Protein AF-0000000077634390 (afdb_homodimer)

Structure (mmCIF, N/CA/C/O backbone):
data_AF-0000000077634390-model_v1
#
loop_
_entity.id
_entity.type
_entity.pdbx_description
1 polymer BACURD
#
loop_
_atom_site.group_PDB
_atom_site.id
_atom_site.type_symbol
_atom_site.label_atom_id
_atom_site.label_alt_id
_atom_site.label_comp_id
_atom_site.label_asym_id
_atom_site.label_entity_id
_atom_site.label_seq_id
_atom_site.pdbx_PDB_ins_code
_atom_site.Cartn_x
_atom_site.Cartn_y
_atom_site.Cartn_z
_atom_site.occupancy
_atom_site.B_iso_or_equiv
_atom_site.auth_seq_id
_atom_site.auth_comp_id
_atom_site.auth_asym_id
_atom_site.auth_atom_id
_atom_site.pdbx_PDB_model_num
ATOM 1 N N . MET A 1 1 ? -48.031 38.938 35.75 1 26.98 1 MET A N 1
ATOM 2 C CA . MET A 1 1 ? -47.062 38 35.188 1 26.98 1 MET A CA 1
ATOM 3 C C . MET A 1 1 ? -46.062 38.688 34.281 1 26.98 1 MET A C 1
ATOM 5 O O . MET A 1 1 ? -46.375 39 33.125 1 26.98 1 MET A O 1
ATOM 9 N N . SER A 1 2 ? -45.312 39.781 34.656 1 30.36 2 SER A N 1
ATOM 10 C CA . SER A 1 2 ? -44.438 40.719 33.938 1 30.36 2 SER A CA 1
ATOM 11 C C . SER A 1 2 ? -43.312 40.031 33.219 1 30.36 2 SER A C 1
ATOM 13 O O . SER A 1 2 ? -42.531 39.312 33.844 1 30.36 2 SER A O 1
ATOM 15 N N . GLY A 1 3 ? -43.5 39.5 31.984 1 32.41 3 GLY A N 1
ATOM 16 C CA . GLY A 1 3 ? -42.656 38.688 31.141 1 32.41 3 GLY A CA 1
ATOM 17 C C . GLY A 1 3 ? -41.25 39.219 31.016 1 32.41 3 GLY A C 1
ATOM 18 O O . GLY A 1 3 ? -41.062 40.375 30.625 1 32.41 3 GLY A O 1
ATOM 19 N N . GLU A 1 4 ? -40.312 39.094 31.922 1 35.31 4 GLU A N 1
ATOM 20 C CA . GLU A 1 4 ? -38.906 39.531 31.953 1 35.31 4 GLU A CA 1
ATOM 21 C C . GLU A 1 4 ? -38.281 39.438 30.578 1 35.31 4 GLU A C 1
ATOM 23 O O . GLU A 1 4 ? -38.219 38.344 30 1 35.31 4 GLU A O 1
ATOM 28 N N . GLN A 1 5 ? -38.562 40.312 29.703 1 34.44 5 GLN A N 1
ATOM 29 C CA . GLN A 1 5 ? -38 40.531 28.375 1 34.44 5 GLN A CA 1
ATOM 30 C C . GLN A 1 5 ? -36.469 40.312 28.375 1 34.44 5 GLN A C 1
ATOM 32 O O . GLN A 1 5 ? -35.75 41.031 29.078 1 34.44 5 GLN A O 1
ATOM 37 N N . LYS A 1 6 ? -36.094 39.125 28.391 1 41.41 6 LYS A N 1
ATOM 38 C CA . LYS A 1 6 ? -34.688 38.875 28.234 1 41.41 6 LYS A CA 1
ATOM 39 C C . LYS A 1 6 ? -34.031 39.875 27.281 1 41.41 6 LYS A C 1
ATOM 41 O O . LYS A 1 6 ? -34.438 39.969 26.109 1 41.41 6 LYS A O 1
ATOM 46 N N . VAL A 1 7 ? -33.75 41.062 27.641 1 36.72 7 VAL A N 1
ATOM 47 C CA . VAL A 1 7 ? -32.969 42.031 26.891 1 36.72 7 VAL A CA 1
ATOM 48 C C . VAL A 1 7 ? -31.828 41.312 26.141 1 36.72 7 VAL A C 1
ATOM 50 O O . VAL A 1 7 ? -31.094 40.531 26.719 1 36.72 7 VAL A O 1
ATOM 53 N N . ASN A 1 8 ? -32.031 40.906 24.875 1 38 8 ASN A N 1
ATOM 54 C CA . ASN A 1 8 ? -31.062 40.406 23.906 1 38 8 ASN A CA 1
ATOM 55 C C . ASN A 1 8 ? -29.719 41.125 24.031 1 38 8 ASN A C 1
ATOM 57 O O . ASN A 1 8 ? -29.594 42.281 23.641 1 38 8 ASN A O 1
ATOM 61 N N . THR A 1 9 ? -29.078 41.25 25.141 1 40.56 9 THR A N 1
ATOM 62 C CA . THR A 1 9 ? -27.781 41.906 25.297 1 40.56 9 THR A CA 1
ATOM 63 C C . THR A 1 9 ? -26.922 41.688 24.062 1 40.56 9 THR A C 1
ATOM 65 O O . THR A 1 9 ? -26.797 40.594 23.547 1 40.56 9 THR A O 1
ATOM 68 N N . PRO A 1 10 ? -26.891 42.75 23.203 1 44.91 10 PRO A N 1
ATOM 69 C CA . PRO A 1 10 ? -26.141 42.719 21.953 1 44.91 10 PRO A CA 1
ATOM 70 C C . PRO A 1 10 ? -24.859 41.906 22.047 1 44.91 10 PRO A C 1
ATOM 72 O O . PRO A 1 10 ? -24.141 41.969 23.062 1 44.91 10 PRO A O 1
ATOM 75 N N . SER A 1 11 ? -24.812 40.75 21.516 1 56.19 11 SER A N 1
ATOM 76 C CA . SER A 1 11 ? -23.656 39.875 21.469 1 56.19 11 SER A CA 1
ATOM 77 C C . SER A 1 11 ? -22.375 40.656 21.188 1 56.19 11 SER A C 1
ATOM 79 O O . SER A 1 11 ? -22.312 41.406 20.219 1 56.19 11 SER A O 1
ATOM 81 N N . LYS A 1 12 ? -21.531 41 22.219 1 76.75 12 LYS A N 1
ATOM 82 C CA . LYS A 1 12 ? -20.25 41.688 22.109 1 76.75 12 LYS A CA 1
ATOM 83 C C . LYS A 1 12 ? -19.359 41.031 21.078 1 76.75 12 LYS A C 1
ATOM 85 O O . LYS A 1 12 ? -19.203 39.781 21.078 1 76.75 12 LYS A O 1
ATOM 90 N N . TYR A 1 13 ? -19.172 41.812 19.969 1 79.81 13 TYR A N 1
ATOM 91 C CA . TYR A 1 13 ? -18.266 41.344 18.922 1 79.81 13 TYR A CA 1
ATOM 92 C C . TYR A 1 13 ? -16.828 41.25 19.453 1 79.81 13 TYR A C 1
ATOM 94 O O . TYR A 1 13 ? -16.438 42.062 20.297 1 79.81 13 TYR A O 1
ATOM 102 N N . VAL A 1 14 ? -16.188 40.188 19.094 1 85.75 14 VAL A N 1
ATOM 103 C CA . VAL A 1 14 ? -14.789 40 19.453 1 85.75 14 VAL A CA 1
ATOM 104 C C . VAL A 1 14 ? -13.938 39.875 18.188 1 85.75 14 VAL A C 1
ATOM 106 O O . VAL A 1 14 ? -14.359 39.281 17.203 1 85.75 14 VAL A O 1
ATOM 109 N N . LYS A 1 15 ? -12.867 40.562 18.25 1 88.12 15 LYS A N 1
ATOM 110 C CA . LYS A 1 15 ? -11.875 40.469 17.188 1 88.12 15 LYS A CA 1
ATOM 111 C C . LYS A 1 15 ? -10.781 39.469 17.547 1 88.12 15 LYS A C 1
ATOM 113 O O . LYS A 1 15 ? -10.172 39.562 18.609 1 88.12 15 LYS A O 1
ATOM 118 N N . LEU A 1 16 ? -10.609 38.5 16.641 1 90.38 16 LEU A N 1
ATOM 119 C CA . LEU A 1 16 ? -9.602 37.469 16.891 1 90.38 16 LEU A CA 1
ATOM 120 C C . LEU A 1 16 ? -8.523 37.5 15.812 1 90.38 16 LEU A C 1
ATOM 122 O O . LEU A 1 16 ? -8.82 37.719 14.633 1 90.38 16 LEU A O 1
ATOM 126 N N . ASN A 1 17 ? -7.316 37.438 16.219 1 88.31 17 ASN A N 1
ATOM 127 C CA . ASN A 1 17 ? -6.18 37.188 15.344 1 88.31 17 ASN A CA 1
ATOM 128 C C . ASN A 1 17 ? -5.578 35.812 15.586 1 88.31 17 ASN A C 1
ATOM 130 O O . ASN A 1 17 ? -4.852 35.625 16.562 1 88.31 17 ASN A O 1
ATOM 134 N N . VAL A 1 18 ? -5.898 34.844 14.727 1 90.56 18 VAL A N 1
ATOM 135 C CA . VAL A 1 18 ? -5.414 33.5 14.883 1 90.56 18 VAL A CA 1
ATOM 136 C C . VAL A 1 18 ? -4.281 33.219 13.891 1 90.56 18 VAL A C 1
ATOM 138 O O . VAL A 1 18 ? -4.527 32.938 12.719 1 90.56 18 VAL A O 1
ATOM 141 N N . GLY A 1 19 ? -3.066 33.281 14.398 1 85.25 19 GLY A N 1
ATOM 142 C CA . GLY A 1 19 ? -1.913 33.062 13.547 1 85.25 19 GLY A CA 1
ATOM 143 C C . GLY A 1 19 ? -1.838 34 12.359 1 85.25 19 GLY A C 1
ATOM 144 O O . GLY A 1 19 ? -1.375 33.625 11.281 1 85.25 19 GLY A O 1
ATOM 145 N N . GLY A 1 20 ? -2.434 35.062 12.438 1 82.25 20 GLY A N 1
ATOM 146 C CA . GLY A 1 20 ? -2.396 36.062 11.367 1 82.25 20 GLY A CA 1
ATOM 147 C C . GLY A 1 20 ? -3.713 36.188 10.617 1 82.25 20 GLY A C 1
ATOM 148 O O . GLY A 1 20 ? -3.902 37.094 9.836 1 82.25 20 GLY A O 1
ATOM 149 N N . SER A 1 21 ? -4.582 35.219 10.812 1 86.31 21 SER A N 1
ATOM 150 C CA . SER A 1 21 ? -5.914 35.281 10.211 1 86.31 21 SER A CA 1
ATOM 151 C C . SER A 1 21 ? -6.883 36.062 11.094 1 86.31 21 SER A C 1
ATOM 153 O O . SER A 1 21 ? -7.051 35.75 12.273 1 86.31 21 SER A O 1
ATOM 155 N N . LEU A 1 22 ? -7.422 37.062 10.477 1 85.44 22 LEU A N 1
ATOM 156 C CA . LEU A 1 22 ? -8.312 37.938 11.242 1 85.44 22 LEU A CA 1
ATOM 157 C C . LEU A 1 22 ? -9.758 37.469 11.133 1 85.44 22 LEU A C 1
ATOM 159 O O . LEU A 1 22 ? -10.211 37.094 10.047 1 85.44 22 LEU A O 1
ATOM 163 N N . HIS A 1 23 ? -10.367 37.375 12.273 1 87.81 23 HIS A N 1
ATOM 164 C CA . HIS A 1 23 ? -11.758 36.938 12.336 1 87.81 23 HIS A CA 1
ATOM 165 C C . HIS A 1 23 ? -12.586 37.844 13.234 1 87.81 23 HIS A C 1
ATOM 167 O O . HIS A 1 23 ? -12.062 38.469 14.172 1 87.81 23 HIS A O 1
ATOM 173 N N . TYR A 1 24 ? -13.797 38.031 12.797 1 83.38 24 TYR A N 1
ATOM 174 C CA . TYR A 1 24 ? -14.805 38.719 13.578 1 83.38 24 TYR A CA 1
ATOM 175 C C . TYR A 1 24 ? -15.961 37.812 13.938 1 83.38 24 TYR A C 1
ATOM 177 O O . TYR A 1 24 ? -16.5 37.125 13.078 1 83.38 24 TYR A O 1
ATOM 185 N N . THR A 1 25 ? -16.25 37.688 15.258 1 88 25 THR A N 1
ATOM 186 C CA . THR A 1 25 ? -17.359 36.844 15.719 1 88 25 THR A CA 1
ATOM 187 C C . THR A 1 25 ? -17.969 37.406 17 1 88 25 THR A C 1
ATOM 189 O O . THR A 1 25 ? -17.672 38.531 17.406 1 88 25 THR A O 1
ATOM 192 N N . THR A 1 26 ? -18.891 36.75 17.609 1 84.56 26 THR A N 1
ATOM 193 C CA . THR A 1 26 ? -19.547 37.188 18.844 1 84.56 26 THR A CA 1
ATOM 194 C C . THR A 1 26 ? -19.156 36.312 20.031 1 84.56 26 THR A C 1
ATOM 196 O O . THR A 1 26 ? -18.75 35.156 19.844 1 84.56 26 THR A O 1
ATOM 199 N N . ILE A 1 27 ? -19.172 36.938 21.156 1 85.88 27 ILE A N 1
ATOM 200 C CA . ILE A 1 27 ? -18.906 36.188 22.391 1 85.88 27 ILE A CA 1
ATOM 201 C C . ILE A 1 27 ? -19.891 35.031 22.5 1 85.88 27 ILE A C 1
ATOM 203 O O . ILE A 1 27 ? -19.516 33.938 22.969 1 85.88 27 ILE A O 1
ATOM 207 N N . ASP A 1 28 ? -21.109 35.188 22.016 1 84 28 ASP A N 1
ATOM 208 C CA . ASP A 1 28 ? -22.125 34.125 22.047 1 84 28 ASP A CA 1
ATOM 209 C C . ASP A 1 28 ? -21.656 32.906 21.281 1 84 28 ASP A C 1
ATOM 211 O O . ASP A 1 28 ? -21.828 31.766 21.734 1 84 28 ASP A O 1
ATOM 215 N N . THR A 1 29 ? -21.094 33.188 20.094 1 89.31 29 THR A N 1
ATOM 216 C CA . THR A 1 29 ? -20.594 32.094 19.266 1 89.31 29 THR A CA 1
ATOM 217 C C . THR A 1 29 ? -19.484 31.328 19.984 1 89.31 29 THR A C 1
ATOM 219 O O . THR A 1 29 ? -19.484 30.094 19.984 1 89.31 29 THR A O 1
ATOM 222 N N . LEU A 1 30 ? -18.594 32 20.672 1 92.81 30 LEU A N 1
ATOM 223 C CA . LEU A 1 30 ? -17.406 31.422 21.281 1 92.81 30 LEU A CA 1
ATOM 224 C C . LEU A 1 30 ? -17.766 30.703 22.578 1 92.81 30 LEU A C 1
ATOM 226 O O . LEU A 1 30 ? -17 29.875 23.062 1 92.81 30 LEU A O 1
ATOM 230 N N . THR A 1 31 ? -18.969 31.062 23.172 1 91.44 31 THR A N 1
ATOM 231 C CA . THR A 1 31 ? -19.312 30.5 24.469 1 91.44 31 THR A CA 1
ATOM 232 C C . THR A 1 31 ? -20.469 29.516 24.328 1 91.44 31 THR A C 1
ATOM 234 O O . THR A 1 31 ? -20.953 28.984 25.328 1 91.44 31 THR A O 1
ATOM 237 N N . LYS A 1 32 ? -20.875 29.344 23.141 1 88.88 32 LYS A N 1
ATOM 238 C CA . LYS A 1 32 ? -22.016 28.453 22.875 1 88.88 32 LYS A CA 1
ATOM 239 C C . LYS A 1 32 ? -21.703 27.016 23.297 1 88.88 32 LYS A C 1
ATOM 241 O O . LYS A 1 32 ? -22.578 26.297 23.766 1 88.88 32 LYS A O 1
ATOM 246 N N . HIS A 1 33 ? -20.516 26.531 23.078 1 91.5 33 HIS A N 1
ATOM 247 C CA . HIS A 1 33 ? -20.062 25.188 23.422 1 91.5 33 HIS A CA 1
ATOM 248 C C . HIS A 1 33 ? -18.984 25.219 24.5 1 91.5 33 HIS A C 1
ATOM 250 O O . HIS A 1 33 ? -18.375 26.25 24.734 1 91.5 33 HIS A O 1
ATOM 256 N N . ASP A 1 34 ? -18.906 24.156 25.219 1 93.62 34 ASP A N 1
ATOM 257 C CA . ASP A 1 34 ? -17.875 24.047 26.234 1 93.62 34 ASP A CA 1
ATOM 258 C C . ASP A 1 34 ? -16.516 23.75 25.625 1 93.62 34 ASP A C 1
ATOM 260 O O . ASP A 1 34 ? -16.125 22.578 25.484 1 93.62 34 ASP A O 1
ATOM 264 N N . THR A 1 35 ? -15.789 24.781 25.234 1 95.75 35 THR A N 1
ATOM 265 C CA . THR A 1 35 ? -14.5 24.656 24.562 1 95.75 35 THR A CA 1
ATOM 266 C C . THR A 1 35 ? -13.453 25.531 25.25 1 95.75 35 THR A C 1
ATOM 268 O O . THR A 1 35 ? -13.758 26.219 26.219 1 95.75 35 THR A O 1
ATOM 271 N N . LYS A 1 36 ? -12.289 25.438 24.859 1 94.81 36 LYS A N 1
ATOM 272 C CA . LYS A 1 36 ? -11.219 26.312 25.328 1 94.81 36 LYS A CA 1
ATOM 273 C C . LYS A 1 36 ? -11.539 27.781 25 1 94.81 36 LYS A C 1
ATOM 275 O O . LYS A 1 36 ? -11.195 28.672 25.781 1 94.81 36 LYS A O 1
ATOM 280 N N . LEU A 1 37 ? -12.195 28.016 23.891 1 93.81 37 LEU A N 1
ATOM 281 C CA . LEU A 1 37 ? -12.562 29.359 23.5 1 93.81 37 LEU A CA 1
ATOM 282 C C . LEU A 1 37 ? -13.57 29.969 24.469 1 93.81 37 LEU A C 1
ATOM 284 O O . LEU A 1 37 ? -13.5 31.156 24.781 1 93.81 37 LEU A O 1
ATOM 288 N N . LYS A 1 38 ? -14.469 29.125 24.922 1 93.31 38 LYS A N 1
ATOM 289 C CA . LYS A 1 38 ? -15.375 29.594 25.953 1 93.31 38 LYS A CA 1
ATOM 290 C C . LYS A 1 38 ? -14.609 30.047 27.203 1 93.31 38 LYS A C 1
ATOM 292 O O . LYS A 1 38 ? -14.875 31.109 27.766 1 93.31 38 LYS A O 1
ATOM 297 N N . ALA A 1 39 ? -13.664 29.219 27.594 1 92.31 39 ALA A N 1
ATOM 298 C CA . ALA A 1 39 ? -12.859 29.547 28.766 1 92.31 39 ALA A CA 1
ATOM 299 C C . ALA A 1 39 ? -12.086 30.844 28.562 1 92.31 39 ALA A C 1
ATOM 301 O O . ALA A 1 39 ? -11.93 31.641 29.5 1 92.31 39 ALA A O 1
ATOM 302 N N . MET A 1 40 ? -11.664 31.156 27.406 1 90.31 40 MET A N 1
ATOM 303 C CA . MET A 1 40 ? -10.859 32.344 27.094 1 90.31 40 MET A CA 1
ATOM 304 C C . MET A 1 40 ? -11.703 33.594 27.141 1 90.31 40 MET A C 1
ATOM 306 O O . MET A 1 40 ? -11.211 34.656 27.516 1 90.31 40 MET A O 1
ATOM 310 N N . PHE A 1 41 ? -12.945 33.406 26.875 1 88.38 41 PHE A N 1
ATOM 311 C CA . PHE A 1 41 ? -13.727 34.625 26.688 1 88.38 41 PHE A CA 1
ATOM 312 C C . PHE A 1 41 ? -14.82 34.75 27.75 1 88.38 41 PHE A C 1
ATOM 314 O O . PHE A 1 41 ? -15.703 35.594 27.656 1 88.38 41 PHE A O 1
ATOM 321 N N . THR A 1 42 ? -14.844 33.844 28.656 1 85.56 42 THR A N 1
ATOM 322 C CA . THR A 1 42 ? -15.719 33.969 29.812 1 85.56 42 THR A CA 1
ATOM 323 C C . THR A 1 42 ? -14.922 34.344 31.062 1 85.56 42 THR A C 1
ATOM 325 O O . THR A 1 42 ? -15.469 34.438 32.156 1 85.56 42 THR A O 1
ATOM 328 N N . GLY A 1 43 ? -13.617 34.688 30.953 1 79.5 43 GLY A N 1
ATOM 329 C CA . GLY A 1 43 ? -12.836 35.25 32.062 1 79.5 43 GLY A CA 1
ATOM 330 C C . GLY A 1 43 ? -12.047 34.188 32.812 1 79.5 43 GLY A C 1
ATOM 331 O O . GLY A 1 43 ? -11.344 34.5 33.75 1 79.5 43 GLY A O 1
ATOM 332 N N . LYS A 1 44 ? -12.156 32.938 32.469 1 79.25 44 LYS A N 1
ATOM 333 C CA . LYS A 1 44 ? -11.406 31.875 33.125 1 79.25 44 LYS A CA 1
ATOM 334 C C . LYS A 1 44 ? -9.93 31.922 32.781 1 79.25 44 LYS A C 1
ATOM 336 O O . LYS A 1 44 ? -9.078 31.453 33.531 1 79.25 44 LYS A O 1
ATOM 341 N N . MET A 1 45 ? -9.781 32.531 31.562 1 77.5 45 MET A N 1
ATOM 342 C CA . MET A 1 45 ? -8.406 32.688 31.094 1 77.5 45 MET A CA 1
ATOM 343 C C . MET A 1 45 ? -8.07 34.156 30.891 1 77.5 45 MET A C 1
ATOM 345 O O . MET A 1 45 ? -8.961 34.969 30.625 1 77.5 45 MET A O 1
ATOM 349 N N . ASP A 1 46 ? -6.855 34.562 31.188 1 76 46 ASP A N 1
ATOM 350 C CA . ASP A 1 46 ? -6.395 35.938 30.969 1 76 46 ASP A CA 1
ATOM 351 C C . ASP A 1 46 ? -6.125 36.188 29.5 1 76 46 ASP A C 1
ATOM 353 O O . ASP A 1 46 ? -5.102 35.781 28.953 1 76 46 ASP A O 1
ATOM 357 N N . VAL A 1 47 ? -7.164 36.656 28.859 1 77.31 47 VAL A N 1
ATOM 358 C CA . VAL A 1 47 ? -7.008 37 27.438 1 77.31 47 VAL A CA 1
ATOM 359 C C . VAL A 1 47 ? -6.949 38.531 27.297 1 77.31 47 VAL A C 1
ATOM 361 O O . VAL A 1 47 ? -7.848 39.219 27.75 1 77.31 47 VAL A O 1
ATOM 364 N N . VAL A 1 48 ? -5.812 39.062 26.891 1 76.62 48 VAL A N 1
ATOM 365 C CA . VAL A 1 48 ? -5.652 40.5 26.75 1 76.62 48 VAL A CA 1
ATOM 366 C C . VAL A 1 48 ? -5.547 40.875 25.266 1 76.62 48 VAL A C 1
ATOM 368 O O . VAL A 1 48 ? -4.68 40.375 24.547 1 76.62 48 VAL A O 1
ATOM 371 N N . PRO A 1 49 ? -6.586 41.656 24.797 1 80.62 49 PRO A N 1
ATOM 372 C CA . PRO A 1 49 ? -6.496 42.125 23.406 1 80.62 49 PRO A CA 1
ATOM 373 C C . PRO A 1 49 ? -5.266 42.969 23.141 1 80.62 49 PRO A C 1
ATOM 375 O O . PRO A 1 49 ? -4.734 43.594 24.062 1 80.62 49 PRO A O 1
ATOM 378 N N . ASP A 1 50 ? -4.809 42.938 21.984 1 78.94 50 ASP A N 1
ATOM 379 C CA . ASP A 1 50 ? -3.688 43.812 21.609 1 78.94 50 ASP A CA 1
ATOM 380 C C . ASP A 1 50 ? -4.133 45.25 21.422 1 78.94 50 ASP A C 1
ATOM 382 O O . ASP A 1 50 ? -5.266 45.594 21.766 1 78.94 50 ASP A O 1
ATOM 386 N N . SER A 1 51 ? -3.211 46.062 21.031 1 80.75 51 SER A N 1
ATOM 387 C CA . SER A 1 51 ? -3.453 47.5 20.906 1 80.75 51 SER A CA 1
ATOM 388 C C . SER A 1 51 ? -4.551 47.812 19.891 1 80.75 51 SER A C 1
ATOM 390 O O . SER A 1 51 ? -5.234 48.812 20 1 80.75 51 SER A O 1
ATOM 392 N N . GLU A 1 52 ? -4.738 46.906 18.953 1 79.31 52 GLU A N 1
ATOM 393 C CA . GLU A 1 52 ? -5.75 47.094 17.922 1 79.31 52 GLU A CA 1
ATOM 394 C C . GLU A 1 52 ? -7.062 46.406 18.281 1 79.31 52 GLU A C 1
ATOM 396 O O . GLU A 1 52 ? -8.023 46.469 17.516 1 79.31 52 GLU A O 1
ATOM 401 N N . GLY A 1 53 ? -7.129 45.781 19.5 1 82.25 53 GLY A N 1
ATOM 402 C CA . GLY A 1 53 ? -8.359 45.188 19.984 1 82.25 53 GLY A CA 1
ATOM 403 C C . GLY A 1 53 ? -8.5 43.719 19.609 1 82.25 53 GLY A C 1
ATOM 404 O O . GLY A 1 53 ? -9.562 43.125 19.797 1 82.25 53 GLY A O 1
ATOM 405 N N . PHE A 1 54 ? -7.434 43.188 19.047 1 87.12 54 PHE A N 1
ATOM 406 C CA . PHE A 1 54 ? -7.484 41.781 18.656 1 87.12 54 PHE A CA 1
ATOM 407 C C . PHE A 1 54 ? -6.992 40.875 19.781 1 87.12 54 PHE A C 1
ATOM 409 O O . PHE A 1 54 ? -5.984 41.188 20.422 1 87.12 54 PHE A O 1
ATOM 416 N N . THR A 1 55 ? -7.766 39.875 20.141 1 87.38 55 THR A N 1
ATOM 417 C CA . THR A 1 55 ? -7.25 38.781 20.969 1 87.38 55 THR A CA 1
ATOM 418 C C . THR A 1 55 ? -6.41 37.812 20.125 1 87.38 55 THR A C 1
ATOM 420 O O . THR A 1 55 ? -6.895 37.25 19.141 1 87.38 55 THR A O 1
ATOM 423 N N . VAL A 1 56 ? -5.219 37.656 20.516 1 86.88 56 VAL A N 1
ATOM 424 C CA . VAL A 1 56 ? -4.285 36.875 19.719 1 86.88 56 VAL A CA 1
ATOM 425 C C . VAL A 1 56 ? -4.27 35.438 20.219 1 86.88 56 VAL A C 1
ATOM 427 O O . VAL A 1 56 ? -4.16 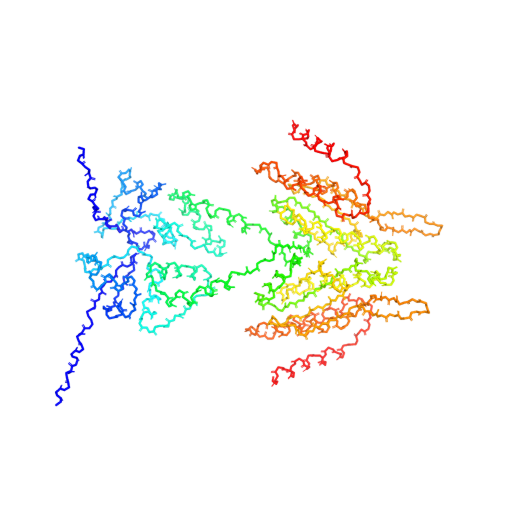35.188 21.422 1 86.88 56 VAL A O 1
ATOM 430 N N . ILE A 1 57 ? -4.52 34.531 19.344 1 88.12 57 ILE A N 1
ATOM 431 C CA . ILE A 1 57 ? -4.406 33.125 19.641 1 88.12 57 ILE A CA 1
ATOM 432 C C . ILE A 1 57 ? -3.248 32.5 18.828 1 88.12 57 ILE A C 1
ATOM 434 O O . ILE A 1 57 ? -3.209 32.625 17.609 1 88.12 57 ILE A O 1
ATOM 438 N N . GLU A 1 58 ? -2.322 31.906 19.516 1 86.25 58 GLU A N 1
ATOM 439 C CA . GLU A 1 58 ? -1.123 31.344 18.891 1 86.25 58 GLU A CA 1
ATOM 440 C C . GLU A 1 58 ? -1.398 29.969 18.297 1 86.25 58 GLU A C 1
ATOM 442 O O . GLU A 1 58 ? -0.972 28.953 18.844 1 86.25 58 GLU A O 1
ATOM 447 N N . ARG A 1 59 ? -2.162 29.969 17.234 1 88.81 59 ARG A N 1
ATOM 448 C CA . ARG A 1 59 ? -2.514 28.75 16.484 1 88.81 59 ARG A CA 1
ATOM 449 C C . ARG A 1 59 ? -2.645 29.047 15 1 88.81 59 ARG A C 1
ATOM 451 O O . ARG A 1 59 ? -2.598 30.203 14.586 1 88.81 59 ARG A O 1
ATOM 458 N N . SER A 1 60 ? -2.723 27.953 14.25 1 89.38 60 SER A N 1
ATOM 459 C CA . SER A 1 60 ? -2.945 28.141 12.82 1 89.38 60 SER A CA 1
ATOM 460 C C . SER A 1 60 ? -4.355 28.656 12.547 1 89.38 60 SER A C 1
ATOM 462 O O . SER A 1 60 ? -5.328 28.125 13.094 1 89.38 60 SER A O 1
ATOM 464 N N . GLY A 1 61 ? -4.449 29.688 11.742 1 90.88 61 GLY A N 1
ATOM 465 C CA . GLY A 1 61 ? -5.742 30.234 11.359 1 90.88 61 GLY A CA 1
ATOM 466 C C . GLY A 1 61 ? -6.324 29.562 10.125 1 90.88 61 GLY A C 1
ATOM 467 O O . GLY A 1 61 ? -7.441 29.875 9.711 1 90.88 61 GLY A O 1
ATOM 468 N N . LYS A 1 62 ? -5.59 28.594 9.523 1 89.94 62 LYS A N 1
ATOM 469 C CA . LYS A 1 62 ? -5.938 28.016 8.234 1 89.94 62 LYS A CA 1
ATOM 470 C C . LYS A 1 62 ? -7.352 27.438 8.25 1 89.94 62 LYS A C 1
ATOM 472 O O . LYS A 1 62 ? -8.102 27.609 7.289 1 89.94 62 LYS A O 1
ATOM 477 N N . HIS A 1 63 ? -7.695 26.781 9.367 1 92.31 63 HIS A N 1
ATOM 478 C CA . HIS A 1 63 ? -8.984 26.094 9.43 1 92.31 63 HIS A CA 1
ATOM 479 C C . HIS A 1 63 ? -9.898 26.75 10.461 1 92.31 63 HIS A C 1
ATOM 481 O O . HIS A 1 63 ? -10.906 26.156 10.859 1 92.31 63 HIS A O 1
ATOM 487 N N . PHE A 1 64 ? -9.547 27.906 10.859 1 93.62 64 PHE A N 1
ATOM 488 C CA . PHE A 1 64 ? -10.312 28.5 11.945 1 93.62 64 PHE A CA 1
ATOM 489 C C . PHE A 1 64 ? -11.695 28.906 11.469 1 93.62 64 PHE A C 1
ATOM 491 O O . PHE A 1 64 ? -12.664 28.875 12.234 1 93.62 64 PHE A O 1
ATOM 498 N N . ASP A 1 65 ? -11.758 29.297 10.18 1 89.94 65 ASP A N 1
ATOM 499 C CA . ASP A 1 65 ? -13.078 29.609 9.633 1 89.94 65 ASP A CA 1
ATOM 500 C C . ASP A 1 65 ? -14.008 28.406 9.758 1 89.94 65 ASP A C 1
ATOM 502 O O . ASP A 1 65 ? -15.188 28.547 10.094 1 89.94 65 ASP A O 1
ATOM 506 N N . THR A 1 66 ? -13.492 27.266 9.414 1 92.38 66 THR A N 1
ATOM 507 C CA . THR A 1 66 ? -14.266 26.031 9.539 1 92.38 66 THR A CA 1
ATOM 508 C C . THR A 1 66 ? -14.688 25.797 10.992 1 92.38 66 THR A C 1
ATOM 510 O O . THR A 1 66 ? -15.828 25.422 11.258 1 92.38 66 THR A O 1
ATOM 513 N N . ILE A 1 67 ? -13.789 26.078 11.953 1 94.56 67 ILE A N 1
ATOM 514 C CA . ILE A 1 67 ? -14.055 25.922 13.383 1 94.56 67 ILE A CA 1
ATOM 515 C C . ILE A 1 67 ? -15.172 26.875 13.805 1 94.56 67 ILE A C 1
ATOM 517 O O . ILE A 1 67 ? -16.125 26.469 14.477 1 94.56 67 ILE A O 1
ATOM 521 N N . LEU A 1 68 ? -15.008 28.094 13.359 1 91.56 68 LEU A N 1
ATOM 522 C CA . LEU A 1 68 ? -16.016 29.094 13.711 1 91.56 68 LEU A CA 1
ATOM 523 C C . LEU A 1 68 ? -17.375 28.719 13.164 1 91.56 68 LEU A C 1
ATOM 525 O O . LEU A 1 68 ? -18.391 28.844 13.859 1 91.56 68 LEU A O 1
ATOM 529 N N . ASN A 1 69 ? -17.391 28.312 11.922 1 88 69 ASN A N 1
ATOM 530 C CA . ASN A 1 69 ? -18.656 27.906 11.328 1 88 69 ASN A CA 1
ATOM 531 C C . ASN A 1 69 ? -19.297 26.75 12.102 1 88 69 ASN A C 1
ATOM 533 O O . ASN A 1 69 ? -20.516 26.734 12.297 1 88 69 ASN A O 1
ATOM 537 N N . PHE A 1 70 ? -18.547 25.812 12.508 1 93.06 70 PHE A N 1
ATOM 538 C CA . PHE A 1 70 ? -19.047 24.703 13.305 1 93.06 70 PHE A CA 1
ATOM 539 C C . PHE A 1 70 ? -19.641 25.203 14.617 1 93.06 70 PHE A C 1
ATOM 541 O O . PHE A 1 70 ? -20.703 24.734 15.047 1 93.06 70 PHE A O 1
ATOM 548 N N . LEU A 1 71 ? -18.969 26.141 15.25 1 92.88 71 LEU A N 1
ATOM 549 C CA . LEU A 1 71 ? -19.453 26.672 16.516 1 92.88 71 LEU A CA 1
ATOM 550 C C . LEU A 1 71 ? -20.75 27.453 16.312 1 92.88 71 LEU A C 1
ATOM 552 O O . LEU A 1 71 ? -21.594 27.516 17.219 1 92.88 71 LEU A O 1
ATOM 556 N N . ARG A 1 72 ? -20.953 27.984 15.141 1 86.38 72 ARG A N 1
ATOM 557 C CA . ARG A 1 72 ? -22.141 28.781 14.844 1 86.38 72 ARG A CA 1
ATOM 558 C C . ARG A 1 72 ? -23.375 27.875 14.711 1 86.38 72 ARG A C 1
ATOM 560 O O . ARG A 1 72 ? -24.406 28.141 15.32 1 86.38 72 ARG A O 1
ATOM 567 N N . ASP A 1 73 ? -23.203 26.844 13.938 1 83.69 73 ASP A N 1
ATOM 568 C CA . ASP A 1 73 ? -24.438 26.125 13.633 1 83.69 73 ASP A CA 1
ATOM 569 C C . ASP A 1 73 ? -24.234 24.625 13.742 1 83.69 73 ASP A C 1
ATOM 571 O O . ASP A 1 73 ? -25.156 23.844 13.477 1 83.69 73 ASP A O 1
ATOM 575 N N . GLY A 1 74 ? -23.062 24.125 14 1 86.62 74 GLY A N 1
ATOM 576 C CA . GLY A 1 74 ? -22.828 22.719 14.25 1 86.62 74 GLY A CA 1
ATOM 577 C C . GLY A 1 74 ? -22.516 21.938 12.984 1 86.62 74 GLY A C 1
ATOM 578 O O . GLY A 1 74 ? -22.25 20.734 13.039 1 86.62 74 GLY A O 1
ATOM 579 N N . SER A 1 75 ? -22.5 22.656 11.875 1 83 75 SER A N 1
ATOM 580 C CA . SER A 1 75 ? -22.266 21.969 10.609 1 83 75 SER A CA 1
ATOM 581 C C . SER A 1 75 ? -20.797 22.062 10.195 1 83 75 SER A C 1
ATOM 583 O O . SER A 1 75 ? -20.109 23.031 10.531 1 83 75 SER A O 1
ATOM 585 N N . VAL A 1 76 ? -20.281 20.984 9.547 1 89 76 VAL A N 1
ATOM 586 C CA . VAL A 1 76 ? -18.906 21.016 9.078 1 89 76 VAL A CA 1
ATOM 587 C C . VAL A 1 76 ? -18.797 20.25 7.762 1 89 76 VAL A C 1
ATOM 589 O O . VAL A 1 76 ? -19.359 19.172 7.613 1 89 76 VAL A O 1
ATOM 592 N N . ALA A 1 77 ? -18.219 20.953 6.746 1 83.94 77 ALA A N 1
ATOM 593 C CA . ALA A 1 77 ? -17.844 20.297 5.492 1 83.94 77 ALA A CA 1
ATOM 594 C C . ALA A 1 77 ? -16.406 19.797 5.531 1 83.94 77 ALA A C 1
ATOM 596 O O . ALA A 1 77 ? -15.469 20.594 5.559 1 83.94 77 ALA A O 1
ATOM 597 N N . LEU A 1 78 ? -16.266 18.531 5.594 1 86.81 78 LEU A N 1
ATOM 598 C CA . LEU A 1 78 ? -14.93 17.969 5.75 1 86.81 78 LEU A CA 1
ATOM 599 C C . LEU A 1 78 ? -14.234 17.828 4.398 1 86.81 78 LEU A C 1
ATOM 601 O O . LEU A 1 78 ? -14.875 17.484 3.402 1 86.81 78 LEU A O 1
ATOM 605 N N . SER A 1 79 ? -12.969 18.203 4.395 1 84.19 79 SER A N 1
ATOM 606 C CA . SER A 1 79 ? -12.117 18.031 3.225 1 84.19 79 SER A CA 1
ATOM 607 C C . SER A 1 79 ? -11.914 16.562 2.889 1 84.19 79 SER A C 1
ATOM 609 O O . SER A 1 79 ? -11.992 15.695 3.77 1 84.19 79 SER A O 1
ATOM 611 N N . GLU A 1 80 ? -11.648 16.25 1.613 1 78.19 80 GLU A N 1
ATOM 612 C CA . GLU A 1 80 ? -11.312 14.891 1.188 1 78.19 80 GLU A CA 1
ATOM 613 C C . GLU A 1 80 ? -9.836 14.586 1.438 1 78.19 80 GLU A C 1
ATOM 615 O O . GLU A 1 80 ? -9.43 13.422 1.442 1 78.19 80 GLU A O 1
ATOM 620 N N . SER A 1 81 ? -9.094 15.672 1.62 1 81 81 SER A N 1
ATOM 621 C CA . SER A 1 81 ? -7.664 15.523 1.849 1 81 81 SER A CA 1
ATOM 622 C C . SER A 1 81 ? -7.375 15.062 3.273 1 81 81 SER A C 1
ATOM 624 O O . SER A 1 81 ? -7.762 15.734 4.238 1 81 81 SER A O 1
ATOM 626 N N . LYS A 1 82 ? -6.758 13.898 3.402 1 84.19 82 LYS A N 1
ATOM 627 C CA . LYS A 1 82 ? -6.371 13.398 4.719 1 84.19 82 LYS A CA 1
ATOM 628 C C . LYS A 1 82 ? -5.527 14.422 5.469 1 84.19 82 LYS A C 1
ATOM 630 O O . LYS A 1 82 ? -5.684 14.594 6.68 1 84.19 82 LYS A O 1
ATOM 635 N N . ALA A 1 83 ? -4.648 15.141 4.773 1 85.5 83 ALA A N 1
ATOM 636 C CA . ALA A 1 83 ? -3.783 16.141 5.383 1 85.5 83 ALA A CA 1
ATOM 637 C C . ALA A 1 83 ? -4.602 17.281 5.984 1 85.5 83 ALA A C 1
ATOM 639 O O . ALA A 1 83 ? -4.379 17.672 7.133 1 85.5 83 ALA A O 1
ATOM 640 N N . GLU A 1 84 ? -5.539 17.703 5.16 1 86.94 84 GLU A N 1
ATOM 641 C CA . GLU A 1 84 ? -6.379 18.797 5.629 1 86.94 84 GLU A CA 1
ATOM 642 C C . GLU A 1 84 ? -7.234 18.375 6.816 1 86.94 84 GLU A C 1
ATOM 644 O O . GLU A 1 84 ? -7.426 19.141 7.762 1 86.94 84 GLU A O 1
ATOM 649 N N . LEU A 1 85 ? -7.68 17.172 6.684 1 90.38 85 LEU A N 1
ATOM 650 C CA . LEU A 1 85 ? -8.477 16.641 7.781 1 90.38 85 LEU A CA 1
ATOM 651 C C . LEU A 1 85 ? -7.648 16.531 9.055 1 90.38 85 LEU A C 1
ATOM 653 O O . LEU A 1 85 ? -8.133 16.828 10.148 1 90.38 85 LEU A O 1
ATOM 657 N N . SER A 1 86 ? -6.484 16.094 8.875 1 91.44 86 SER A N 1
ATOM 658 C CA . SER A 1 86 ? -5.586 15.969 10.023 1 91.44 86 SER A CA 1
ATOM 659 C C . SER A 1 86 ? -5.305 17.328 10.656 1 91.44 86 SER A C 1
ATOM 661 O O . SER A 1 86 ? -5.246 17.438 11.883 1 91.44 86 SER A O 1
ATOM 663 N N . GLU A 1 87 ? -5.102 18.359 9.883 1 91.56 87 GLU A N 1
ATOM 664 C CA . GLU A 1 87 ? -4.895 19.703 10.391 1 91.56 87 GLU A CA 1
ATOM 665 C C . GLU A 1 87 ? -6.102 20.188 11.188 1 91.56 87 GLU A C 1
ATOM 667 O O . GLU A 1 87 ? -5.949 20.766 12.266 1 91.56 87 GLU A O 1
ATOM 672 N N . LEU A 1 88 ? -7.281 19.953 10.594 1 93.62 88 LEU A N 1
ATOM 673 C CA . LEU A 1 88 ? -8.508 20.344 11.273 1 93.62 88 LEU A CA 1
ATOM 674 C C . LEU A 1 88 ? -8.664 19.594 12.594 1 93.62 88 LEU A C 1
ATOM 676 O O . LEU A 1 88 ? -9.078 20.172 13.594 1 93.62 88 LEU A O 1
ATOM 680 N N . TYR A 1 89 ? -8.281 18.328 12.617 1 95 89 TYR A N 1
ATOM 681 C CA . TYR A 1 89 ? -8.352 17.5 13.812 1 95 89 TYR A CA 1
ATOM 682 C C . TYR A 1 89 ? -7.453 18.062 14.914 1 95 89 TYR A C 1
ATOM 684 O O . TYR A 1 89 ? -7.859 18.125 16.078 1 95 89 TYR A O 1
ATOM 692 N N . ALA A 1 90 ? -6.23 18.438 14.516 1 94 90 ALA A N 1
ATOM 693 C CA . ALA A 1 90 ? -5.289 19.016 15.477 1 94 90 ALA A CA 1
ATOM 694 C C . ALA A 1 90 ? -5.859 20.281 16.109 1 94 90 ALA A C 1
ATOM 696 O O . ALA A 1 90 ? -5.738 20.484 17.328 1 94 90 ALA A O 1
ATOM 697 N N . GLU A 1 91 ? -6.504 21.141 15.328 1 94.75 91 GLU A N 1
ATOM 698 C CA . GLU A 1 91 ? -7.105 22.359 15.852 1 94.75 91 GLU A CA 1
ATOM 699 C C . GLU A 1 91 ? -8.297 22.047 16.75 1 94.75 91 GLU A C 1
ATOM 701 O O . GLU A 1 91 ? -8.461 22.672 17.812 1 94.75 91 GLU A O 1
ATOM 706 N N . ALA A 1 92 ? -9.117 21.125 16.297 1 95.75 92 ALA A N 1
ATOM 707 C CA . ALA A 1 92 ? -10.266 20.734 17.109 1 95.75 92 ALA A CA 1
ATOM 708 C C . ALA A 1 92 ? -9.82 20.234 18.484 1 95.75 92 ALA A C 1
ATOM 710 O O . ALA A 1 92 ? -10.445 20.531 19.5 1 95.75 92 ALA A O 1
ATOM 711 N N . ARG A 1 93 ? -8.789 19.469 18.469 1 95.5 93 ARG A N 1
ATOM 712 C CA . ARG A 1 93 ? -8.25 18.953 19.734 1 95.5 93 ARG A CA 1
ATOM 713 C C . ARG A 1 93 ? -7.699 20.078 20.594 1 95.5 93 ARG A C 1
ATOM 715 O O . ARG A 1 93 ? -7.922 20.109 21.812 1 95.5 93 ARG A O 1
ATOM 722 N N . TYR A 1 94 ? -7.004 20.953 20 1 94.06 94 TYR A N 1
ATOM 723 C CA . TYR A 1 94 ? -6.453 22.078 20.75 1 94.06 94 TYR A CA 1
ATOM 724 C C . TYR A 1 94 ? -7.562 22.875 21.422 1 94.06 94 TYR A C 1
ATOM 726 O O . TYR A 1 94 ? -7.457 23.219 22.609 1 94.06 94 TYR A O 1
ATOM 734 N N . TYR A 1 95 ? -8.594 23.188 20.703 1 95.69 95 TYR A N 1
ATOM 735 C CA . TYR A 1 95 ? -9.672 24.031 21.219 1 95.69 95 TYR A CA 1
ATOM 736 C C . TYR A 1 95 ? -10.656 23.203 22.047 1 95.69 95 TYR A C 1
ATOM 738 O O . TYR A 1 95 ? -11.664 23.734 22.516 1 95.69 95 TYR A O 1
ATOM 746 N N . LEU A 1 96 ? -10.445 21.906 22.109 1 96.94 96 LEU A N 1
ATOM 747 C CA . LEU A 1 96 ? -11.242 20.984 22.906 1 96.94 96 LEU A CA 1
ATOM 748 C C . LEU A 1 96 ? -12.695 20.969 22.438 1 96.94 96 LEU A C 1
ATOM 750 O O . LEU A 1 96 ? -13.609 21.047 23.266 1 96.94 96 LEU A O 1
ATOM 754 N N . ILE A 1 97 ? -12.859 20.906 21.172 1 96.25 97 ILE A N 1
ATOM 755 C CA . ILE A 1 97 ? -14.203 20.828 20.609 1 96.25 97 ILE A CA 1
ATOM 756 C C . ILE A 1 97 ? -14.594 19.375 20.406 1 96.25 97 ILE A C 1
ATOM 758 O O . ILE A 1 97 ? -14.477 18.844 19.297 1 96.25 97 ILE A O 1
ATOM 762 N N . GLN A 1 98 ? -15.203 18.812 21.328 1 96.69 98 GLN A N 1
ATOM 763 C CA . GLN A 1 98 ? -15.414 17.375 21.406 1 96.69 98 GLN A CA 1
ATOM 764 C C . GLN A 1 98 ? -16.344 16.906 20.281 1 96.69 98 GLN A C 1
ATOM 766 O O . GLN A 1 98 ? -16.094 15.867 19.656 1 96.69 98 GLN A O 1
ATOM 771 N N . ASP A 1 99 ? -17.344 17.672 20.031 1 95 99 ASP A N 1
ATOM 772 C CA . ASP A 1 99 ? -18.281 17.266 19 1 95 99 ASP A CA 1
ATOM 773 C C . ASP A 1 99 ? -17.625 17.203 17.625 1 95 99 ASP A C 1
ATOM 775 O O . ASP A 1 99 ? -17.922 16.328 16.812 1 95 99 ASP A O 1
ATOM 779 N N . LEU A 1 100 ? -16.797 18.156 17.375 1 94.88 100 LEU A N 1
ATOM 780 C CA . LEU A 1 100 ? -16.078 18.188 16.109 1 94.88 100 LEU A CA 1
ATOM 781 C C . LEU A 1 100 ? -15.07 17.047 16.016 1 94.88 100 LEU A C 1
ATOM 783 O O . LEU A 1 100 ? -14.93 16.406 14.977 1 94.88 100 LEU A O 1
ATOM 787 N N . ILE A 1 101 ? -14.43 16.75 17.094 1 96 101 ILE A N 1
ATOM 788 C CA . ILE A 1 101 ? -13.492 15.641 17.172 1 96 101 ILE A CA 1
ATOM 789 C C . ILE A 1 101 ? -14.203 14.328 16.844 1 96 101 ILE A C 1
ATOM 791 O O . ILE A 1 101 ? -13.703 13.523 16.062 1 96 101 ILE A O 1
ATOM 795 N N . ASN A 1 102 ? -15.367 14.227 17.375 1 94.62 102 ASN A N 1
ATOM 796 C CA . ASN A 1 102 ? -16.141 13.008 17.188 1 94.62 102 ASN A CA 1
ATOM 797 C C . ASN A 1 102 ? -16.547 12.82 15.727 1 94.62 102 ASN A C 1
ATOM 799 O O . ASN A 1 102 ? -16.719 11.688 15.266 1 94.62 102 ASN A O 1
ATOM 803 N N . ILE A 1 103 ? -16.656 13.875 15.047 1 92.12 103 ILE A N 1
ATOM 804 C CA . ILE A 1 103 ? -17.047 13.828 13.641 1 92.12 103 ILE A CA 1
ATOM 805 C C . ILE A 1 103 ? -15.836 13.508 12.781 1 92.12 103 ILE A C 1
ATOM 807 O O . ILE A 1 103 ? -15.914 12.695 11.859 1 92.12 103 ILE A O 1
ATOM 811 N N . ILE A 1 104 ? -14.664 14.102 13.062 1 93.19 104 ILE A N 1
ATOM 812 C CA . ILE A 1 104 ? -13.484 14.031 12.203 1 93.19 104 ILE A CA 1
ATOM 813 C C . ILE A 1 104 ? -12.773 12.695 12.414 1 93.19 104 ILE A C 1
ATOM 815 O O . ILE A 1 104 ? -12.305 12.086 11.453 1 93.19 104 ILE A O 1
ATOM 819 N N . GLU A 1 105 ? -12.672 12.234 13.617 1 90.06 105 GLU A N 1
ATOM 820 C CA . GLU A 1 105 ? -11.828 11.117 14 1 90.06 105 GLU A CA 1
ATOM 821 C C . GLU A 1 105 ? -12.203 9.852 13.234 1 90.06 105 GLU A C 1
ATOM 823 O O . GLU A 1 105 ? -11.336 9.195 12.641 1 90.06 105 GLU A O 1
ATOM 828 N N . PRO A 1 106 ? -13.484 9.523 13.18 1 85.25 106 PRO A N 1
ATOM 829 C CA . PRO A 1 106 ? -13.828 8.328 12.406 1 85.25 106 PRO A CA 1
ATOM 830 C C . PRO A 1 106 ? -13.508 8.469 10.922 1 85.25 106 PRO A C 1
ATOM 832 O O . PRO A 1 106 ? -13.148 7.488 10.266 1 85.25 106 PRO A O 1
ATOM 835 N N . VAL A 1 107 ? -13.688 9.633 10.383 1 83.44 107 VAL A N 1
ATOM 836 C CA . VAL A 1 107 ? -13.422 9.883 8.969 1 83.44 107 VAL A CA 1
ATOM 837 C C . VAL A 1 107 ? -11.922 9.727 8.695 1 83.44 107 VAL A C 1
ATOM 839 O O . VAL A 1 107 ? -11.531 9.148 7.68 1 83.44 107 VAL A O 1
ATOM 842 N N . LEU A 1 108 ? -11.125 10.266 9.578 1 85.56 108 LEU A N 1
ATOM 843 C CA . LEU A 1 108 ? -9.672 10.164 9.453 1 85.56 108 LEU A CA 1
ATOM 844 C C . LEU A 1 108 ? -9.227 8.711 9.531 1 85.56 108 LEU A C 1
ATOM 846 O O . LEU A 1 108 ? -8.344 8.281 8.781 1 85.56 108 LEU A O 1
ATOM 850 N N . LYS A 1 109 ? -9.812 7.984 10.414 1 77.06 109 LYS A N 1
ATOM 851 C CA . LYS A 1 109 ? -9.484 6.574 10.586 1 77.06 109 LYS A CA 1
ATOM 852 C C . LYS A 1 109 ? -9.836 5.77 9.336 1 77.06 109 LYS A C 1
ATOM 854 O O . LYS A 1 109 ? -9.086 4.879 8.938 1 77.06 109 LYS A O 1
ATOM 859 N N . LYS A 1 110 ? -10.977 6.188 8.82 1 72.88 110 LYS A N 1
ATOM 860 C CA . LYS A 1 110 ? -11.422 5.496 7.617 1 72.88 110 LYS A CA 1
ATOM 861 C C . LYS A 1 110 ? -10.477 5.758 6.453 1 72.88 110 LYS A C 1
ATOM 863 O O . LYS A 1 110 ? -10.305 4.902 5.578 1 72.88 110 LYS A O 1
ATOM 868 N N . LYS A 1 111 ? -9.977 6.992 6.473 1 71.44 111 LYS A N 1
ATOM 869 C CA . LYS A 1 111 ? -9.07 7.336 5.383 1 71.44 111 LYS A CA 1
ATOM 870 C C . LYS A 1 111 ? -7.723 6.637 5.555 1 71.44 111 LYS A C 1
ATOM 872 O O . LYS A 1 111 ? -6.934 6.559 4.609 1 71.44 111 LYS A O 1
ATOM 877 N N . GLU A 1 112 ? -7.492 6.277 6.723 1 69.06 112 GLU A N 1
ATOM 878 C CA . GLU A 1 112 ? -6.285 5.484 6.918 1 69.06 112 GLU A CA 1
ATOM 879 C C . GLU A 1 112 ? -6.418 4.105 6.281 1 69.06 112 GLU A C 1
ATOM 881 O O . GLU A 1 112 ? -7.238 3.291 6.715 1 69.06 112 GLU A O 1
ATOM 886 N N . GLU A 1 113 ? -6.312 4.082 4.922 1 64.81 113 GLU A N 1
ATOM 887 C CA . GLU A 1 113 ? -6.453 2.857 4.141 1 64.81 113 GLU A CA 1
ATOM 888 C C . GLU A 1 113 ? -5.57 1.744 4.695 1 64.81 113 GLU A C 1
ATOM 890 O O . GLU A 1 113 ? -4.41 1.978 5.043 1 64.81 113 GLU A O 1
ATOM 895 N N . VAL A 1 114 ? -6.32 0.7 4.961 1 78.88 114 VAL A N 1
ATOM 896 C CA . VAL A 1 114 ? -5.602 -0.502 5.371 1 78.88 114 VAL A CA 1
ATOM 897 C C . VAL A 1 114 ? -4.758 -1.02 4.203 1 78.88 114 VAL A C 1
ATOM 899 O O . VAL A 1 114 ? -5.262 -1.171 3.088 1 78.88 114 VAL A O 1
ATOM 902 N N . GLN A 1 115 ? -3.504 -0.932 4.398 1 85.12 115 GLN A N 1
ATOM 903 C CA . GLN A 1 115 ? -2.605 -1.479 3.387 1 85.12 115 GLN A CA 1
ATOM 90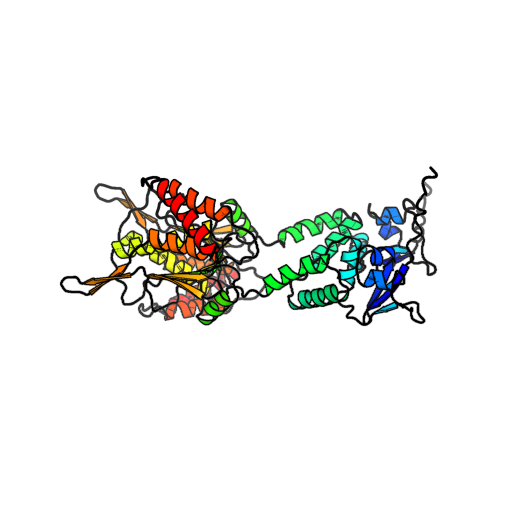4 C C . GLN A 1 115 ? -2.305 -2.949 3.656 1 85.12 115 GLN A C 1
ATOM 906 O O . GLN A 1 115 ? -2.146 -3.355 4.809 1 85.12 115 GLN A O 1
ATOM 911 N N . PRO A 1 116 ? -2.371 -3.689 2.58 1 92.62 116 PRO A N 1
ATOM 912 C CA . PRO A 1 116 ? -1.991 -5.09 2.781 1 92.62 116 PRO A CA 1
ATOM 913 C C . PRO A 1 116 ? -0.568 -5.246 3.312 1 92.62 116 PRO A C 1
ATOM 915 O O . PRO A 1 116 ? 0.319 -4.469 2.949 1 92.62 116 PRO A O 1
ATOM 918 N N . LYS A 1 117 ? -0.366 -6.227 4.137 1 92.06 117 LYS A N 1
ATOM 919 C CA . LYS A 1 117 ? 0.925 -6.473 4.773 1 92.06 117 LYS A CA 1
ATOM 920 C C . LYS A 1 117 ? 1.901 -7.125 3.801 1 92.06 117 LYS A C 1
ATOM 922 O O . LYS A 1 117 ? 3.109 -6.895 3.877 1 92.06 117 LYS A O 1
ATOM 927 N N . CYS A 1 118 ? 1.438 -7.977 2.938 1 94.94 118 CYS A N 1
ATOM 928 C CA . CYS A 1 118 ? 2.244 -8.68 1.945 1 94.94 118 CYS A CA 1
ATOM 929 C C . CYS A 1 118 ? 1.674 -8.484 0.544 1 94.94 118 CYS A C 1
ATOM 931 O O . CYS A 1 118 ? 0.509 -8.805 0.296 1 94.94 118 CYS A O 1
ATOM 933 N N . VAL A 1 119 ? 2.527 -7.93 -0.281 1 96.5 119 VAL A N 1
ATOM 934 C CA . VAL A 1 119 ? 2.072 -7.656 -1.642 1 96.5 119 VAL A CA 1
ATOM 935 C C . VAL A 1 119 ? 3.074 -8.227 -2.645 1 96.5 119 VAL A C 1
ATOM 937 O O . VAL A 1 119 ? 4.285 -8.164 -2.422 1 96.5 119 VAL A O 1
ATOM 940 N N . VAL A 1 120 ? 2.541 -8.828 -3.695 1 97.5 120 VAL A N 1
ATOM 941 C CA . VAL A 1 120 ? 3.365 -9.391 -4.762 1 97.5 120 VAL A CA 1
ATOM 942 C C . VAL A 1 120 ? 3.111 -8.641 -6.062 1 97.5 120 VAL A C 1
ATOM 944 O O . VAL A 1 120 ? 2.031 -8.75 -6.652 1 97.5 120 VAL A O 1
ATOM 947 N N . PRO A 1 121 ? 4.094 -7.914 -6.523 1 97.56 121 PRO A N 1
ATOM 948 C CA . PRO A 1 121 ? 3.947 -7.289 -7.84 1 97.56 121 PRO A CA 1
ATOM 949 C C . PRO A 1 121 ? 3.908 -8.305 -8.977 1 97.56 121 PRO A C 1
ATOM 951 O O . PRO A 1 121 ? 4.68 -9.273 -8.977 1 97.56 121 PRO A O 1
ATOM 954 N N . LEU A 1 122 ? 2.967 -8.172 -9.867 1 97.56 122 LEU A N 1
ATOM 955 C CA . LEU A 1 122 ? 2.92 -8.883 -11.141 1 97.56 122 LEU A CA 1
ATOM 956 C C . LEU A 1 122 ? 3.451 -8.008 -12.273 1 97.56 122 LEU A C 1
ATOM 958 O O . LEU A 1 122 ? 2.887 -6.949 -12.562 1 97.56 122 LEU A O 1
ATOM 962 N N . LEU A 1 123 ? 4.5 -8.422 -12.844 1 97 123 LEU A N 1
ATOM 963 C CA . LEU A 1 123 ? 5.148 -7.609 -13.859 1 97 123 LEU A CA 1
ATOM 964 C C . LEU A 1 123 ? 4.223 -7.395 -15.055 1 97 123 LEU A C 1
ATOM 966 O O . LEU A 1 123 ? 3.58 -8.336 -15.523 1 97 123 LEU A O 1
ATOM 970 N N . THR A 1 124 ? 4.203 -6.176 -15.547 1 95.06 124 THR A N 1
ATOM 971 C CA . THR A 1 124 ? 3.342 -5.844 -16.672 1 95.06 124 THR A CA 1
ATOM 972 C C . THR A 1 124 ? 4.168 -5.59 -17.938 1 95.06 124 THR A C 1
ATOM 974 O O . THR A 1 124 ? 3.633 -5.57 -19.047 1 95.06 124 THR A O 1
ATOM 977 N N . SER A 1 125 ? 5.422 -5.277 -17.703 1 93.69 125 SER A N 1
ATOM 978 C CA . SER A 1 125 ? 6.316 -5.031 -18.844 1 93.69 125 SER A CA 1
ATOM 979 C C . SER A 1 125 ? 7.777 -5.211 -18.438 1 93.69 125 SER A C 1
ATOM 981 O O . SER A 1 125 ? 8.094 -5.266 -17.25 1 93.69 125 SER A O 1
ATOM 983 N N . HIS A 1 126 ? 8.617 -5.336 -19.5 1 93 126 HIS A N 1
ATOM 984 C CA . HIS A 1 126 ? 10.047 -5.414 -19.266 1 93 126 HIS A CA 1
ATOM 985 C C . HIS A 1 126 ? 10.586 -4.094 -18.719 1 93 126 HIS A C 1
ATOM 987 O O . HIS A 1 126 ? 11.492 -4.086 -17.875 1 93 126 HIS A O 1
ATOM 993 N N . LYS A 1 127 ? 10.094 -3.059 -19.188 1 93.69 127 LYS A N 1
ATOM 994 C CA . LYS A 1 127 ? 10.484 -1.737 -18.719 1 93.69 127 LYS A CA 1
ATOM 995 C C . LYS A 1 127 ? 10.195 -1.586 -17.219 1 93.69 127 LYS A C 1
ATOM 997 O O . LYS A 1 127 ? 11.031 -1.064 -16.469 1 93.69 127 LYS A O 1
ATOM 1002 N N . GLU A 1 128 ? 9.062 -2.027 -16.828 1 95.06 128 GLU A N 1
ATOM 1003 C CA . GLU A 1 128 ? 8.711 -1.967 -15.414 1 95.06 128 GLU A CA 1
ATOM 1004 C C . GLU A 1 128 ? 9.695 -2.771 -14.562 1 95.06 128 GLU A C 1
ATOM 1006 O O . GLU A 1 128 ? 10.062 -2.352 -13.469 1 95.06 128 GLU A O 1
ATOM 1011 N N . GLU A 1 129 ? 10.039 -3.908 -15.078 1 95.25 129 GLU A N 1
ATOM 1012 C CA . GLU A 1 129 ? 11.016 -4.742 -14.375 1 95.25 129 GLU A CA 1
ATOM 1013 C C . GLU A 1 129 ? 12.289 -3.965 -14.078 1 95.25 129 GLU A C 1
ATOM 1015 O O . GLU A 1 129 ? 12.773 -3.961 -12.945 1 95.25 129 GLU A O 1
ATOM 1020 N N . GLN A 1 130 ? 12.781 -3.336 -15.078 1 93.75 130 GLN A N 1
ATOM 1021 C CA . GLN A 1 130 ? 14.016 -2.568 -14.945 1 93.75 130 GLN A CA 1
ATOM 1022 C C . GLN A 1 130 ? 13.844 -1.438 -13.93 1 93.75 130 GLN A C 1
ATOM 1024 O O . GLN A 1 130 ? 14.734 -1.2 -13.109 1 93.75 130 GLN A O 1
ATOM 1029 N N . MET A 1 131 ? 12.734 -0.816 -14.023 1 93.69 131 MET A N 1
ATOM 1030 C CA . MET A 1 131 ? 12.477 0.306 -13.125 1 93.69 131 MET A CA 1
ATOM 1031 C C . MET A 1 131 ? 12.367 -0.166 -11.68 1 93.69 131 MET A C 1
ATOM 1033 O O . MET A 1 131 ? 12.914 0.468 -10.773 1 93.69 131 MET A O 1
ATOM 1037 N N . LEU A 1 132 ? 11.719 -1.241 -11.445 1 94.19 132 LEU A N 1
ATOM 1038 C CA . LEU A 1 132 ? 11.547 -1.783 -10.102 1 94.19 132 LEU A CA 1
ATOM 1039 C C . LEU A 1 132 ? 12.891 -2.232 -9.523 1 94.19 132 LEU A C 1
ATOM 1041 O O . LEU A 1 132 ? 13.188 -1.969 -8.359 1 94.19 132 LEU A O 1
ATOM 1045 N N . LEU A 1 133 ? 13.633 -2.881 -10.344 1 93.62 133 LEU A N 1
ATOM 1046 C CA . LEU A 1 133 ? 14.945 -3.355 -9.914 1 93.62 133 LEU A CA 1
ATOM 1047 C C . LEU A 1 133 ? 15.852 -2.186 -9.547 1 93.62 133 LEU A C 1
ATOM 1049 O O . LEU A 1 133 ? 16.562 -2.234 -8.539 1 93.62 133 LEU A O 1
ATOM 1053 N N . ALA A 1 134 ? 15.781 -1.168 -10.336 1 88.94 134 ALA A N 1
ATOM 1054 C CA . ALA A 1 134 ? 16.656 -0.016 -10.148 1 88.94 134 ALA A CA 1
ATOM 1055 C C . ALA A 1 134 ? 16.25 0.796 -8.922 1 88.94 134 ALA A C 1
ATOM 1057 O O . ALA A 1 134 ? 17.109 1.359 -8.234 1 88.94 134 ALA A O 1
ATOM 1058 N N . SER A 1 135 ? 14.977 0.801 -8.75 1 85.62 135 SER A N 1
ATOM 1059 C CA . SER A 1 135 ? 14.469 1.697 -7.719 1 85.62 135 SER A CA 1
ATOM 1060 C C . SER A 1 135 ? 14.391 0.998 -6.363 1 85.62 135 SER A C 1
ATOM 1062 O O . SER A 1 135 ? 14.258 1.652 -5.328 1 85.62 135 SER A O 1
ATOM 1064 N N . SER A 1 136 ? 14.5 -0.299 -6.32 1 87.19 136 SER A N 1
ATOM 1065 C CA . SER A 1 136 ? 14.281 -1.034 -5.078 1 87.19 136 SER A CA 1
ATOM 1066 C C . SER A 1 136 ? 15.484 -0.912 -4.148 1 87.19 136 SER A C 1
ATOM 1068 O O . SER A 1 136 ? 16.625 -1.055 -4.582 1 87.19 136 SER A O 1
ATOM 1070 N N . ARG A 1 137 ? 15.18 -0.653 -2.896 1 82.56 137 ARG A N 1
ATOM 1071 C CA . ARG A 1 137 ? 16.219 -0.64 -1.875 1 82.56 137 ARG A CA 1
ATOM 1072 C C . ARG A 1 137 ? 16.406 -2.025 -1.268 1 82.56 137 ARG A C 1
ATOM 1074 O O . ARG A 1 137 ? 17.438 -2.297 -0.633 1 82.56 137 ARG A O 1
ATOM 1081 N N . LYS A 1 138 ? 15.484 -2.9 -1.44 1 89 138 LYS A N 1
ATOM 1082 C CA . LYS A 1 138 ? 15.531 -4.281 -0.97 1 89 138 LYS A CA 1
ATOM 1083 C C . LYS A 1 138 ? 16.094 -5.207 -2.043 1 89 138 LYS A C 1
ATOM 1085 O O . LYS A 1 138 ? 15.961 -4.938 -3.238 1 89 138 LYS A O 1
ATOM 1090 N N . PRO A 1 139 ? 16.781 -6.289 -1.561 1 94.81 139 PRO A N 1
ATOM 1091 C CA . PRO A 1 139 ? 17.047 -7.324 -2.561 1 94.81 139 PRO A CA 1
ATOM 1092 C C . PRO A 1 139 ? 15.766 -7.844 -3.221 1 94.81 139 PRO A C 1
ATOM 1094 O O . PRO A 1 139 ? 14.688 -7.754 -2.639 1 94.81 139 PRO A O 1
ATOM 1097 N N . VAL A 1 140 ? 15.953 -8.352 -4.426 1 96.94 140 VAL A N 1
ATOM 1098 C CA . VAL A 1 140 ? 14.773 -8.711 -5.211 1 96.94 140 VAL A CA 1
ATOM 1099 C C . VAL A 1 140 ? 14.859 -10.18 -5.625 1 96.94 140 VAL A C 1
ATOM 1101 O O . VAL A 1 140 ? 15.93 -10.664 -6.004 1 96.94 140 VAL A O 1
ATOM 1104 N N . ILE A 1 141 ? 13.797 -10.891 -5.453 1 98.25 141 ILE A N 1
ATOM 1105 C CA . ILE A 1 141 ? 13.625 -12.211 -6.043 1 98.25 141 ILE A CA 1
ATOM 1106 C C . ILE A 1 141 ? 12.516 -12.172 -7.094 1 98.25 141 ILE A C 1
ATOM 1108 O O . ILE A 1 141 ? 11.414 -11.688 -6.824 1 98.25 141 ILE A O 1
ATOM 1112 N N . LYS A 1 142 ? 12.797 -12.586 -8.266 1 98.38 142 LYS A N 1
ATOM 1113 C CA . LYS A 1 142 ? 11.812 -12.656 -9.344 1 98.38 142 LYS A CA 1
ATOM 1114 C C . LYS A 1 142 ? 11.57 -14.102 -9.766 1 98.38 142 LYS A C 1
ATOM 1116 O O . LYS A 1 142 ? 12.516 -14.859 -9.992 1 98.38 142 LYS A O 1
ATOM 1121 N N . LEU A 1 143 ? 10.359 -14.516 -9.828 1 98.44 143 LEU A N 1
ATOM 1122 C CA . LEU A 1 143 ? 9.984 -15.812 -10.375 1 98.44 143 LEU A CA 1
ATOM 1123 C C . LEU A 1 143 ? 9.312 -15.656 -11.734 1 98.44 143 LEU A C 1
ATOM 1125 O O . LEU A 1 143 ? 8.297 -14.969 -11.852 1 98.44 143 LEU A O 1
ATOM 1129 N N . THR A 1 144 ? 9.938 -16.219 -12.711 1 97.56 144 THR A N 1
ATOM 1130 C CA . THR A 1 144 ? 9.328 -16.297 -14.031 1 97.56 144 THR A CA 1
ATOM 1131 C C . THR A 1 144 ? 8.617 -17.641 -14.227 1 97.56 144 THR A C 1
ATOM 1133 O O . THR A 1 144 ? 9.211 -18.688 -14.023 1 97.56 144 THR A O 1
ATOM 1136 N N . CYS A 1 145 ? 7.359 -17.609 -14.57 1 95 145 CYS A N 1
ATOM 1137 C CA . CYS A 1 145 ? 6.555 -18.812 -14.766 1 95 145 CYS A CA 1
ATOM 1138 C C . CYS A 1 145 ? 5.73 -18.703 -16.047 1 95 145 CYS A C 1
ATOM 1140 O O . CYS A 1 145 ? 4.965 -17.766 -16.219 1 95 145 CYS A O 1
ATOM 1142 N N . ASN A 1 146 ? 5.871 -19.672 -16.906 1 93.31 146 ASN A N 1
ATOM 1143 C CA . ASN A 1 146 ? 5.121 -19.703 -18.156 1 93.31 146 ASN A CA 1
ATOM 1144 C C . ASN A 1 146 ? 4.867 -21.141 -18.609 1 93.31 146 ASN A C 1
ATOM 1146 O O . ASN A 1 146 ? 5.684 -21.719 -19.328 1 93.31 146 ASN A O 1
ATOM 1150 N N . ARG A 1 147 ? 3.766 -21.625 -18.344 1 91 147 ARG A N 1
ATOM 1151 C CA . ARG A 1 147 ? 3.402 -23 -18.719 1 91 147 ARG A CA 1
ATOM 1152 C C . ARG A 1 147 ? 3.004 -23.062 -20.188 1 91 147 ARG A C 1
ATOM 1154 O O . ARG A 1 147 ? 2.906 -24.156 -20.75 1 91 147 ARG A O 1
ATOM 1161 N N . HIS A 1 148 ? 2.752 -22 -20.781 1 89.94 148 HIS A N 1
ATOM 1162 C CA . HIS A 1 148 ? 2.297 -21.969 -22.172 1 89.94 148 HIS A CA 1
ATOM 1163 C C . HIS A 1 148 ? 3.477 -21.953 -23.141 1 89.94 148 HIS A C 1
ATOM 1165 O O . HIS A 1 148 ? 3.287 -21.859 -24.359 1 89.94 148 HIS A O 1
ATOM 1171 N N . ASN A 1 149 ? 4.652 -21.969 -22.562 1 89.19 149 ASN A N 1
ATOM 1172 C CA . ASN A 1 149 ? 5.84 -22.156 -23.375 1 89.19 149 ASN A CA 1
ATOM 1173 C C . ASN A 1 149 ? 5.758 -23.438 -24.203 1 89.19 149 ASN A C 1
ATOM 1175 O O . ASN A 1 149 ? 5.391 -24.5 -23.672 1 89.19 149 ASN A O 1
ATOM 1179 N N . ASN A 1 150 ? 6.102 -23.359 -25.484 1 87.19 150 ASN A N 1
ATOM 1180 C CA . ASN A 1 150 ? 5.973 -24.5 -26.391 1 87.19 150 ASN A CA 1
ATOM 1181 C C . ASN A 1 150 ? 6.816 -25.688 -25.938 1 87.19 150 ASN A C 1
ATOM 1183 O O . ASN A 1 150 ? 6.535 -26.828 -26.297 1 87.19 150 ASN A O 1
ATOM 1187 N N . LYS A 1 151 ? 7.773 -25.422 -25.188 1 85.25 151 LYS A N 1
ATOM 1188 C CA . LYS A 1 151 ? 8.688 -26.469 -24.734 1 85.25 151 LYS A CA 1
ATOM 1189 C C . LYS A 1 151 ? 8.148 -27.156 -23.484 1 85.25 151 LYS A C 1
ATOM 1191 O O . LYS A 1 151 ? 8.703 -28.172 -23.031 1 85.25 151 LYS A O 1
ATOM 1196 N N . TYR A 1 152 ? 7.062 -26.75 -22.906 1 88.75 152 TYR A N 1
ATOM 1197 C CA . TYR A 1 152 ? 6.512 -27.312 -21.688 1 88.75 152 TYR A CA 1
ATOM 1198 C C . TYR A 1 152 ? 5.926 -28.703 -21.922 1 88.75 152 TYR A C 1
ATOM 1200 O O . TYR A 1 152 ? 5.121 -28.891 -22.844 1 88.75 152 TYR A O 1
ATOM 1208 N N . SER A 1 153 ? 6.355 -29.656 -21.172 1 85.62 153 SER A N 1
ATOM 1209 C CA . SER A 1 153 ? 5.781 -30.984 -21.234 1 85.62 153 SER A CA 1
ATOM 1210 C C . SER A 1 153 ? 4.715 -31.188 -20.156 1 85.62 153 SER A C 1
ATOM 1212 O O . SER A 1 153 ? 5.02 -31.172 -18.969 1 85.62 153 SER A O 1
ATOM 1214 N N . TYR A 1 154 ? 3.557 -31.469 -20.625 1 86.38 154 TYR A N 1
ATOM 1215 C CA . TYR A 1 154 ? 2.422 -31.609 -19.719 1 86.38 154 TYR A CA 1
ATOM 1216 C C . TYR A 1 154 ? 2.402 -33 -19.094 1 86.38 154 TYR A C 1
ATOM 1218 O O . TYR A 1 154 ? 1.775 -33.938 -19.625 1 86.38 154 TYR A O 1
ATOM 1226 N N . THR A 1 155 ? 3.162 -33.188 -18.062 1 86.19 155 THR A N 1
ATOM 1227 C CA . THR A 1 155 ? 3.201 -34.438 -17.297 1 86.19 155 THR A CA 1
ATOM 1228 C C . THR A 1 155 ? 2.807 -34.188 -15.852 1 86.19 155 THR A C 1
ATOM 1230 O O . THR A 1 155 ? 2.826 -33.031 -15.383 1 86.19 155 THR A O 1
ATOM 1233 N N . ASN A 1 156 ? 2.434 -35.219 -15.141 1 87.75 156 ASN A N 1
ATOM 1234 C CA . ASN A 1 156 ? 2.104 -35.094 -13.719 1 87.75 156 ASN A CA 1
ATOM 1235 C C . ASN A 1 156 ? 3.277 -34.562 -12.914 1 87.75 156 ASN A C 1
ATOM 1237 O O . ASN A 1 156 ? 3.09 -33.75 -12.008 1 87.75 156 ASN A O 1
ATOM 1241 N N . TYR A 1 157 ? 4.363 -35.062 -13.289 1 90 157 TYR A N 1
ATOM 1242 C CA . TYR A 1 157 ? 5.566 -34.656 -12.578 1 90 157 TYR A CA 1
ATOM 1243 C C . TYR A 1 157 ? 5.844 -33.156 -12.812 1 90 157 TYR A C 1
ATOM 1245 O O . TYR A 1 157 ? 6.148 -32.438 -11.867 1 90 157 TYR A O 1
ATOM 1253 N N . SER A 1 158 ? 5.688 -32.719 -14.055 1 91.75 158 SER A N 1
ATOM 1254 C CA . SER A 1 158 ? 5.957 -31.312 -14.398 1 91.75 158 SER A CA 1
ATOM 1255 C C . SER A 1 158 ? 4.953 -30.375 -13.742 1 91.75 158 SER A C 1
ATOM 1257 O O . SER A 1 158 ? 5.336 -29.344 -13.195 1 91.75 158 SER A O 1
ATOM 1259 N N . ASP A 1 159 ? 3.742 -30.766 -13.719 1 94 159 ASP A N 1
ATOM 1260 C CA . ASP A 1 159 ? 2.705 -29.938 -13.117 1 94 159 ASP A CA 1
ATOM 1261 C C . ASP A 1 159 ? 2.887 -29.844 -11.602 1 94 159 ASP A C 1
ATOM 1263 O O . ASP A 1 159 ? 2.742 -28.766 -11.016 1 94 159 ASP A O 1
ATOM 1267 N N . ASP A 1 160 ? 3.166 -30.953 -11.047 1 94.62 160 ASP A N 1
ATOM 1268 C CA . ASP A 1 160 ? 3.379 -30.984 -9.602 1 94.62 160 ASP A CA 1
ATOM 1269 C C . ASP A 1 160 ? 4.547 -30.094 -9.195 1 94.62 160 ASP A C 1
ATOM 1271 O O . ASP A 1 160 ? 4.43 -29.297 -8.266 1 94.62 160 ASP A O 1
ATOM 1275 N N . ASN A 1 161 ? 5.652 -30.219 -9.883 1 95.69 161 ASN A N 1
ATOM 1276 C CA . ASN A 1 161 ? 6.832 -29.422 -9.562 1 95.69 161 ASN A CA 1
ATOM 1277 C C . ASN A 1 161 ? 6.605 -27.938 -9.852 1 95.69 161 ASN A C 1
ATOM 1279 O O . ASN A 1 161 ? 7.125 -27.078 -9.141 1 95.69 161 ASN A O 1
ATOM 1283 N N . PHE A 1 162 ? 5.871 -27.688 -10.93 1 96.75 162 PHE A N 1
ATOM 1284 C CA . PHE A 1 162 ? 5.5 -26.312 -11.234 1 96.75 162 PHE A CA 1
ATOM 1285 C C . PHE A 1 162 ? 4.727 -25.688 -10.078 1 96.75 162 PHE A C 1
ATOM 1287 O O . PHE A 1 162 ? 5.031 -24.578 -9.648 1 96.75 162 PHE A O 1
ATOM 1294 N N . LEU A 1 163 ? 3.785 -26.406 -9.57 1 97.19 163 LEU A N 1
ATOM 1295 C CA . LEU A 1 163 ? 2.967 -25.953 -8.453 1 97.19 163 LEU A CA 1
ATOM 1296 C C . LEU A 1 163 ? 3.814 -25.766 -7.195 1 97.19 163 LEU A C 1
ATOM 1298 O O . LEU A 1 163 ? 3.631 -24.797 -6.457 1 97.19 163 LEU A O 1
ATOM 1302 N N . LYS A 1 164 ? 4.699 -26.656 -6.965 1 96.75 164 LYS A N 1
ATOM 1303 C CA . LYS A 1 164 ? 5.586 -26.562 -5.809 1 96.75 164 LYS A CA 1
ATOM 1304 C C . LYS A 1 164 ? 6.426 -25.281 -5.871 1 96.75 164 LYS A C 1
ATOM 1306 O O . LYS A 1 164 ? 6.66 -24.641 -4.852 1 96.75 164 LYS A O 1
ATOM 1311 N N . ASN A 1 165 ? 6.906 -24.953 -7.055 1 97.69 165 ASN A N 1
ATOM 1312 C CA . ASN A 1 165 ? 7.652 -23.703 -7.223 1 97.69 165 ASN A CA 1
ATOM 1313 C C . ASN A 1 165 ? 6.797 -22.484 -6.887 1 97.69 165 ASN A C 1
ATOM 1315 O O . ASN A 1 165 ? 7.254 -21.578 -6.195 1 97.69 165 ASN A O 1
ATOM 1319 N N . LEU A 1 166 ? 5.57 -22.484 -7.363 1 97.69 166 LEU A N 1
ATOM 1320 C CA . LEU A 1 166 ? 4.648 -21.391 -7.078 1 97.69 166 LEU A CA 1
ATOM 1321 C C . LEU A 1 166 ? 4.359 -21.297 -5.586 1 97.69 166 LEU A C 1
ATOM 1323 O O . LEU A 1 166 ? 4.305 -20.203 -5.027 1 97.69 166 LEU A O 1
ATOM 1327 N N . GLU A 1 167 ? 4.168 -22.391 -5 1 96.94 167 GLU A N 1
ATOM 1328 C CA . GLU A 1 167 ? 3.879 -22.438 -3.57 1 96.94 167 GLU A CA 1
ATOM 1329 C C . GLU A 1 167 ? 5.062 -21.922 -2.754 1 96.94 167 GLU A C 1
ATOM 1331 O O . GLU A 1 167 ? 4.879 -21.234 -1.749 1 96.94 167 GLU A O 1
ATOM 1336 N N . LEU A 1 168 ? 6.207 -22.359 -3.123 1 97.19 168 LEU A N 1
ATOM 1337 C CA . LEU A 1 168 ? 7.398 -21.859 -2.443 1 97.19 168 LEU A CA 1
ATOM 1338 C C . LEU A 1 168 ? 7.504 -20.344 -2.566 1 97.19 168 LEU A C 1
ATOM 1340 O O . LEU A 1 168 ? 7.871 -19.656 -1.605 1 97.19 168 LEU A O 1
ATOM 1344 N N . PHE A 1 169 ? 7.207 -19.844 -3.736 1 98.19 169 PHE A N 1
ATOM 1345 C CA . PHE A 1 169 ? 7.23 -18.406 -3.959 1 98.19 169 PHE A CA 1
ATOM 1346 C C . PHE A 1 169 ? 6.301 -17.688 -2.982 1 98.19 169 PHE A C 1
ATOM 1348 O O . PHE A 1 169 ? 6.68 -16.688 -2.381 1 98.19 169 PHE A O 1
ATOM 1355 N N . ASP A 1 170 ? 5.129 -18.203 -2.869 1 97.62 170 ASP A N 1
ATOM 1356 C CA . ASP A 1 170 ? 4.168 -17.625 -1.93 1 97.62 170 ASP A CA 1
ATOM 1357 C C . ASP A 1 170 ? 4.695 -17.703 -0.498 1 97.62 170 ASP A C 1
ATOM 1359 O O . ASP A 1 170 ? 4.566 -16.734 0.261 1 97.62 170 ASP A O 1
ATOM 1363 N N . LYS A 1 171 ? 5.223 -18.812 -0.154 1 96.12 171 LYS A N 1
ATOM 1364 C CA . LYS A 1 171 ? 5.762 -19 1.19 1 96.12 171 LYS A CA 1
ATOM 1365 C C . LYS A 1 171 ? 6.867 -18 1.487 1 96.12 171 LYS A C 1
ATOM 1367 O O . LYS A 1 171 ? 6.887 -17.391 2.559 1 96.12 171 LYS A O 1
ATOM 1372 N N . LEU A 1 172 ? 7.762 -17.844 0.555 1 96.81 172 LEU A N 1
ATOM 1373 C CA . LEU A 1 172 ? 8.859 -16.891 0.731 1 96.81 172 LEU A CA 1
ATOM 1374 C C . LEU A 1 172 ? 8.336 -15.469 0.818 1 96.81 172 LEU A C 1
ATOM 1376 O O . LEU A 1 172 ? 8.875 -14.648 1.574 1 96.81 172 LEU A O 1
ATOM 1380 N N . SER A 1 173 ? 7.328 -15.156 0.043 1 97.38 173 SER A N 1
ATOM 1381 C CA . SER A 1 173 ? 6.715 -13.836 0.093 1 97.38 173 SER A CA 1
ATOM 1382 C C . SER A 1 173 ? 6.152 -13.539 1.479 1 97.38 173 SER A C 1
ATOM 1384 O O . SER A 1 173 ? 6.34 -12.438 2.01 1 97.38 173 SER A O 1
ATOM 1386 N N . LEU A 1 174 ? 5.508 -14.469 2.031 1 96 174 LEU A N 1
ATOM 1387 C CA . LEU A 1 174 ? 4.906 -14.297 3.35 1 96 174 LEU A CA 1
ATOM 1388 C C . LEU A 1 174 ? 5.98 -14.195 4.426 1 96 174 LEU A C 1
ATOM 1390 O O . LEU A 1 174 ? 5.836 -13.43 5.383 1 96 174 LEU A O 1
ATOM 1394 N N . GLN A 1 175 ? 7 -14.914 4.23 1 94.19 175 GLN A N 1
ATOM 1395 C CA . GLN A 1 175 ? 8.039 -14.992 5.254 1 94.19 175 GLN A CA 1
ATOM 1396 C C . GLN A 1 175 ? 8.977 -13.789 5.172 1 94.19 175 GLN A C 1
ATOM 1398 O O . GLN A 1 175 ? 9.398 -13.25 6.203 1 94.19 175 GLN A O 1
ATOM 1403 N N . PHE A 1 176 ? 9.273 -13.367 3.959 1 93.62 176 PHE A N 1
ATOM 1404 C CA . PHE A 1 176 ? 10.352 -12.391 3.807 1 93.62 176 PHE A CA 1
ATOM 1405 C C . PHE A 1 176 ? 9.852 -11.133 3.111 1 93.62 176 PHE A C 1
ATOM 1407 O O . PHE A 1 176 ? 10.648 -10.312 2.648 1 93.62 176 PHE A O 1
ATOM 1414 N N . GLY A 1 177 ? 8.578 -10.969 3.027 1 91.5 177 GLY A N 1
ATOM 1415 C CA . GLY A 1 177 ? 8.008 -9.852 2.285 1 91.5 177 GLY A CA 1
ATOM 1416 C C . GLY A 1 177 ? 8.438 -8.5 2.818 1 91.5 177 GLY A C 1
ATOM 1417 O O . GLY A 1 177 ? 8.383 -7.5 2.102 1 91.5 177 GLY A O 1
ATOM 1418 N N . ASN A 1 178 ? 8.859 -8.484 4.027 1 87.88 178 ASN A N 1
ATOM 1419 C CA . ASN A 1 178 ? 9.312 -7.234 4.629 1 87.88 178 ASN A CA 1
ATOM 1420 C C . ASN A 1 178 ? 10.766 -6.938 4.277 1 87.88 178 ASN A C 1
ATOM 1422 O O . ASN A 1 178 ? 11.195 -5.781 4.309 1 87.88 178 ASN A O 1
ATOM 1426 N N . ARG A 1 179 ? 11.516 -7.883 3.895 1 91.31 179 ARG A N 1
ATOM 1427 C CA . ARG A 1 179 ? 12.953 -7.738 3.676 1 91.31 179 ARG A CA 1
ATOM 1428 C C . ARG A 1 179 ? 13.297 -7.898 2.199 1 91.31 179 ARG A C 1
ATOM 1430 O O . ARG A 1 179 ? 14.375 -7.48 1.761 1 91.31 179 ARG A O 1
ATOM 1437 N N . LEU A 1 180 ? 12.461 -8.539 1.494 1 94.88 180 LEU A N 1
ATOM 1438 C CA . LEU A 1 180 ? 12.672 -8.812 0.076 1 94.88 180 LEU A CA 1
ATOM 1439 C C . LEU A 1 180 ? 11.523 -8.266 -0.761 1 94.88 180 LEU A C 1
ATOM 1441 O O . LEU A 1 180 ? 10.398 -8.164 -0.281 1 94.88 180 LEU A O 1
ATOM 1445 N N . LEU A 1 181 ? 11.875 -7.836 -1.887 1 95.62 181 LEU A N 1
ATOM 1446 C CA . LEU A 1 181 ? 10.859 -7.605 -2.902 1 95.62 181 LEU A CA 1
ATOM 1447 C C . LEU A 1 181 ? 10.711 -8.82 -3.809 1 95.62 181 LEU A C 1
ATOM 1449 O O . LEU A 1 181 ? 11.625 -9.156 -4.57 1 95.62 181 LEU A O 1
ATOM 1453 N N . LEU A 1 182 ? 9.609 -9.516 -3.666 1 98.06 182 LEU A N 1
ATOM 1454 C CA . LEU A 1 182 ? 9.359 -10.68 -4.504 1 98.06 182 LEU A CA 1
ATOM 1455 C C . LEU A 1 182 ? 8.422 -10.328 -5.656 1 98.06 182 LEU A C 1
ATOM 1457 O O . LEU A 1 182 ? 7.305 -9.852 -5.43 1 98.06 182 LEU A O 1
ATOM 1461 N N . ILE A 1 183 ? 8.875 -10.602 -6.875 1 98.19 183 ILE A N 1
ATOM 1462 C CA . ILE A 1 183 ? 8.141 -10.227 -8.078 1 98.19 183 ILE A CA 1
ATOM 1463 C C . ILE A 1 183 ? 7.781 -11.477 -8.875 1 98.19 183 ILE A C 1
ATOM 1465 O O . ILE A 1 183 ? 8.602 -12.383 -9.023 1 98.19 183 ILE A O 1
ATOM 1469 N N . LYS A 1 184 ? 6.605 -11.5 -9.336 1 98.31 184 LYS A N 1
ATOM 1470 C CA . LYS A 1 184 ? 6.172 -12.586 -10.211 1 98.31 184 LYS A CA 1
ATOM 1471 C C . LYS A 1 184 ? 6.07 -12.125 -11.656 1 98.31 184 LYS A C 1
ATOM 1473 O O . LYS A 1 184 ? 5.445 -11.102 -11.945 1 98.31 184 LYS A O 1
ATOM 1478 N N . ASP A 1 185 ? 6.719 -12.836 -12.523 1 97.81 185 ASP A N 1
ATOM 1479 C CA . ASP A 1 185 ? 6.719 -12.555 -13.961 1 97.81 185 ASP A CA 1
ATOM 1480 C C . ASP A 1 185 ? 5.98 -13.648 -14.727 1 97.81 185 ASP A C 1
ATOM 1482 O O . ASP A 1 185 ? 6.508 -14.75 -14.914 1 97.81 185 ASP A O 1
ATOM 1486 N N . VAL A 1 186 ? 4.805 -13.32 -15.227 1 95.38 186 VAL A N 1
ATOM 1487 C CA . VAL A 1 186 ? 4.004 -14.305 -15.953 1 95.38 186 VAL A CA 1
ATOM 1488 C C . VAL A 1 186 ? 3.924 -13.922 -17.422 1 95.38 186 VAL A C 1
ATOM 1490 O O . VAL A 1 186 ? 3.197 -14.555 -18.203 1 95.38 186 VAL A O 1
ATOM 1493 N N . ILE A 1 187 ? 4.652 -12.961 -17.812 1 91.56 187 ILE A N 1
ATOM 1494 C CA . ILE A 1 187 ? 4.578 -12.508 -19.188 1 91.56 187 ILE A CA 1
ATOM 1495 C C . ILE A 1 187 ? 5.824 -12.961 -19.953 1 91.56 187 ILE A C 1
ATOM 1497 O O . ILE A 1 187 ? 5.863 -12.898 -21.188 1 91.56 187 ILE A O 1
ATOM 1501 N N . GLY A 1 188 ? 6.797 -13.344 -19.219 1 86.62 188 GLY A N 1
ATOM 1502 C CA . GLY A 1 188 ? 8.008 -13.812 -19.859 1 86.62 188 GLY A CA 1
ATOM 1503 C C . GLY A 1 188 ? 7.77 -15.008 -20.766 1 86.62 188 GLY A C 1
ATOM 1504 O O . GLY A 1 188 ? 6.957 -15.883 -20.453 1 86.62 188 GLY A O 1
ATOM 1505 N N . THR A 1 189 ? 8.453 -15 -21.875 1 83.94 189 THR A N 1
ATOM 1506 C CA . THR A 1 189 ? 8.172 -16.047 -22.844 1 83.94 189 THR A CA 1
ATOM 1507 C C . THR A 1 189 ? 9.391 -16.953 -23.047 1 83.94 189 THR A C 1
ATOM 1509 O O . THR A 1 189 ? 9.305 -17.969 -23.734 1 83.94 189 THR A O 1
ATOM 1512 N N . VAL A 1 190 ? 10.414 -16.656 -22.359 1 85.12 190 VAL A N 1
ATOM 1513 C CA . VAL A 1 190 ? 11.648 -17.375 -22.656 1 85.12 190 VAL A CA 1
ATOM 1514 C C . VAL A 1 190 ? 11.75 -18.609 -21.766 1 85.12 190 VAL A C 1
ATOM 1516 O O . VAL A 1 190 ? 11.992 -19.719 -22.266 1 85.12 190 VAL A O 1
ATOM 1519 N N . GLU A 1 191 ? 11.523 -18.438 -20.531 1 90.81 191 GLU A N 1
ATOM 1520 C CA . GLU A 1 191 ? 11.688 -19.531 -19.562 1 90.81 191 GLU A CA 1
ATOM 1521 C C . GLU A 1 191 ? 10.336 -20.078 -19.109 1 90.81 191 GLU A C 1
ATOM 1523 O O . GLU A 1 191 ? 9.359 -19.328 -19.016 1 90.81 191 GLU A O 1
ATOM 1528 N N . ILE A 1 192 ? 10.328 -21.359 -18.875 1 94.62 192 ILE A N 1
ATOM 1529 C CA . ILE A 1 192 ? 9.141 -22 -18.328 1 94.62 192 ILE A CA 1
ATOM 1530 C C . ILE A 1 192 ? 9.023 -21.688 -16.828 1 94.62 192 ILE A C 1
ATOM 1532 O O . ILE A 1 192 ? 7.957 -21.281 -16.359 1 94.62 192 ILE A O 1
ATOM 1536 N N . CYS A 1 193 ? 10.078 -21.891 -16.141 1 96.69 193 CYS A N 1
ATOM 1537 C CA . CYS A 1 193 ? 10.141 -21.672 -14.703 1 96.69 193 CYS A CA 1
ATOM 1538 C C . CYS A 1 193 ? 11.57 -21.391 -14.25 1 96.69 193 CYS A C 1
ATOM 1540 O O . CYS A 1 193 ? 12.438 -22.25 -14.359 1 96.69 193 CYS A O 1
ATOM 1542 N N . CYS A 1 194 ? 11.773 -20.188 -13.844 1 97.81 194 CYS A N 1
ATOM 1543 C CA . CYS A 1 194 ? 13.125 -19.797 -13.469 1 97.81 194 CYS A CA 1
ATOM 1544 C C . CYS A 1 194 ? 13.094 -18.766 -12.344 1 97.81 194 CYS A C 1
ATOM 1546 O O . CYS A 1 194 ? 12.258 -17.859 -12.352 1 97.81 194 CYS A O 1
ATOM 1548 N N . TRP A 1 195 ? 14.008 -18.938 -11.32 1 98.31 195 TRP A N 1
ATOM 1549 C CA . TRP A 1 195 ? 14.172 -18 -10.211 1 98.31 195 TRP A CA 1
ATOM 1550 C C . TRP A 1 195 ? 15.375 -17.078 -10.445 1 98.31 195 TRP A C 1
ATOM 1552 O O . TRP A 1 195 ? 16.438 -17.547 -10.859 1 98.31 195 TRP A O 1
ATOM 1562 N N . TYR A 1 196 ? 15.164 -15.789 -10.266 1 98.12 196 TYR A N 1
ATOM 1563 C CA . TYR A 1 196 ? 16.234 -14.82 -10.375 1 98.12 196 TYR A CA 1
ATOM 1564 C C . TYR A 1 196 ? 16.438 -14.062 -9.07 1 98.12 196 TYR A C 1
ATOM 1566 O O . TYR A 1 196 ? 15.461 -13.711 -8.398 1 98.12 196 TYR A O 1
ATOM 1574 N N . PHE A 1 197 ? 17.641 -13.844 -8.695 1 97.56 197 PHE A N 1
ATOM 1575 C CA . PHE A 1 197 ? 18 -13.164 -7.457 1 97.56 197 PHE A CA 1
ATOM 1576 C C . PHE A 1 197 ? 18.828 -11.922 -7.742 1 97.56 197 PHE A C 1
ATOM 1578 O O . PHE A 1 197 ? 19.828 -11.984 -8.461 1 97.56 197 PHE A O 1
ATOM 1585 N N . TYR A 1 198 ? 18.406 -10.781 -7.227 1 96.81 198 TYR A N 1
ATOM 1586 C CA . TYR A 1 198 ? 19.078 -9.516 -7.465 1 96.81 198 TYR A CA 1
ATOM 1587 C C . TYR A 1 198 ? 19.484 -8.859 -6.152 1 96.8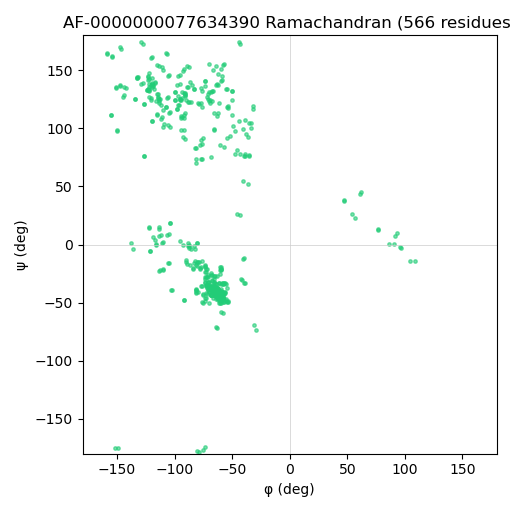1 198 TYR A C 1
ATOM 1589 O O . TYR A 1 198 ? 18.703 -8.805 -5.207 1 96.81 198 TYR A O 1
ATOM 1597 N N . GLY A 1 199 ? 20.656 -8.406 -6.062 1 92.5 199 GLY A N 1
ATOM 1598 C CA . GLY A 1 199 ? 21.188 -7.559 -5.004 1 92.5 199 GLY A CA 1
ATOM 1599 C C . GLY A 1 199 ? 21.75 -6.246 -5.516 1 92.5 199 GLY A C 1
ATOM 1600 O O . GLY A 1 199 ? 22.516 -6.227 -6.48 1 92.5 199 GLY A O 1
ATOM 1601 N N . HIS A 1 200 ? 21.375 -5.156 -4.867 1 87.81 200 HIS A N 1
ATOM 1602 C CA . HIS A 1 200 ? 21.812 -3.836 -5.301 1 87.81 200 HIS A CA 1
ATOM 1603 C C . HIS A 1 200 ? 21.625 -3.66 -6.805 1 87.81 200 HIS A C 1
ATOM 1605 O O . HIS A 1 200 ? 22.547 -3.25 -7.508 1 87.81 200 HIS A O 1
ATOM 1611 N N . SER A 1 201 ? 20.531 -4.227 -7.316 1 87.75 201 SER A N 1
ATOM 1612 C CA . SER A 1 201 ? 20.062 -4.043 -8.688 1 87.75 201 SER A CA 1
ATOM 1613 C C . SER A 1 201 ? 20.891 -4.875 -9.664 1 87.75 201 SER A C 1
ATOM 1615 O O . SER A 1 201 ? 20.875 -4.613 -10.867 1 87.75 201 SER A O 1
ATOM 1617 N N . GLN A 1 202 ? 21.656 -5.777 -9.117 1 92.25 202 GLN A N 1
ATOM 1618 C CA . GLN A 1 202 ? 22.438 -6.668 -9.969 1 92.25 202 GLN A CA 1
ATOM 1619 C C . GLN A 1 202 ? 22.016 -8.125 -9.781 1 92.25 202 GLN A C 1
ATOM 1621 O O . GLN A 1 202 ? 21.75 -8.555 -8.656 1 92.25 202 GLN A O 1
ATOM 1626 N N . LYS A 1 203 ? 21.969 -8.75 -10.883 1 95.75 203 LYS A N 1
ATOM 1627 C CA . LYS A 1 203 ? 21.656 -10.172 -10.797 1 95.75 203 LYS A CA 1
ATOM 1628 C C . LYS A 1 203 ? 22.781 -10.953 -10.125 1 95.75 203 LYS A C 1
ATOM 1630 O O . LYS A 1 203 ? 23.922 -10.93 -10.586 1 95.75 203 LYS A O 1
ATOM 1635 N N . ILE A 1 204 ? 22.516 -11.648 -9.086 1 94.75 204 ILE A N 1
ATOM 1636 C CA . ILE A 1 204 ? 23.5 -12.367 -8.281 1 94.75 204 ILE A CA 1
ATOM 1637 C C . ILE A 1 204 ? 23.453 -13.852 -8.617 1 94.75 204 ILE A C 1
ATOM 1639 O O . ILE A 1 204 ? 24.484 -14.531 -8.586 1 94.75 204 ILE A O 1
ATOM 1643 N N . ALA A 1 205 ? 22.25 -14.312 -8.82 1 96.94 205 ALA A N 1
ATOM 1644 C CA . ALA A 1 205 ? 22.094 -15.742 -9.07 1 96.94 205 ALA A CA 1
ATOM 1645 C C . ALA A 1 205 ? 20.828 -16.016 -9.875 1 96.94 205 ALA A C 1
ATOM 1647 O O . ALA A 1 205 ? 19.969 -15.148 -10.016 1 96.94 205 ALA A O 1
ATOM 1648 N N . GLU A 1 206 ? 20.766 -17.156 -10.453 1 97.38 206 GLU A N 1
ATOM 1649 C CA . GLU A 1 206 ? 19.594 -17.672 -11.148 1 97.38 206 GLU A CA 1
ATOM 1650 C C . GLU A 1 206 ? 19.453 -19.188 -10.938 1 97.38 206 GLU A C 1
ATOM 1652 O O . GLU A 1 206 ? 20.453 -19.906 -10.867 1 97.38 206 GLU A O 1
ATOM 1657 N N . VAL A 1 207 ? 18.281 -19.641 -10.672 1 97.75 207 VAL A N 1
ATOM 1658 C CA . VAL A 1 207 ? 17.984 -21.062 -10.523 1 97.75 207 VAL A CA 1
ATOM 1659 C C . VAL A 1 207 ? 16.953 -21.484 -11.562 1 97.75 207 VAL A C 1
ATOM 1661 O O . VAL A 1 207 ? 15.766 -21.188 -11.414 1 97.75 207 VAL A O 1
ATOM 1664 N N . CYS A 1 208 ? 17.375 -22.203 -12.562 1 95.75 208 CYS A N 1
ATOM 1665 C CA . CYS A 1 208 ? 16.469 -22.719 -13.586 1 95.75 208 CYS A CA 1
ATOM 1666 C C . CYS A 1 208 ? 15.805 -24.016 -13.133 1 95.75 208 CYS A C 1
ATOM 1668 O O . CYS A 1 208 ? 16.469 -24.938 -12.672 1 95.75 208 CYS A O 1
ATOM 1670 N N . CYS A 1 209 ? 14.492 -24.109 -13.336 1 96.31 209 CYS A N 1
ATOM 1671 C CA . CYS A 1 209 ? 13.734 -25.25 -12.836 1 96.31 209 CYS A CA 1
ATOM 1672 C C . CYS A 1 209 ? 13.391 -26.203 -13.969 1 96.31 209 CYS A C 1
ATOM 1674 O O . CYS A 1 209 ? 12.406 -26.953 -13.875 1 96.31 209 CYS A O 1
ATOM 1676 N N . THR A 1 210 ? 14.055 -26.141 -15.078 1 94.44 210 THR A N 1
ATOM 1677 C CA . THR A 1 210 ? 13.766 -27.047 -16.188 1 94.44 210 THR A CA 1
ATOM 1678 C C . THR A 1 210 ? 15.008 -27.828 -16.578 1 94.44 210 THR A C 1
ATOM 1680 O O . THR A 1 210 ? 16.125 -27.328 -16.469 1 94.44 210 THR A O 1
ATOM 1683 N N . SER A 1 211 ? 14.82 -29.047 -16.906 1 90.56 211 SER A N 1
ATOM 1684 C CA . SER A 1 211 ? 15.875 -29.906 -17.438 1 90.56 211 SER A CA 1
ATOM 1685 C C . SER A 1 211 ? 15.398 -30.656 -18.688 1 90.56 211 SER A C 1
ATOM 1687 O O . SER A 1 211 ? 14.203 -30.922 -18.844 1 90.56 211 SER A O 1
ATOM 1689 N N . ILE A 1 212 ? 16.266 -30.812 -19.547 1 88.19 212 ILE A N 1
ATOM 1690 C CA . ILE A 1 212 ? 15.945 -31.562 -20.766 1 88.19 212 ILE A CA 1
ATOM 1691 C C . ILE A 1 212 ? 16.234 -33.031 -20.562 1 88.19 212 ILE A C 1
ATOM 1693 O O . ILE A 1 212 ? 17.297 -33.406 -20.078 1 88.19 212 ILE A O 1
ATOM 1697 N N . VAL A 1 213 ? 15.234 -33.812 -20.781 1 83.31 213 VAL A N 1
ATOM 1698 C CA . VAL A 1 213 ? 15.398 -35.25 -20.672 1 83.31 213 VAL A CA 1
ATOM 1699 C C . VAL A 1 213 ? 15.203 -35.906 -22.031 1 83.31 213 VAL A C 1
ATOM 1701 O O . VAL A 1 213 ? 14.305 -35.5 -22.781 1 83.31 213 VAL A O 1
ATOM 1704 N N . TYR A 1 214 ? 16.109 -36.656 -22.453 1 81.81 214 TYR A N 1
ATOM 1705 C CA . TYR A 1 214 ? 16.062 -37.375 -23.719 1 81.81 214 TYR A CA 1
ATOM 1706 C C . TYR A 1 214 ? 15.477 -38.781 -23.547 1 81.81 214 TYR A C 1
ATOM 1708 O O . TYR A 1 214 ? 16.031 -39.594 -22.812 1 81.81 214 TYR A O 1
ATOM 1716 N N . GLY A 1 215 ? 14.195 -38.906 -23.859 1 68.5 215 GLY A N 1
ATOM 1717 C CA . GLY A 1 215 ? 13.625 -40.219 -23.891 1 68.5 215 GLY A CA 1
ATOM 1718 C C . GLY A 1 215 ? 13.93 -40.969 -25.172 1 68.5 215 GLY A C 1
ATOM 1719 O O . GLY A 1 215 ? 14.773 -40.531 -25.953 1 68.5 215 GLY A O 1
ATOM 1720 N N . THR A 1 216 ? 13.414 -42.125 -25.266 1 73.5 216 THR A N 1
ATOM 1721 C CA . THR A 1 216 ? 13.672 -43 -26.406 1 73.5 216 THR A CA 1
ATOM 1722 C C . THR A 1 216 ? 13.344 -42.281 -27.719 1 73.5 216 THR A C 1
ATOM 1724 O O . THR A 1 216 ? 14.109 -42.344 -28.672 1 73.5 216 THR A O 1
ATOM 1727 N N . ASP A 1 217 ? 12.234 -41.656 -27.906 1 67.06 217 ASP A N 1
ATOM 1728 C CA . ASP A 1 217 ? 11.875 -41.125 -29.219 1 67.06 217 ASP A CA 1
ATOM 1729 C C . ASP A 1 217 ? 11.656 -39.625 -29.156 1 67.06 217 ASP A C 1
ATOM 1731 O O . ASP A 1 217 ? 11.43 -38.969 -30.188 1 67.06 217 ASP A O 1
ATOM 1735 N N . LYS A 1 218 ? 11.711 -39.031 -27.859 1 72.69 218 LYS A N 1
ATOM 1736 C CA . LYS A 1 218 ? 11.328 -37.625 -27.891 1 72.69 218 LYS A CA 1
ATOM 1737 C C . LYS A 1 218 ? 12.023 -36.844 -26.781 1 72.69 218 LYS A C 1
ATOM 1739 O O . LYS A 1 218 ? 12.281 -37.375 -25.703 1 72.69 218 LYS A O 1
ATOM 1744 N N . LYS A 1 219 ? 12.5 -35.719 -27.219 1 80.94 219 LYS A N 1
ATOM 1745 C CA . LYS A 1 219 ? 13.039 -34.75 -26.281 1 80.94 219 LYS A CA 1
ATOM 1746 C C . LYS A 1 219 ? 11.922 -34.125 -25.453 1 80.94 219 LYS A C 1
ATOM 1748 O O . LYS A 1 219 ? 10.875 -33.75 -25.984 1 80.94 219 LYS A O 1
ATOM 1753 N N . HIS A 1 220 ? 12.078 -34.25 -24.016 1 82.81 220 HIS A N 1
ATOM 1754 C CA . HIS A 1 220 ? 11.078 -33.656 -23.141 1 82.81 220 HIS A CA 1
ATOM 1755 C C . HIS A 1 220 ? 11.711 -32.656 -22.188 1 82.81 220 HIS A C 1
ATOM 1757 O O . HIS A 1 220 ? 12.859 -32.812 -21.766 1 82.81 220 HIS A O 1
ATOM 1763 N N . THR A 1 221 ? 11.031 -31.594 -22.047 1 88.38 221 THR A N 1
ATOM 1764 C CA . THR A 1 221 ? 11.43 -30.625 -21.031 1 88.38 221 THR A CA 1
ATOM 1765 C C . THR A 1 221 ? 10.727 -30.906 -19.703 1 88.38 221 THR A C 1
ATOM 1767 O O . THR A 1 221 ? 9.492 -30.859 -19.641 1 88.38 221 THR A O 1
ATOM 1770 N N . LYS A 1 222 ? 11.477 -31.281 -18.75 1 90.5 222 LYS A N 1
ATOM 1771 C CA . LYS A 1 222 ? 10.938 -31.594 -17.438 1 90.5 222 LYS A CA 1
ATOM 1772 C C . LYS A 1 222 ? 11.094 -30.406 -16.484 1 90.5 222 LYS A C 1
ATOM 1774 O O . LYS A 1 222 ? 12.125 -29.719 -16.5 1 90.5 222 LYS A O 1
ATOM 1779 N N . VAL A 1 223 ? 10.016 -30.141 -15.688 1 95 223 VAL A N 1
ATOM 1780 C CA . VAL A 1 223 ? 10.086 -29.094 -14.672 1 95 223 VAL A CA 1
ATOM 1781 C C . VAL A 1 223 ? 10.562 -29.688 -13.352 1 95 223 VAL A C 1
ATOM 1783 O O . VAL A 1 223 ? 10.062 -30.734 -12.914 1 95 223 VAL A O 1
ATOM 1786 N N . GLU A 1 224 ? 11.586 -29.062 -12.789 1 95.94 224 GLU A N 1
ATOM 1787 C CA . GLU A 1 224 ? 12.156 -29.5 -11.523 1 95.94 224 GLU A CA 1
ATOM 1788 C C . GLU A 1 224 ? 11.781 -28.547 -10.383 1 95.94 224 GLU A C 1
ATOM 1790 O O . GLU A 1 224 ? 11.219 -27.484 -10.625 1 95.94 224 GLU A O 1
ATOM 1795 N N . TYR A 1 225 ? 11.977 -29.047 -9.164 1 96.81 225 TYR A N 1
ATOM 1796 C CA . TYR A 1 225 ? 11.75 -28.25 -7.965 1 96.81 225 TYR A CA 1
ATOM 1797 C C . TYR A 1 225 ? 12.977 -28.25 -7.062 1 96.81 225 TYR A C 1
ATOM 1799 O O . TYR A 1 225 ? 13.008 -28.953 -6.051 1 96.81 225 TYR A O 1
ATOM 1807 N N . PRO A 1 226 ? 13.984 -27.469 -7.461 1 96.88 226 PRO A N 1
ATOM 1808 C CA . PRO A 1 226 ? 15.203 -27.406 -6.648 1 96.88 226 PRO A CA 1
ATOM 1809 C C . PRO A 1 226 ? 15.031 -26.531 -5.402 1 96.88 226 PRO A C 1
ATOM 1811 O O . PRO A 1 226 ? 15.688 -25.5 -5.273 1 96.88 226 PRO A O 1
ATOM 1814 N N . GLU A 1 227 ? 14.336 -26.984 -4.422 1 96.44 227 GLU A N 1
ATOM 1815 C CA . GLU A 1 227 ? 13.953 -26.25 -3.223 1 96.44 227 GLU A CA 1
ATOM 1816 C C . GLU A 1 227 ? 15.18 -25.797 -2.443 1 96.44 227 GLU A C 1
ATOM 1818 O O . GLU A 1 227 ? 15.281 -24.625 -2.053 1 96.44 227 GLU A O 1
ATOM 1823 N N . ALA A 1 228 ? 16.047 -26.703 -2.209 1 9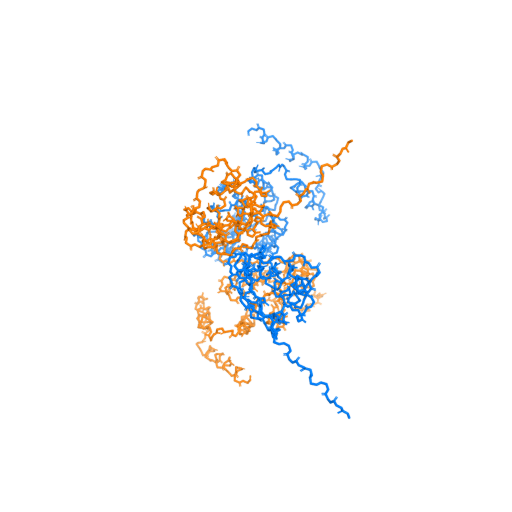4.88 228 ALA A N 1
ATOM 1824 C CA . ALA A 1 228 ? 17.219 -26.422 -1.396 1 94.88 228 ALA A CA 1
ATOM 1825 C C . ALA A 1 228 ? 18.062 -25.312 -2.014 1 94.88 228 ALA A C 1
ATOM 1827 O O . ALA A 1 228 ? 18.516 -24.406 -1.31 1 94.88 228 ALA A O 1
ATOM 1828 N N . ARG A 1 229 ? 18.281 -25.422 -3.318 1 96.56 229 ARG A N 1
ATOM 1829 C CA . ARG A 1 229 ? 19.062 -24.406 -4.016 1 96.56 229 ARG A CA 1
ATOM 1830 C C . ARG A 1 229 ? 18.391 -23.047 -3.953 1 96.56 229 ARG A C 1
ATOM 1832 O O . ARG A 1 229 ? 19.047 -22.031 -3.766 1 96.56 229 ARG A O 1
ATOM 1839 N N . ILE A 1 230 ? 17.062 -22.969 -4.168 1 97.25 230 ILE A N 1
ATOM 1840 C CA . ILE A 1 230 ? 16.297 -21.734 -4.113 1 97.25 230 ILE A CA 1
ATOM 1841 C C . ILE A 1 230 ? 16.438 -21.109 -2.729 1 97.25 230 ILE A C 1
ATOM 1843 O O . ILE A 1 230 ? 16.688 -19.906 -2.609 1 97.25 230 ILE A O 1
ATOM 1847 N N . PHE A 1 231 ? 16.312 -21.891 -1.736 1 94.94 231 PHE A N 1
ATOM 1848 C CA . PHE A 1 231 ? 16.406 -21.406 -0.367 1 94.94 231 PHE A CA 1
ATOM 1849 C C . PHE A 1 231 ? 17.797 -20.859 -0.081 1 94.94 231 PHE A C 1
ATOM 1851 O O . PHE A 1 231 ? 17.938 -19.812 0.551 1 94.94 231 PHE A O 1
ATOM 1858 N N . GLU A 1 232 ? 18.75 -21.578 -0.521 1 93.75 232 GLU A N 1
ATOM 1859 C CA . GLU A 1 232 ? 20.125 -21.125 -0.355 1 93.75 232 GLU A CA 1
ATOM 1860 C C . GLU A 1 232 ? 20.344 -19.766 -0.995 1 93.75 232 GLU A C 1
ATOM 1862 O O . GLU A 1 232 ? 20.922 -18.859 -0.377 1 93.75 232 GLU A O 1
ATOM 1867 N N . GLU A 1 233 ? 19.922 -19.656 -2.189 1 95.81 233 GLU A N 1
ATOM 1868 C CA . GLU A 1 233 ? 20.094 -18.391 -2.891 1 95.81 233 GLU A CA 1
ATOM 1869 C C . GLU A 1 233 ? 19.266 -17.281 -2.232 1 95.81 233 GLU A C 1
ATOM 1871 O O . GLU A 1 233 ? 19.672 -16.109 -2.25 1 95.81 233 GLU A O 1
ATOM 1876 N N . THR A 1 234 ? 18.094 -17.609 -1.657 1 94.81 234 THR A N 1
ATOM 1877 C CA . THR A 1 234 ? 17.281 -16.656 -0.925 1 94.81 234 THR A CA 1
ATOM 1878 C C . THR A 1 234 ? 18.031 -16.094 0.277 1 94.81 234 THR A C 1
ATOM 1880 O O . THR A 1 234 ? 18.078 -14.883 0.486 1 94.81 234 THR A O 1
ATOM 1883 N N . LEU A 1 235 ? 18.609 -16.984 1.002 1 91.94 235 LEU A N 1
ATOM 1884 C CA . LEU A 1 235 ? 19.375 -16.562 2.16 1 91.94 235 LEU A CA 1
ATOM 1885 C C . LEU A 1 235 ? 20.578 -15.711 1.731 1 91.94 235 LEU A C 1
ATOM 1887 O O . LEU A 1 235 ? 20.906 -14.719 2.389 1 91.94 235 LEU A O 1
ATOM 1891 N N . ASN A 1 236 ? 21.203 -16.125 0.593 1 91.25 236 ASN A N 1
ATOM 1892 C CA . ASN A 1 236 ? 22.344 -15.391 0.071 1 91.25 236 ASN A CA 1
ATOM 1893 C C . ASN A 1 236 ? 21.984 -13.961 -0.32 1 91.25 236 ASN A C 1
ATOM 1895 O O . ASN A 1 236 ? 22.703 -13.023 -0.014 1 91.25 236 ASN A O 1
ATOM 1899 N N . VAL A 1 237 ? 20.906 -13.836 -0.971 1 93.75 237 VAL A N 1
ATOM 1900 C CA . VAL A 1 237 ? 20.547 -12.523 -1.488 1 93.75 237 VAL A CA 1
ATOM 1901 C C . VAL A 1 237 ? 20.125 -11.609 -0.336 1 93.75 237 VAL A C 1
ATOM 1903 O O . VAL A 1 237 ? 20.25 -10.391 -0.424 1 93.75 237 VAL A O 1
ATOM 1906 N N . LEU A 1 238 ? 19.609 -12.133 0.73 1 90.81 238 LEU A N 1
ATOM 1907 C CA . LEU A 1 238 ? 19.203 -11.375 1.908 1 90.81 238 LEU A CA 1
ATOM 1908 C C . LEU A 1 238 ? 20.391 -10.641 2.518 1 90.81 238 LEU A C 1
ATOM 1910 O O . LEU A 1 238 ? 20.203 -9.656 3.244 1 90.81 238 LEU A O 1
ATOM 1914 N N . LEU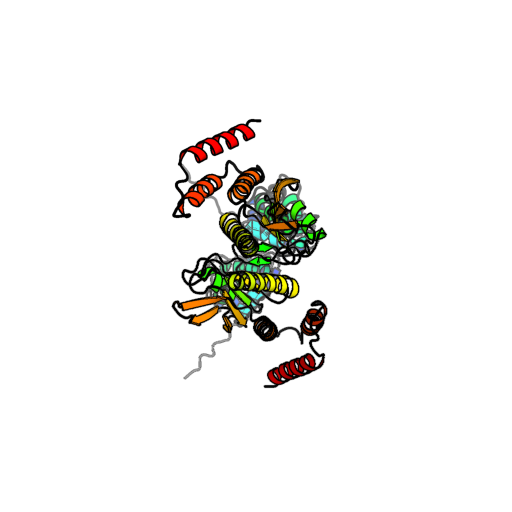 A 1 239 ? 21.5 -11.117 2.156 1 85.38 239 LEU A N 1
ATOM 1915 C CA . LEU A 1 239 ? 22.719 -10.484 2.67 1 85.38 239 LEU A CA 1
ATOM 1916 C C . LEU A 1 239 ? 22.953 -9.141 1.999 1 85.38 239 LEU A C 1
ATOM 1918 O O . LEU A 1 239 ? 23.734 -8.32 2.498 1 85.38 239 LEU A O 1
ATOM 1922 N N . TYR A 1 240 ? 22.438 -8.93 0.863 1 78.69 240 TYR A N 1
ATOM 1923 C CA . TYR A 1 240 ? 22.641 -7.691 0.122 1 78.69 240 TYR A CA 1
ATOM 1924 C C . TYR A 1 240 ? 21.719 -6.594 0.643 1 78.69 240 TYR A C 1
ATOM 1926 O O . TYR A 1 240 ? 21.625 -5.52 0.046 1 78.69 240 TYR A O 1
ATOM 1934 N N . LYS A 1 241 ? 20.906 -6.758 1.619 1 68.31 241 LYS A N 1
ATOM 1935 C CA . LYS A 1 241 ? 20.047 -5.73 2.195 1 68.31 241 LYS A CA 1
ATOM 1936 C C . LYS A 1 241 ? 20.844 -4.496 2.592 1 68.31 241 LYS A C 1
ATOM 1938 O O . LYS A 1 241 ? 21.984 -4.605 3.035 1 68.31 241 LYS A O 1
ATOM 1943 N N . ASN A 1 242 ? 20.562 -3.441 2.01 1 54.41 242 ASN A N 1
ATOM 1944 C CA . ASN A 1 242 ? 21.266 -2.195 2.291 1 54.41 242 ASN A CA 1
ATOM 1945 C C . ASN A 1 242 ? 21.719 -2.123 3.748 1 54.41 242 ASN A C 1
ATOM 1947 O O . ASN A 1 242 ? 20.984 -2.545 4.648 1 54.41 242 ASN A O 1
ATOM 1951 N N . LEU A 1 243 ? 23.047 -2.031 3.896 1 46.34 243 LEU A N 1
ATOM 1952 C CA . LEU A 1 243 ? 24.062 -1.865 4.934 1 46.34 243 LEU A CA 1
ATOM 1953 C C . LEU A 1 243 ? 23.609 -0.857 5.984 1 46.34 243 LEU A C 1
ATOM 1955 O O . LEU A 1 243 ? 24.344 -0.555 6.922 1 46.34 243 LEU A O 1
ATOM 1959 N N . ASP A 1 244 ? 22.578 -0.144 5.703 1 44.34 244 ASP A N 1
ATOM 1960 C CA . ASP A 1 244 ? 22.656 0.823 6.793 1 44.34 244 ASP A CA 1
ATOM 1961 C C . ASP A 1 244 ? 22.578 0.129 8.148 1 44.34 244 ASP A C 1
ATOM 1963 O O . ASP A 1 244 ? 22.922 0.713 9.18 1 44.34 244 ASP A O 1
ATOM 1967 N N . LYS A 1 245 ? 21.359 -0.708 8.43 1 43.97 245 LYS A N 1
ATOM 1968 C CA . LYS A 1 245 ? 21.312 -1.186 9.812 1 43.97 245 LYS A CA 1
ATOM 1969 C C . LYS A 1 245 ? 22.031 -2.518 9.961 1 43.97 245 LYS A C 1
ATOM 1971 O O . LYS A 1 245 ? 22.234 -3.234 8.977 1 43.97 245 LYS A O 1
ATOM 1976 N N . GLY A 1 246 ? 22.594 -2.926 11.125 1 40.91 246 GLY A N 1
ATOM 1977 C CA . GLY A 1 246 ? 23.359 -4.039 11.664 1 40.91 246 GLY A CA 1
ATOM 1978 C C . GLY A 1 246 ? 22.828 -5.395 11.242 1 40.91 246 GLY A C 1
ATOM 1979 O O . GLY A 1 246 ? 21.781 -5.477 10.594 1 40.91 246 GLY A O 1
ATOM 1980 N N . PRO A 1 247 ? 23.469 -6.477 11.555 1 39.94 247 PRO A N 1
ATOM 1981 C CA . PRO A 1 247 ? 23.219 -7.895 11.289 1 39.94 247 PRO A CA 1
ATOM 1982 C C . PRO A 1 247 ? 21.781 -8.312 11.625 1 39.94 247 PRO A C 1
ATOM 1984 O O . PRO A 1 247 ? 21.266 -7.953 12.68 1 39.94 247 PRO A O 1
ATOM 1987 N N . ASP A 1 248 ? 20.875 -8.477 10.797 1 44.59 248 ASP A N 1
ATOM 1988 C CA . ASP A 1 248 ? 19.453 -8.75 10.883 1 44.59 248 ASP A CA 1
ATOM 1989 C C . ASP A 1 248 ? 19.188 -10 11.727 1 44.59 248 ASP A C 1
ATOM 1991 O O . ASP A 1 248 ? 19.562 -11.109 11.336 1 44.59 248 ASP A O 1
ATOM 1995 N N . ALA A 1 249 ? 18.984 -10.031 12.922 1 44.19 249 ALA A N 1
ATOM 1996 C CA . ALA A 1 249 ? 18.547 -11.109 13.805 1 44.19 249 ALA A CA 1
ATOM 1997 C C . ALA A 1 249 ? 17.422 -11.914 13.164 1 44.19 249 ALA A C 1
ATOM 1999 O O . ALA A 1 249 ? 17.328 -13.133 13.352 1 44.19 249 ALA A O 1
ATOM 2000 N N . GLU A 1 250 ? 16.656 -11.391 12.383 1 43.25 250 GLU A N 1
ATOM 2001 C CA . GLU A 1 250 ? 15.492 -12.094 11.836 1 43.25 250 GLU A CA 1
ATOM 2002 C C . GLU A 1 250 ? 15.914 -13.133 10.797 1 43.25 250 GLU A C 1
ATOM 2004 O O . GLU A 1 250 ? 15.258 -14.156 10.633 1 43.25 250 GLU A O 1
ATOM 2009 N N . LEU A 1 251 ? 16.938 -12.852 10.094 1 44.75 251 LEU A N 1
ATOM 2010 C CA . LEU A 1 251 ? 17.469 -13.844 9.164 1 44.75 251 LEU A CA 1
ATOM 2011 C C . LEU A 1 251 ? 17.844 -15.125 9.906 1 44.75 251 LEU A C 1
ATOM 2013 O O . LEU A 1 251 ? 17.578 -16.219 9.414 1 44.75 251 LEU A O 1
ATOM 2017 N N . ILE A 1 252 ? 18.281 -14.969 11.109 1 45.5 252 ILE A N 1
ATOM 2018 C CA . ILE A 1 252 ? 18.656 -16.125 11.922 1 45.5 252 ILE A CA 1
ATOM 2019 C C . ILE A 1 252 ? 17.391 -16.906 12.289 1 45.5 252 ILE A C 1
ATOM 2021 O O . ILE A 1 252 ? 17.375 -18.141 12.211 1 45.5 252 ILE A O 1
ATOM 2025 N N . LYS A 1 253 ? 16.422 -16.219 12.586 1 45.34 253 LYS A N 1
ATOM 2026 C CA . LYS A 1 253 ? 15.211 -16.906 13 1 45.34 253 LYS A CA 1
ATOM 2027 C C . LYS A 1 253 ? 14.539 -17.609 11.82 1 45.34 253 LYS A C 1
ATOM 2029 O O . LYS A 1 253 ? 13.992 -18.703 11.969 1 45.34 253 LYS A O 1
ATOM 2034 N N . ALA A 1 254 ? 14.531 -17 10.695 1 43.47 254 ALA A N 1
ATOM 2035 C CA . ALA A 1 254 ? 13.891 -17.578 9.516 1 43.47 254 ALA A CA 1
ATOM 2036 C C . ALA A 1 254 ? 14.602 -18.859 9.078 1 43.47 254 ALA A C 1
ATOM 2038 O O . ALA A 1 254 ? 13.969 -19.797 8.602 1 43.47 254 ALA A O 1
ATOM 2039 N N . THR A 1 255 ? 15.867 -18.844 9.188 1 42.34 255 THR A N 1
ATOM 2040 C CA . THR A 1 255 ? 16.625 -20.047 8.867 1 42.34 255 THR A CA 1
ATOM 2041 C C . THR A 1 255 ? 16.328 -21.156 9.883 1 42.34 255 THR A C 1
ATOM 2043 O O . THR A 1 255 ? 16.312 -22.328 9.531 1 42.34 255 THR A O 1
ATOM 2046 N N . ARG A 1 256 ? 16.141 -20.75 11.094 1 41.69 256 ARG A N 1
ATOM 2047 C CA . ARG A 1 256 ? 15.875 -21.766 12.109 1 41.69 256 ARG A CA 1
ATOM 2048 C C . ARG A 1 256 ? 14.461 -22.328 11.984 1 41.69 256 ARG A C 1
ATOM 2050 O O . ARG A 1 256 ? 14.227 -23.516 12.227 1 41.69 256 ARG A O 1
ATOM 2057 N N . GLY A 1 257 ? 13.484 -21.422 11.82 1 37.75 257 GLY A N 1
ATOM 2058 C CA . GLY A 1 257 ? 12.102 -21.875 11.812 1 37.75 257 GLY A CA 1
ATOM 2059 C C . GLY A 1 257 ? 11.727 -22.641 10.555 1 37.75 257 GLY A C 1
ATOM 2060 O O . GLY A 1 257 ? 10.648 -23.234 10.469 1 37.75 257 GLY A O 1
ATOM 2061 N N . GLY A 1 258 ? 12.25 -22.281 9.391 1 36.53 258 GLY A N 1
ATOM 2062 C CA . GLY A 1 258 ? 11.914 -23.078 8.219 1 36.53 258 GLY A CA 1
ATOM 2063 C C . GLY A 1 258 ? 12.234 -24.547 8.383 1 36.53 258 GLY A C 1
ATOM 2064 O O . GLY A 1 258 ? 11.773 -25.391 7.605 1 36.53 258 GLY A O 1
ATOM 2065 N N . ALA A 1 259 ? 13.297 -24.875 9.102 1 33.88 259 ALA A N 1
ATOM 2066 C CA . ALA A 1 259 ? 13.594 -26.297 9.266 1 33.88 259 ALA A CA 1
ATOM 2067 C C . ALA A 1 259 ? 12.469 -27 10.016 1 33.88 259 ALA A C 1
ATOM 2069 O O . ALA A 1 259 ? 12.234 -28.203 9.812 1 33.88 259 ALA A O 1
ATOM 2070 N N . ALA A 1 260 ? 11.969 -26.344 11.086 1 33.25 260 ALA A N 1
ATOM 2071 C CA . ALA A 1 260 ? 11.117 -27.172 11.953 1 33.25 260 ALA A CA 1
ATOM 2072 C C . ALA A 1 260 ? 9.781 -27.469 11.289 1 33.25 260 ALA A C 1
ATOM 2074 O O . ALA A 1 260 ? 9.102 -28.422 11.648 1 33.25 260 ALA A O 1
ATOM 2075 N N . ALA A 1 261 ? 9.125 -26.453 10.609 1 32.38 261 ALA A N 1
ATOM 2076 C CA . ALA A 1 261 ? 7.734 -26.812 10.344 1 32.38 261 ALA A CA 1
ATOM 2077 C C . ALA A 1 261 ? 7.641 -27.859 9.25 1 32.38 261 ALA A C 1
ATOM 2079 O O . ALA A 1 261 ? 6.547 -28.156 8.75 1 32.38 261 ALA A O 1
ATOM 2080 N N . ILE A 1 262 ? 8.68 -28 8.484 1 28.81 262 ILE A N 1
ATOM 2081 C CA . ILE A 1 262 ? 8.406 -29.219 7.734 1 28.81 262 ILE A CA 1
ATOM 2082 C C . ILE A 1 262 ? 8.398 -30.406 8.688 1 28.81 262 ILE A C 1
ATOM 2084 O O . ILE A 1 262 ? 9.367 -30.641 9.414 1 28.81 262 ILE A O 1
ATOM 2088 N N . PRO A 1 263 ? 7.289 -30.953 9.18 1 29.8 263 PRO A N 1
ATOM 2089 C CA . PRO A 1 263 ? 7.352 -32.156 10.039 1 29.8 263 PRO A CA 1
ATOM 2090 C C . PRO A 1 263 ? 8.547 -33.031 9.711 1 29.8 263 PRO A C 1
ATOM 2092 O O . PRO A 1 263 ? 9.156 -33.625 10.617 1 29.8 263 PRO A O 1
ATOM 2095 N N . GLY A 1 264 ? 8.453 -33.75 8.523 1 30.12 264 GLY A N 1
ATOM 2096 C CA . GLY A 1 264 ? 9.148 -35.031 8.453 1 30.12 264 GLY A CA 1
ATOM 2097 C C . GLY A 1 264 ? 10.656 -34.906 8.594 1 30.12 264 GLY A C 1
ATOM 2098 O O . GLY A 1 264 ? 11.305 -35.75 9.188 1 30.12 264 GLY A O 1
ATOM 2099 N N . GLY A 1 265 ? 11.383 -34.344 7.52 1 29.02 265 GLY A N 1
ATOM 2100 C CA . GLY A 1 265 ? 12.734 -34.844 7.336 1 29.02 265 GLY A CA 1
ATOM 2101 C C . GLY A 1 265 ? 13.711 -34.344 8.383 1 29.02 265 GLY A C 1
ATOM 2102 O O . GLY A 1 265 ? 13.438 -33.344 9.062 1 29.02 265 GLY A O 1
ATOM 2103 N N . TYR A 1 266 ? 14.688 -35.156 8.914 1 30.5 266 TYR A N 1
ATOM 2104 C CA . TYR A 1 266 ? 15.844 -35.219 9.797 1 30.5 266 TYR A CA 1
ATOM 2105 C C . TYR A 1 266 ? 16.797 -34.062 9.539 1 30.5 266 TYR A C 1
ATOM 2107 O O . TYR A 1 266 ? 17.766 -34.188 8.805 1 30.5 266 TYR A O 1
ATOM 2115 N N . HIS A 1 267 ? 16.422 -32.875 9.031 1 33.84 267 HIS A N 1
ATOM 2116 C CA . HIS A 1 267 ? 17.625 -32.094 8.742 1 33.84 267 HIS A CA 1
ATOM 2117 C C . HIS A 1 267 ? 18.406 -31.797 10.008 1 33.84 267 HIS A C 1
ATOM 2119 O O . HIS A 1 267 ? 17.828 -31.438 11.039 1 33.84 267 HIS A O 1
ATOM 2125 N N . SER A 1 268 ? 19.625 -32.406 10.203 1 34.84 268 SER A N 1
ATOM 2126 C CA . SER A 1 268 ? 20.625 -32.312 11.273 1 34.84 268 SER A CA 1
ATOM 2127 C C . SER A 1 268 ? 20.953 -30.844 11.555 1 34.84 268 SER A C 1
ATOM 2129 O O . SER A 1 268 ? 20.906 -30 10.656 1 34.84 268 SER A O 1
ATOM 2131 N N . ASP A 1 269 ? 20.953 -30.453 12.789 1 38.88 269 ASP A N 1
ATOM 2132 C CA . ASP A 1 269 ? 21.344 -29.266 13.539 1 38.88 269 ASP A CA 1
ATOM 2133 C C . ASP A 1 269 ? 22.656 -28.688 13 1 38.88 269 ASP A C 1
ATOM 2135 O O . ASP A 1 269 ? 22.953 -27.516 13.227 1 38.88 269 ASP A O 1
ATOM 2139 N N . ASP A 1 270 ? 23.609 -29.547 12.484 1 40.69 270 ASP A N 1
ATOM 2140 C CA . ASP A 1 270 ? 25 -29.203 12.227 1 40.69 270 ASP A CA 1
ATOM 2141 C C . ASP A 1 270 ? 25.125 -28.188 11.078 1 40.69 270 ASP A C 1
ATOM 2143 O O . ASP A 1 270 ? 26.047 -27.375 11.055 1 40.69 270 ASP A O 1
ATOM 2147 N N . ASP A 1 271 ? 24.234 -28.188 10.102 1 41.78 271 ASP A N 1
ATOM 2148 C CA . ASP A 1 271 ? 24.469 -27.453 8.867 1 41.78 271 ASP A CA 1
ATOM 2149 C C . ASP A 1 271 ? 24.109 -25.969 9.039 1 41.78 271 ASP A C 1
ATOM 2151 O O . ASP A 1 271 ? 24.5 -25.141 8.234 1 41.78 271 ASP A O 1
ATOM 2155 N N . MET A 1 272 ? 23.422 -25.609 10.047 1 41.69 272 MET A N 1
ATOM 2156 C CA . MET A 1 272 ? 23.078 -24.219 10.297 1 41.69 272 MET A CA 1
ATOM 2157 C C . MET A 1 272 ? 24.281 -23.438 10.828 1 41.69 272 MET A C 1
ATOM 2159 O O . MET A 1 272 ? 24.5 -22.297 10.43 1 41.69 272 MET A O 1
ATOM 2163 N N . GLU A 1 273 ? 25 -24.031 11.727 1 43.94 273 GLU A N 1
ATOM 2164 C CA . GLU A 1 273 ? 26.188 -23.391 12.281 1 43.94 273 GLU A CA 1
ATOM 2165 C C . GLU A 1 273 ? 27.203 -23.078 11.18 1 43.94 273 GLU A C 1
ATOM 2167 O O . GLU A 1 273 ? 27.812 -22.016 11.172 1 43.94 273 GLU A O 1
ATOM 2172 N N . ASP A 1 274 ? 27.406 -24 10.336 1 47.44 274 ASP A N 1
ATOM 2173 C CA . ASP A 1 274 ? 28.375 -23.828 9.266 1 47.44 274 ASP A CA 1
ATOM 2174 C C . ASP A 1 274 ? 27.953 -22.703 8.32 1 47.44 274 ASP A C 1
ATOM 2176 O O . ASP A 1 274 ? 28.781 -21.922 7.844 1 47.44 274 ASP A O 1
ATOM 2180 N N . TRP A 1 275 ? 26.672 -22.578 8.148 1 44 275 TRP A N 1
ATOM 2181 C CA . TRP A 1 275 ? 26.188 -21.516 7.258 1 44 275 TRP A CA 1
ATOM 2182 C C . TRP A 1 275 ? 26.359 -20.141 7.895 1 44 275 TRP A C 1
ATOM 2184 O O . TRP A 1 275 ? 26.828 -19.203 7.242 1 44 275 TRP A O 1
ATOM 2194 N N . LEU A 1 276 ? 26.172 -19.938 9.172 1 44.78 276 LEU A N 1
ATOM 2195 C CA . LEU A 1 276 ? 26.422 -18.688 9.859 1 44.78 276 LEU A CA 1
ATOM 2196 C C . LEU A 1 276 ? 27.906 -18.312 9.789 1 44.78 276 LEU A C 1
ATOM 2198 O O . LEU A 1 276 ? 28.25 -17.141 9.578 1 44.78 276 LEU A O 1
ATOM 2202 N N . GLU A 1 277 ? 28.703 -19.25 9.938 1 50 277 GLU A N 1
ATOM 2203 C CA . GLU A 1 277 ? 30.141 -18.984 9.844 1 50 277 GLU A CA 1
ATOM 2204 C C . GLU A 1 277 ? 30.516 -18.516 8.445 1 50 277 GLU A C 1
ATOM 2206 O O . GLU A 1 277 ? 31.359 -17.625 8.297 1 50 277 GLU A O 1
ATOM 2211 N N . ARG A 1 278 ? 29.938 -19.031 7.512 1 45.06 278 ARG A N 1
ATOM 2212 C CA . ARG A 1 278 ? 30.281 -18.625 6.156 1 45.06 278 ARG A CA 1
ATOM 2213 C C . ARG A 1 278 ? 29.781 -17.203 5.875 1 45.06 278 ARG A C 1
ATOM 2215 O O . ARG A 1 278 ? 30.484 -16.406 5.25 1 45.06 278 ARG A O 1
ATOM 2222 N N . VAL A 1 279 ? 28.75 -16.875 6.383 1 44.88 279 VAL A N 1
ATOM 2223 C CA . VAL A 1 279 ? 28.203 -15.523 6.25 1 44.88 279 VAL A CA 1
ATOM 2224 C C . VAL A 1 279 ? 29.109 -14.531 6.965 1 44.88 279 VAL A C 1
ATOM 2226 O O . VAL A 1 279 ? 29.406 -13.453 6.434 1 44.88 279 VAL A O 1
ATOM 2229 N N . GLU A 1 280 ? 29.625 -14.883 8.102 1 45.72 280 GLU A N 1
ATOM 2230 C CA . GLU A 1 280 ? 30.547 -14.016 8.828 1 45.72 280 GLU A CA 1
ATOM 2231 C C . GLU A 1 280 ? 31.844 -13.82 8.055 1 45.72 280 GLU A C 1
ATOM 2233 O O . GLU A 1 280 ? 32.406 -12.727 8.047 1 45.72 280 GLU A O 1
ATOM 2238 N N . ARG A 1 281 ? 32.344 -14.844 7.441 1 46.91 281 ARG A N 1
ATOM 2239 C CA . ARG A 1 281 ? 33.594 -14.734 6.691 1 46.91 281 ARG A CA 1
ATOM 2240 C C . ARG A 1 281 ? 33.438 -13.781 5.508 1 46.91 281 ARG A C 1
ATOM 2242 O O . ARG A 1 281 ? 34.344 -13.055 5.164 1 46.91 281 ARG A O 1
ATOM 2249 N N . LEU A 1 282 ? 32.469 -13.82 4.828 1 36.84 282 LEU A N 1
ATOM 2250 C CA . LEU A 1 282 ? 32.281 -13 3.635 1 36.84 282 LEU A CA 1
ATOM 2251 C C . LEU A 1 282 ? 32.125 -11.523 4.004 1 36.84 282 LEU A C 1
ATOM 2253 O O . LEU A 1 282 ? 32.406 -10.641 3.195 1 36.84 282 LEU A O 1
ATOM 2257 N N . ARG A 1 283 ? 31.688 -11.203 5.137 1 35.06 283 ARG A N 1
ATOM 2258 C CA . ARG A 1 283 ? 31.609 -9.828 5.621 1 35.06 283 ARG A CA 1
ATOM 2259 C C . ARG A 1 283 ? 33 -9.281 5.918 1 35.06 283 ARG A C 1
ATOM 2261 O O . ARG A 1 283 ? 33.25 -8.078 5.809 1 35.06 283 ARG A O 1
ATOM 2268 N N . ARG A 1 284 ? 33.938 -10.18 6.371 1 39.84 284 ARG A N 1
ATOM 2269 C CA . ARG A 1 284 ? 35.281 -9.703 6.703 1 39.84 284 ARG A CA 1
ATOM 2270 C C . ARG A 1 284 ? 36.094 -9.438 5.438 1 39.84 284 ARG A C 1
ATOM 2272 O O . ARG A 1 284 ? 37.219 -8.914 5.512 1 39.84 284 ARG A O 1
ATOM 2279 N N . LYS A 1 285 ? 35.719 -9.859 4.348 1 34.12 285 LYS A N 1
ATOM 2280 C CA . LYS A 1 285 ? 36.5 -9.477 3.188 1 34.12 285 LYS A CA 1
ATOM 2281 C C . LYS A 1 285 ? 35.844 -8.32 2.434 1 34.12 285 LYS A C 1
ATOM 2283 O O . LYS A 1 285 ? 34.625 -8.281 2.275 1 34.12 285 LYS A O 1
ATOM 2288 N N . MET B 1 1 ? 18.516 31.406 49.156 1 26.42 1 MET B N 1
ATOM 2289 C CA . MET B 1 1 ? 18.453 30.703 47.875 1 26.42 1 MET B CA 1
ATOM 2290 C C . MET B 1 1 ? 17.234 31.172 47.094 1 26.42 1 MET B C 1
ATOM 2292 O O . MET B 1 1 ? 16.109 30.75 47.344 1 26.42 1 MET B O 1
ATOM 2296 N N . SER B 1 2 ? 17.062 32.5 46.75 1 28.05 2 SER B N 1
ATOM 2297 C CA . SER B 1 2 ? 15.945 33.312 46.25 1 28.05 2 SER B CA 1
ATOM 2298 C C . SER B 1 2 ? 15.438 32.812 44.906 1 28.05 2 SER B C 1
ATOM 2300 O O . SER B 1 2 ? 16.219 32.688 43.969 1 28.05 2 SER B O 1
ATOM 2302 N N . GLY B 1 3 ? 14.516 31.812 44.906 1 31.7 3 GLY B N 1
ATOM 2303 C CA . GLY B 1 3 ? 13.945 31.078 43.781 1 31.7 3 GLY B CA 1
ATOM 2304 C C . GLY B 1 3 ? 13.508 31.984 42.625 1 31.7 3 GLY B C 1
ATOM 2305 O O . GLY B 1 3 ? 12.719 32.906 42.844 1 31.7 3 GLY B O 1
ATOM 2306 N N . GLU B 1 4 ? 14.367 32.438 41.75 1 34.34 4 GLU B N 1
ATOM 2307 C CA . GLU B 1 4 ? 14.172 33.344 40.594 1 34.34 4 GLU B CA 1
ATOM 2308 C C . GLU B 1 4 ? 12.859 33.062 39.875 1 34.34 4 GLU B C 1
ATOM 2310 O O . GLU B 1 4 ? 12.633 31.938 39.438 1 34.34 4 GLU B O 1
ATOM 2315 N N . GLN B 1 5 ? 11.781 33.531 40.438 1 35.06 5 GLN B N 1
ATOM 2316 C CA . GLN B 1 5 ? 10.43 33.5 39.875 1 35.06 5 GLN B CA 1
ATOM 2317 C C . GLN B 1 5 ? 10.438 33.875 38.375 1 35.06 5 GLN B C 1
ATOM 2319 O O . GLN B 1 5 ? 10.828 34.969 38.031 1 35.06 5 GLN B O 1
ATOM 2324 N N . LYS B 1 6 ? 10.812 32.969 37.562 1 41.53 6 LYS B N 1
ATOM 2325 C CA . LYS B 1 6 ? 10.781 33.188 36.125 1 41.53 6 LYS B CA 1
ATOM 2326 C C . LYS B 1 6 ? 9.531 33.969 35.719 1 41.53 6 LYS B C 1
ATOM 2328 O O . LYS B 1 6 ? 8.414 33.5 35.906 1 41.53 6 LYS B O 1
ATOM 2333 N N . VAL B 1 7 ? 9.414 35.25 35.906 1 38.19 7 VAL B N 1
ATOM 2334 C CA . VAL B 1 7 ? 8.383 36.156 35.375 1 38.19 7 VAL B CA 1
ATOM 2335 C C . VAL B 1 7 ? 8.031 35.75 33.938 1 38.19 7 VAL B C 1
ATOM 2337 O O . VAL B 1 7 ? 8.922 35.594 33.125 1 38.19 7 VAL B O 1
ATOM 2340 N N . ASN B 1 8 ? 7 34.969 33.719 1 39.47 8 ASN B N 1
ATOM 2341 C CA . ASN B 1 8 ? 6.402 34.656 32.406 1 39.47 8 ASN B CA 1
ATOM 2342 C C . ASN B 1 8 ? 6.344 35.906 31.5 1 39.47 8 ASN B C 1
ATOM 2344 O O . ASN B 1 8 ? 5.496 36.781 31.688 1 39.47 8 ASN B O 1
ATOM 2348 N N . THR B 1 9 ? 7.395 36.625 31.219 1 42.16 9 THR B N 1
ATOM 2349 C CA . THR B 1 9 ? 7.406 37.781 30.328 1 42.16 9 THR B CA 1
ATOM 2350 C C . THR B 1 9 ? 6.5 37.531 29.125 1 42.16 9 THR B C 1
ATOM 2352 O O . THR B 1 9 ? 6.535 36.469 28.531 1 42.16 9 THR B O 1
ATOM 2355 N N . PRO B 1 10 ? 5.328 38.219 29.094 1 49.19 10 PRO B N 1
ATOM 2356 C CA . PRO B 1 10 ? 4.371 38.094 27.984 1 49.19 10 PRO B CA 1
ATOM 2357 C C . PRO B 1 10 ? 5.047 37.906 26.641 1 49.19 10 PRO B C 1
ATOM 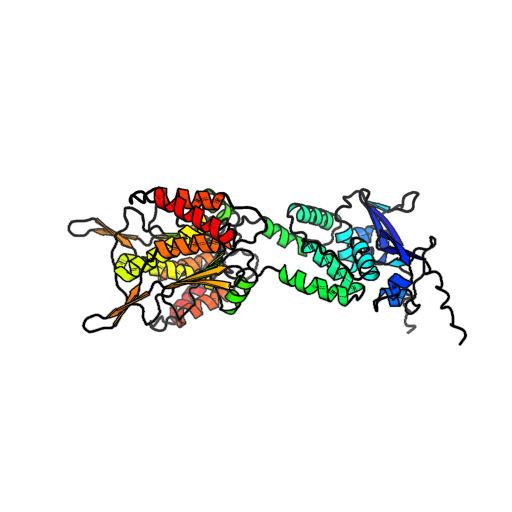2359 O O . PRO B 1 10 ? 6.016 38.594 26.328 1 49.19 10 PRO B O 1
ATOM 2362 N N . SER B 1 11 ? 5.078 36.781 26.062 1 59.72 11 SER B N 1
ATOM 2363 C CA . SER B 1 11 ? 5.707 36.438 24.797 1 59.72 11 SER B CA 1
ATOM 2364 C C . SER B 1 11 ? 5.43 37.5 23.734 1 59.72 11 SER B C 1
ATOM 2366 O O . SER B 1 11 ? 4.273 37.875 23.516 1 59.72 11 SER B O 1
ATOM 2368 N N . LYS B 1 12 ? 6.441 38.406 23.328 1 79.88 12 LYS B N 1
ATOM 2369 C CA . LYS B 1 12 ? 6.391 39.438 22.297 1 79.88 12 LYS B CA 1
ATOM 2370 C C . LYS B 1 12 ? 5.945 38.875 20.969 1 79.88 12 LYS B C 1
ATOM 2372 O O . LYS B 1 12 ? 6.441 37.812 20.531 1 79.88 12 LYS B O 1
ATOM 2377 N N . TYR B 1 13 ? 4.844 39.375 20.469 1 83.25 13 TYR B N 1
ATOM 2378 C CA . TYR B 1 13 ? 4.332 38.969 19.172 1 83.25 13 TYR B CA 1
ATOM 2379 C C . TYR B 1 13 ? 5.184 39.562 18.047 1 83.25 13 TYR B C 1
ATOM 2381 O O . TYR B 1 13 ? 5.715 40.656 18.172 1 83.25 13 TYR B O 1
ATOM 2389 N N . VAL B 1 14 ? 5.387 38.719 17.016 1 86.38 14 VAL B N 1
ATOM 2390 C CA . VAL B 1 14 ? 6.172 39.125 15.859 1 86.38 14 VAL B CA 1
ATOM 2391 C C . VAL B 1 14 ? 5.332 39 14.594 1 86.38 14 VAL B C 1
ATOM 2393 O O . VAL B 1 14 ? 4.574 38.031 14.445 1 86.38 14 VAL B O 1
ATOM 2396 N N . LYS B 1 15 ? 5.438 40 13.797 1 88.19 15 LYS B N 1
ATOM 2397 C CA . LYS B 1 15 ? 4.816 39.969 12.477 1 88.19 15 LYS B CA 1
ATOM 2398 C C . LYS B 1 15 ? 5.816 39.562 11.398 1 88.19 15 LYS B C 1
ATOM 2400 O O . LYS B 1 15 ? 6.887 40.156 11.281 1 88.19 15 LYS B O 1
ATOM 2405 N N . LEU B 1 16 ? 5.371 38.5 10.586 1 89.75 16 LEU B N 1
ATOM 2406 C CA . LEU B 1 16 ? 6.266 38.031 9.547 1 89.75 16 LEU B CA 1
ATOM 2407 C C . LEU B 1 16 ? 5.609 38.125 8.172 1 89.75 16 LEU B C 1
ATOM 2409 O O . LEU B 1 16 ? 4.41 37.875 8.031 1 89.75 16 LEU B O 1
ATOM 2413 N N . ASN B 1 17 ? 6.309 38.625 7.266 1 85.44 17 ASN B N 1
ATOM 2414 C CA . ASN B 1 17 ? 5.949 38.562 5.852 1 85.44 17 ASN B CA 1
ATOM 2415 C C . ASN B 1 17 ? 6.863 37.625 5.082 1 85.44 17 ASN B C 1
ATOM 2417 O O . ASN B 1 17 ? 8.008 37.969 4.777 1 85.44 17 ASN B O 1
ATOM 2421 N N . VAL B 1 18 ? 6.363 36.438 4.762 1 88.5 18 VAL B N 1
ATOM 2422 C CA . VAL B 1 18 ? 7.156 35.406 4.066 1 88.5 18 VAL B CA 1
ATOM 2423 C C . VAL B 1 18 ? 6.703 35.312 2.611 1 88.5 18 VAL B C 1
ATOM 2425 O O . VAL B 1 18 ? 5.695 34.656 2.312 1 88.5 18 VAL B O 1
ATOM 2428 N N . GLY B 1 19 ? 7.508 35.906 1.703 1 77.81 19 GLY B N 1
ATOM 2429 C CA . GLY B 1 19 ? 7.152 35.875 0.293 1 77.81 19 GLY B CA 1
ATOM 2430 C C . GLY B 1 19 ? 5.758 36.406 0.011 1 77.81 19 GLY B C 1
ATOM 2431 O O . GLY B 1 19 ? 5.047 35.844 -0.837 1 77.81 19 GLY B O 1
ATOM 2432 N N . GLY B 1 20 ? 5.289 37.25 0.833 1 76.25 20 GLY B N 1
ATOM 2433 C CA . GLY B 1 20 ? 3.973 37.844 0.632 1 76.25 20 GLY B CA 1
ATOM 2434 C C . GLY B 1 20 ? 2.914 37.281 1.552 1 76.25 20 GLY B C 1
ATOM 2435 O O . GLY B 1 20 ? 1.807 37.812 1.646 1 76.25 20 GLY B O 1
ATOM 2436 N N . SER B 1 21 ? 3.182 36.188 2.193 1 83.81 21 SER B N 1
ATOM 2437 C CA . SER B 1 21 ? 2.268 35.594 3.16 1 83.81 21 SER B CA 1
ATOM 2438 C C . SER B 1 21 ? 2.48 36.156 4.555 1 83.81 21 SER B C 1
ATOM 2440 O O . SER B 1 21 ? 3.594 36.125 5.082 1 83.81 21 SER B O 1
ATOM 2442 N N . LEU B 1 22 ? 1.396 36.719 5.09 1 85.12 22 LEU B N 1
ATOM 2443 C CA . LEU B 1 22 ? 1.498 37.375 6.387 1 85.12 22 LEU B CA 1
ATOM 2444 C C . LEU B 1 22 ? 1.185 36.406 7.516 1 85.12 22 LEU B C 1
ATOM 2446 O O . LEU B 1 22 ? 0.233 35.625 7.426 1 85.12 22 LEU B O 1
ATOM 2450 N N . HIS B 1 23 ? 2.1 36.406 8.484 1 88 23 HIS B N 1
ATOM 2451 C CA . HIS B 1 23 ? 1.951 35.5 9.625 1 88 23 HIS B CA 1
ATOM 2452 C C . HIS B 1 23 ? 2.16 36.25 10.938 1 88 23 HIS B C 1
ATOM 2454 O O . HIS B 1 23 ? 2.906 37.25 10.984 1 88 23 HIS B O 1
ATOM 2460 N N . TYR B 1 24 ? 1.42 35.844 11.883 1 86.88 24 TYR B N 1
ATOM 2461 C CA . TYR B 1 24 ? 1.532 36.375 13.242 1 86.88 24 TYR B CA 1
ATOM 2462 C C . TYR B 1 24 ? 1.864 35.25 14.227 1 86.88 24 TYR B C 1
ATOM 2464 O O . TYR B 1 24 ? 1.195 34.219 14.25 1 86.88 24 TYR B O 1
ATOM 2472 N N . THR B 1 25 ? 2.959 35.375 15.008 1 90.5 25 THR B N 1
ATOM 2473 C CA . THR B 1 25 ? 3.395 34.344 15.953 1 90.5 25 THR B CA 1
ATOM 2474 C C . THR B 1 25 ? 4.145 34.969 17.125 1 90.5 25 THR B C 1
ATOM 2476 O O . THR B 1 25 ? 4.137 36.219 17.281 1 90.5 25 THR B O 1
ATOM 2479 N N . THR B 1 26 ? 4.672 34.219 18 1 89.94 26 THR B N 1
ATOM 2480 C CA . THR B 1 26 ? 5.402 34.719 19.156 1 89.94 26 THR B CA 1
ATOM 2481 C C . THR B 1 26 ? 6.891 34.406 19.031 1 89.94 26 THR B C 1
ATOM 2483 O O . THR B 1 26 ? 7.277 33.469 18.328 1 89.94 26 THR B O 1
ATOM 2486 N N . ILE B 1 27 ? 7.652 35.281 19.688 1 89.44 27 ILE B N 1
ATOM 2487 C CA . ILE B 1 27 ? 9.086 35.031 19.75 1 89.44 27 ILE B CA 1
ATOM 2488 C C . ILE B 1 27 ? 9.352 33.656 20.375 1 89.44 27 ILE B C 1
ATOM 2490 O O . ILE B 1 27 ? 10.281 32.938 19.969 1 89.44 27 ILE B O 1
ATOM 2494 N N . ASP B 1 28 ? 8.523 33.25 21.281 1 91.75 28 ASP B N 1
ATOM 2495 C CA . ASP B 1 28 ? 8.664 31.938 21.938 1 91.75 28 ASP B CA 1
ATOM 2496 C C . ASP B 1 28 ? 8.555 30.797 20.922 1 91.75 28 ASP B C 1
ATOM 2498 O O . ASP B 1 28 ? 9.336 29.844 20.984 1 91.75 28 ASP B O 1
ATOM 2502 N N . THR B 1 29 ? 7.613 30.922 20.078 1 93.25 29 THR B N 1
ATOM 2503 C CA . THR B 1 29 ? 7.422 29.891 19.047 1 93.25 29 THR B CA 1
ATOM 2504 C C . THR B 1 29 ? 8.641 29.812 18.141 1 93.25 29 THR B C 1
ATOM 2506 O O . THR B 1 29 ? 9.117 28.719 17.828 1 93.25 29 THR B O 1
ATOM 2509 N N . LEU B 1 30 ? 9.188 30.922 17.797 1 94 30 LEU B N 1
ATOM 2510 C CA . LEU B 1 30 ? 10.281 30.984 16.828 1 94 30 LEU B CA 1
ATOM 2511 C C . LEU B 1 30 ? 11.602 30.562 17.469 1 94 30 LEU B C 1
ATOM 2513 O O . LEU B 1 30 ? 12.555 30.234 16.766 1 94 30 LEU B O 1
ATOM 2517 N N . THR B 1 31 ? 11.664 30.609 18.828 1 93.44 31 THR B N 1
ATOM 2518 C CA . THR B 1 31 ? 12.938 30.328 19.484 1 93.44 31 THR B CA 1
ATOM 2519 C C . THR B 1 31 ? 12.875 29 20.234 1 93.44 31 THR B C 1
ATOM 2521 O O . THR B 1 31 ? 13.836 28.625 20.906 1 93.44 31 THR B O 1
ATOM 2524 N N . LYS B 1 32 ? 11.766 28.359 20.156 1 93 32 LYS B N 1
ATOM 2525 C CA . LYS B 1 32 ? 11.539 27.094 20.828 1 93 32 LYS B CA 1
ATOM 2526 C C . LYS B 1 32 ? 12.523 26.031 20.359 1 93 32 LYS B C 1
ATOM 2528 O O . LYS B 1 32 ? 12.961 25.188 21.141 1 93 32 LYS B O 1
ATOM 2533 N N . HIS B 1 33 ? 12.867 25.984 19.078 1 94.12 33 HIS B N 1
ATOM 2534 C CA . HIS B 1 33 ? 13.781 25.016 18.453 1 94.12 33 HIS B CA 1
ATOM 2535 C C . HIS B 1 33 ? 15.023 25.719 17.922 1 94.12 33 HIS B C 1
ATOM 2537 O O . HIS B 1 33 ? 15.016 26.938 17.703 1 94.12 33 HIS B O 1
ATOM 2543 N N . ASP B 1 34 ? 16.109 24.938 17.844 1 93.88 34 ASP B N 1
ATOM 2544 C CA . ASP B 1 34 ? 17.344 25.484 17.297 1 93.88 34 ASP B CA 1
ATOM 2545 C C . ASP B 1 34 ? 17.297 25.547 15.766 1 93.88 34 ASP B C 1
ATOM 2547 O O . ASP B 1 34 ? 17.703 24.594 15.094 1 93.88 34 ASP B O 1
ATOM 2551 N N . THR B 1 35 ? 16.75 26.594 15.297 1 95.88 35 THR B N 1
ATOM 2552 C CA . THR B 1 35 ? 16.562 26.781 13.859 1 95.88 35 THR B CA 1
ATOM 2553 C C . THR B 1 35 ? 17.125 28.109 13.398 1 95.88 35 THR B C 1
ATOM 2555 O O . THR B 1 35 ? 17.656 28.891 14.211 1 95.88 35 THR B O 1
ATOM 2558 N N . LYS B 1 36 ? 17.156 28.328 12.148 1 92 36 LYS B N 1
ATOM 2559 C CA . LYS B 1 36 ? 17.531 29.625 11.586 1 92 36 LYS B CA 1
ATOM 2560 C C . LYS B 1 36 ? 16.625 30.734 12.102 1 92 36 LYS B C 1
ATOM 2562 O O . LYS B 1 36 ? 17.062 31.859 12.312 1 92 36 LYS B O 1
ATOM 2567 N N . LEU B 1 37 ? 15.344 30.438 12.344 1 94.31 37 LEU B N 1
ATOM 2568 C CA . LEU B 1 37 ? 14.383 31.422 12.852 1 94.31 37 LEU B CA 1
ATOM 2569 C C . LEU B 1 37 ? 14.758 31.859 14.266 1 94.31 37 LEU B C 1
ATOM 2571 O O . LEU B 1 37 ? 14.602 33.031 14.617 1 94.31 37 LEU B O 1
ATOM 2575 N N . LYS B 1 38 ? 15.211 30.922 15.016 1 94.69 38 LYS B N 1
ATOM 2576 C CA . LYS B 1 38 ? 15.703 31.297 16.344 1 94.69 38 LYS B CA 1
ATOM 2577 C C . LYS B 1 38 ? 16.859 32.281 16.234 1 94.69 38 LYS B C 1
ATOM 2579 O O . LYS B 1 38 ? 16.875 33.281 16.969 1 94.69 38 LYS B O 1
ATOM 2584 N N . ALA B 1 39 ? 17.812 32.031 15.352 1 91.06 39 ALA B N 1
ATOM 2585 C CA . ALA B 1 39 ? 18.938 32.938 15.164 1 91.06 39 ALA B CA 1
ATOM 2586 C C . ALA B 1 39 ? 18.484 34.312 14.711 1 91.06 39 ALA B C 1
ATOM 2588 O O . ALA B 1 39 ? 19.047 35.344 15.125 1 91.06 39 ALA B O 1
ATOM 2589 N N . MET B 1 40 ? 17.438 34.406 13.961 1 87.5 40 MET B N 1
ATOM 2590 C CA . MET B 1 40 ? 16.922 35.656 13.406 1 87.5 40 MET B CA 1
ATOM 2591 C C . MET B 1 40 ? 16.266 36.5 14.484 1 87.5 40 MET B C 1
ATOM 2593 O O . MET B 1 40 ? 16.312 37.719 14.43 1 87.5 40 MET B O 1
ATOM 2597 N N . PHE B 1 41 ? 15.742 35.812 15.508 1 89.81 41 PHE B N 1
ATOM 2598 C CA . PHE B 1 41 ? 14.906 36.562 16.438 1 89.81 41 PHE B CA 1
ATOM 2599 C C . PHE B 1 41 ? 15.492 36.531 17.844 1 89.81 41 PHE B C 1
ATOM 2601 O O . PHE B 1 41 ? 14.836 36.969 18.797 1 89.81 41 PHE B O 1
ATOM 2608 N N . THR B 1 42 ? 16.609 36 17.969 1 87.06 42 THR B N 1
ATOM 2609 C CA . THR B 1 42 ? 17.344 36.125 19.219 1 87.06 42 THR B CA 1
ATOM 2610 C C . THR B 1 42 ? 18.516 37.094 19.062 1 87.06 42 THR B C 1
ATOM 2612 O O . THR B 1 42 ? 19.312 37.281 20 1 87.06 42 THR B O 1
ATOM 2615 N N . GLY B 1 43 ? 18.656 37.812 17.969 1 80.56 43 GLY B N 1
ATOM 2616 C CA . GLY B 1 43 ? 19.625 38.875 17.812 1 80.56 43 GLY B CA 1
ATOM 2617 C C . GLY B 1 43 ? 20.906 38.438 17.125 1 80.56 43 GLY B C 1
ATOM 2618 O O . GLY B 1 43 ? 21.828 39.219 16.938 1 80.56 43 GLY B O 1
ATOM 2619 N N . LYS B 1 44 ? 21.078 37.188 16.781 1 76.62 44 LYS B N 1
ATOM 2620 C CA . LYS B 1 44 ? 22.266 36.719 16.109 1 76.62 44 LYS B CA 1
ATOM 2621 C C . LYS B 1 44 ? 22.312 37.188 14.656 1 76.62 44 LYS B C 1
ATOM 2623 O O . LYS B 1 44 ? 23.391 37.281 14.055 1 76.62 44 LYS B O 1
ATOM 2628 N N . MET B 1 45 ? 21.062 37.5 14.25 1 73.19 45 MET B N 1
ATOM 2629 C CA . MET B 1 45 ? 20.969 38.031 12.891 1 73.19 45 MET B CA 1
ATOM 2630 C C . MET B 1 45 ? 20.312 39.406 12.891 1 73.19 45 MET B C 1
ATOM 2632 O O . MET B 1 45 ? 19.531 39.719 13.789 1 73.19 45 MET B O 1
ATOM 2636 N N . ASP B 1 46 ? 20.703 40.25 12 1 71.06 46 ASP B N 1
ATOM 2637 C CA . ASP B 1 46 ? 20.125 41.594 11.859 1 71.06 46 ASP B CA 1
ATOM 2638 C C . ASP B 1 46 ? 18.781 41.531 11.156 1 71.06 46 ASP B C 1
ATOM 2640 O O . ASP B 1 46 ? 18.703 41.344 9.938 1 71.06 46 ASP B O 1
ATOM 2644 N N . VAL B 1 47 ? 17.719 41.375 11.977 1 76.31 47 VAL B N 1
ATOM 2645 C CA . VAL B 1 47 ? 16.375 41.344 11.414 1 76.31 47 VAL B CA 1
ATOM 2646 C C . VAL B 1 47 ? 15.68 42.688 11.688 1 76.31 47 VAL B C 1
ATOM 2648 O O . VAL B 1 47 ? 15.586 43.125 12.836 1 76.31 47 VAL B O 1
ATOM 2651 N N . VAL B 1 48 ? 15.375 43.5 10.617 1 73.69 48 VAL B N 1
ATOM 2652 C CA . VAL B 1 48 ? 14.758 44.812 10.781 1 73.69 48 VAL B CA 1
ATOM 2653 C C . VAL B 1 48 ? 13.336 44.781 10.219 1 73.69 48 VAL B C 1
ATOM 2655 O O . VAL B 1 48 ? 13.133 44.438 9.047 1 73.69 48 VAL B O 1
ATOM 2658 N N . PRO B 1 49 ? 12.367 45.062 11.094 1 82.25 49 PRO B N 1
ATOM 2659 C CA . PRO B 1 49 ? 10.992 45.094 10.586 1 82.25 49 PRO B CA 1
ATOM 2660 C C . PRO B 1 49 ? 10.773 46.25 9.609 1 82.25 49 PRO B C 1
ATOM 2662 O O . PRO B 1 49 ? 11.492 47.25 9.656 1 82.25 49 PRO B O 1
ATOM 2665 N N . ASP B 1 50 ? 9.93 46.062 8.727 1 76.06 50 ASP B N 1
ATOM 2666 C CA . ASP B 1 50 ? 9.594 47.125 7.793 1 76.06 50 ASP B CA 1
ATOM 2667 C C . ASP B 1 50 ? 8.75 48.188 8.477 1 76.06 50 ASP B C 1
ATOM 2669 O O . ASP B 1 50 ? 8.578 48.188 9.695 1 76.06 50 ASP B O 1
ATOM 2673 N N . SER B 1 51 ? 8.297 49.125 7.695 1 80.19 51 SER B N 1
ATOM 2674 C CA . SER B 1 51 ? 7.566 50.281 8.211 1 80.19 51 SER B CA 1
ATOM 2675 C C . SER B 1 51 ? 6.262 49.875 8.875 1 80.19 51 SER B C 1
ATOM 2677 O O . SER B 1 51 ? 5.766 50.531 9.773 1 80.19 51 SER B O 1
ATOM 2679 N N . GLU B 1 52 ? 5.77 48.781 8.414 1 80.31 52 GLU B N 1
ATOM 2680 C CA . GLU B 1 52 ? 4.496 48.281 8.961 1 80.31 52 GLU B CA 1
ATOM 2681 C C . GLU B 1 52 ? 4.715 47.312 10.094 1 80.31 52 GLU B C 1
ATOM 2683 O O . GLU B 1 52 ? 3.756 46.781 10.656 1 80.31 52 GLU B O 1
ATOM 2688 N N . GLY B 1 53 ? 6.031 47.031 10.445 1 85.94 53 GLY B N 1
ATOM 2689 C CA . GLY B 1 53 ? 6.348 46.188 11.586 1 85.94 53 GLY B CA 1
ATOM 2690 C C . GLY B 1 53 ? 6.543 44.719 11.211 1 85.94 53 GLY B C 1
ATOM 2691 O O . GLY B 1 53 ? 6.633 43.844 12.078 1 85.94 53 GLY B O 1
ATOM 2692 N N . PHE B 1 54 ? 6.598 44.5 9.883 1 86.12 54 PHE B N 1
ATOM 2693 C CA . PHE B 1 54 ? 6.777 43.125 9.438 1 86.12 54 PHE B CA 1
ATOM 2694 C C . PHE B 1 54 ? 8.25 42.812 9.219 1 86.12 54 PHE B C 1
ATOM 2696 O O . PHE B 1 54 ? 8.992 43.625 8.672 1 86.12 54 PHE B O 1
ATOM 2703 N N . THR B 1 55 ? 8.719 41.719 9.742 1 87.38 55 THR B N 1
ATOM 2704 C CA . THR B 1 55 ? 10 41.156 9.328 1 87.38 55 THR B CA 1
ATOM 2705 C C . THR B 1 55 ? 9.859 40.375 8.023 1 87.38 55 THR B C 1
ATOM 2707 O O . THR B 1 55 ? 9.062 39.438 7.945 1 87.38 55 THR B O 1
ATOM 2710 N N . VAL B 1 56 ? 10.578 40.781 7.082 1 82.94 56 VAL B N 1
ATOM 2711 C CA . VAL B 1 56 ? 10.43 40.188 5.754 1 82.94 56 VAL B CA 1
ATOM 2712 C C . VAL B 1 56 ? 11.422 39.062 5.582 1 82.94 56 VAL B C 1
ATOM 2714 O O . VAL B 1 56 ? 12.609 39.188 5.883 1 82.94 56 VAL B O 1
ATOM 2717 N N . ILE B 1 57 ? 10.938 37.938 5.238 1 85.75 57 ILE B N 1
ATOM 2718 C CA . ILE B 1 57 ? 11.758 36.781 4.902 1 85.75 57 ILE B CA 1
ATOM 2719 C C . ILE B 1 57 ? 11.586 36.438 3.426 1 85.75 57 ILE B C 1
ATOM 2721 O O . ILE B 1 57 ? 10.461 36.219 2.965 1 85.75 57 ILE B O 1
ATOM 2725 N N . GLU B 1 58 ? 12.703 36.438 2.699 1 79 58 GLU B N 1
ATOM 2726 C CA . GLU B 1 58 ? 12.664 36.156 1.263 1 79 58 GLU B CA 1
ATOM 2727 C C . GLU B 1 58 ? 12.609 34.688 0.969 1 79 58 GLU B C 1
ATOM 2729 O O . GLU B 1 58 ? 13.625 34.062 0.604 1 79 58 GLU B O 1
ATOM 2734 N N . ARG B 1 59 ? 11.539 34.125 1.188 1 84.12 59 ARG B N 1
ATOM 2735 C CA . ARG B 1 59 ? 11.258 32.719 0.938 1 84.12 59 ARG B CA 1
ATOM 2736 C C . ARG B 1 59 ? 9.797 32.5 0.549 1 84.12 59 ARG B C 1
ATOM 2738 O O . ARG B 1 59 ? 8.992 33.438 0.631 1 84.12 59 ARG B O 1
ATOM 2745 N N . SER B 1 60 ? 9.508 31.297 0.108 1 82.62 60 SER B N 1
ATOM 2746 C CA . SER B 1 60 ? 8.109 30.969 -0.188 1 82.62 60 SER B CA 1
ATOM 2747 C C . SER B 1 60 ? 7.289 30.844 1.091 1 82.62 60 SER B C 1
ATOM 2749 O O . SER B 1 60 ? 7.695 30.172 2.031 1 82.62 60 SER B O 1
ATOM 2751 N N . GLY B 1 61 ? 6.152 31.531 1.128 1 88.19 61 GLY B N 1
ATOM 2752 C CA . GLY B 1 61 ? 5.258 31.438 2.27 1 88.19 61 GLY B CA 1
ATOM 2753 C C . GLY B 1 61 ? 4.25 30.312 2.154 1 88.19 61 GLY B C 1
ATOM 2754 O O . GLY B 1 61 ? 3.447 30.094 3.064 1 88.19 61 GLY B O 1
ATOM 2755 N N . LYS B 1 62 ? 4.328 29.562 1.064 1 83.62 62 LYS B N 1
ATOM 2756 C CA . LYS B 1 62 ? 3.305 28.578 0.728 1 83.62 62 LYS B CA 1
ATOM 2757 C C . LYS B 1 62 ? 3.129 27.562 1.853 1 83.62 62 LYS B C 1
ATOM 2759 O O . LYS B 1 62 ? 2.002 27.203 2.203 1 83.62 62 LYS B O 1
ATOM 2764 N N . HIS B 1 63 ? 4.262 27.141 2.436 1 90.62 63 HIS B N 1
ATOM 2765 C CA . HIS B 1 63 ? 4.207 26.078 3.441 1 90.62 63 HIS B CA 1
ATOM 2766 C C . HIS B 1 63 ? 4.609 26.609 4.816 1 90.62 63 HIS B C 1
ATOM 2768 O O . HIS B 1 63 ? 4.891 25.828 5.727 1 90.62 63 HIS B O 1
ATOM 2774 N N . PHE B 1 64 ? 4.664 27.922 4.945 1 92.19 64 PHE B N 1
ATOM 2775 C CA . PHE B 1 64 ? 5.191 28.469 6.188 1 92.19 64 PHE B CA 1
ATOM 2776 C C . PHE B 1 64 ? 4.234 28.219 7.344 1 92.19 64 PHE B C 1
ATOM 2778 O O . PHE B 1 64 ? 4.664 28.031 8.484 1 92.19 64 PHE B O 1
ATOM 2785 N N . ASP B 1 65 ? 2.916 28.203 7.016 1 91.25 65 ASP B N 1
ATOM 2786 C CA . ASP B 1 65 ? 1.95 27.859 8.055 1 91.25 65 ASP B CA 1
ATOM 2787 C C . ASP B 1 65 ? 2.244 26.469 8.641 1 91.25 65 ASP B C 1
ATOM 2789 O O . ASP B 1 65 ? 2.158 26.281 9.859 1 91.25 65 ASP B O 1
ATOM 2793 N N . THR B 1 66 ? 2.543 25.547 7.785 1 93.12 66 THR B N 1
ATOM 2794 C CA . THR B 1 66 ? 2.9 24.203 8.227 1 93.12 66 THR B CA 1
ATOM 2795 C C . THR B 1 66 ? 4.148 24.234 9.102 1 93.12 66 THR B C 1
ATOM 2797 O O . THR B 1 66 ? 4.211 23.547 10.125 1 93.12 66 THR B O 1
ATOM 2800 N N . ILE B 1 67 ? 5.125 25.047 8.719 1 94.25 67 ILE B N 1
ATOM 2801 C CA . ILE B 1 67 ? 6.363 25.188 9.469 1 94.25 67 ILE B CA 1
ATOM 2802 C C . ILE B 1 67 ? 6.059 25.75 10.859 1 94.25 67 ILE B C 1
ATOM 2804 O O . ILE B 1 67 ? 6.539 25.219 11.867 1 94.25 67 ILE B O 1
ATOM 2808 N N . LEU B 1 68 ? 5.211 26.781 10.867 1 93.25 68 LEU B N 1
ATOM 2809 C CA . LEU B 1 68 ? 4.855 27.391 12.141 1 93.25 68 LEU B CA 1
ATOM 2810 C C . LEU B 1 68 ? 4.137 26.406 13.047 1 93.25 68 LEU B C 1
ATOM 2812 O O . LEU B 1 68 ? 4.418 26.328 14.242 1 93.25 68 LEU B O 1
ATOM 2816 N N . ASN B 1 69 ? 3.195 25.719 12.461 1 92.06 69 ASN B N 1
ATOM 2817 C CA . ASN B 1 69 ? 2.465 24.719 13.242 1 92.06 69 ASN B CA 1
ATOM 2818 C C . ASN B 1 69 ? 3.406 23.688 13.852 1 92.06 69 ASN B C 1
ATOM 2820 O O . ASN B 1 69 ? 3.236 23.297 15.008 1 92.06 69 ASN B O 1
ATOM 2824 N N . PHE B 1 70 ? 4.336 23.281 13.062 1 94.75 70 PHE B N 1
ATOM 2825 C CA . PHE B 1 70 ? 5.309 22.312 13.57 1 94.75 70 PHE B CA 1
ATOM 2826 C C . PHE B 1 70 ? 6.102 22.906 14.727 1 94.75 70 PHE B C 1
ATOM 2828 O O . PHE B 1 70 ? 6.359 22.219 15.719 1 94.75 70 PHE B O 1
ATOM 2835 N N . LEU B 1 71 ? 6.488 24.125 14.617 1 94.94 71 LEU B N 1
ATOM 2836 C CA . LEU B 1 71 ? 7.262 24.781 15.672 1 94.94 71 LEU B CA 1
ATOM 2837 C C . LEU B 1 71 ? 6.43 24.938 16.938 1 94.94 71 LEU B C 1
ATOM 2839 O O . LEU B 1 71 ? 6.965 24.938 18.047 1 94.94 71 LEU B O 1
ATOM 2843 N N . ARG B 1 72 ? 5.133 25.062 16.734 1 88.94 72 ARG B N 1
ATOM 2844 C CA . ARG B 1 72 ? 4.238 25.281 17.859 1 88.94 72 ARG B CA 1
ATOM 2845 C C . ARG B 1 72 ? 4.129 24.016 18.719 1 88.94 72 ARG B C 1
ATOM 2847 O O . ARG B 1 72 ? 4.293 24.062 19.938 1 88.94 72 ARG B O 1
ATOM 2854 N N . ASP B 1 73 ? 3.877 22.953 18.062 1 87.19 73 ASP B N 1
ATOM 2855 C CA . ASP B 1 73 ? 3.541 21.781 18.875 1 87.19 73 ASP B CA 1
ATOM 2856 C C . ASP B 1 73 ? 4.227 20.531 18.328 1 87.19 73 ASP B C 1
ATOM 2858 O O . ASP B 1 73 ? 3.986 19.422 18.828 1 87.19 73 ASP B O 1
ATOM 2862 N N . GLY B 1 74 ? 4.973 20.578 17.344 1 90.12 74 GLY B N 1
ATOM 2863 C CA . GLY B 1 74 ? 5.754 19.453 16.844 1 90.12 74 GLY B CA 1
ATOM 2864 C C . GLY B 1 74 ? 4.984 18.562 15.883 1 90.12 74 GLY B C 1
ATOM 2865 O O . GLY B 1 74 ? 5.535 17.609 15.336 1 90.12 74 GLY B O 1
ATOM 2866 N N . SER B 1 75 ? 3.73 18.984 15.664 1 87.25 75 SER B N 1
ATOM 2867 C CA . SER B 1 75 ? 2.92 18.141 14.781 1 87.25 75 SER B CA 1
ATOM 2868 C C . SER B 1 75 ? 2.955 18.656 13.352 1 87.25 75 SER B C 1
ATOM 2870 O O . SER B 1 75 ? 3.121 19.859 13.117 1 87.25 75 SER B O 1
ATOM 2872 N N . VAL B 1 76 ? 2.904 17.672 12.398 1 91.25 76 VAL B N 1
ATOM 2873 C CA . VAL B 1 76 ? 2.895 18.078 11 1 91.25 76 VAL B CA 1
ATOM 2874 C C . VAL B 1 76 ? 2.002 17.141 10.195 1 91.25 76 VAL B C 1
ATOM 2876 O O . VAL B 1 76 ? 2.055 15.914 10.375 1 91.25 76 VAL B O 1
ATOM 2879 N N . ALA B 1 77 ? 1.098 17.781 9.445 1 88.44 77 ALA B N 1
ATOM 2880 C CA . ALA B 1 77 ? 0.31 17.031 8.469 1 88.44 77 ALA B CA 1
ATOM 2881 C C . ALA B 1 77 ? 0.956 17.078 7.086 1 88.44 77 ALA B C 1
ATOM 2883 O O . ALA B 1 77 ? 0.982 18.141 6.449 1 88.44 77 ALA B O 1
ATOM 2884 N N . LEU B 1 78 ? 1.451 15.945 6.691 1 89.25 78 LEU B N 1
ATOM 2885 C CA . LEU B 1 78 ? 2.17 15.914 5.422 1 89.25 78 LEU B CA 1
ATOM 2886 C C . LEU B 1 78 ? 1.209 15.688 4.258 1 89.25 78 LEU B C 1
ATOM 2888 O O . LEU B 1 78 ? 0.262 14.906 4.375 1 89.25 78 LEU B O 1
ATOM 2892 N N . SER B 1 79 ? 1.484 16.391 3.232 1 84.69 79 SER B N 1
ATOM 2893 C CA . SER B 1 79 ? 0.732 16.234 1.991 1 84.69 79 SER B CA 1
ATOM 2894 C C . SER B 1 79 ? 1.028 14.906 1.318 1 84.69 79 SER B C 1
ATOM 2896 O O . SER B 1 79 ? 2.109 14.336 1.495 1 84.69 79 SER B O 1
ATOM 2898 N N . GLU B 1 80 ? 0.051 14.461 0.507 1 81.38 80 GLU B N 1
ATOM 2899 C CA . GLU B 1 80 ? 0.259 13.258 -0.292 1 81.38 80 GLU B CA 1
ATOM 2900 C C . GLU B 1 80 ? 1.003 13.57 -1.586 1 81.38 80 GLU B C 1
ATOM 2902 O O . GLU B 1 80 ? 1.533 12.672 -2.24 1 81.38 80 GLU B O 1
ATOM 2907 N N . SER B 1 81 ? 1.021 14.812 -1.896 1 79.5 81 SER B N 1
ATOM 2908 C CA . SER B 1 81 ? 1.675 15.25 -3.123 1 79.5 81 SER B CA 1
ATOM 2909 C C . SER B 1 81 ? 3.189 15.305 -2.955 1 79.5 81 SER B C 1
ATOM 2911 O O . SER B 1 81 ? 3.697 16.031 -2.096 1 79.5 81 SER B O 1
ATOM 2913 N N . LYS B 1 82 ? 3.924 14.516 -3.82 1 78.88 82 LYS B N 1
ATOM 2914 C CA . LYS B 1 82 ? 5.383 14.539 -3.785 1 78.88 82 LYS B CA 1
ATOM 2915 C C . LYS B 1 82 ? 5.914 15.953 -3.998 1 78.88 82 LYS B C 1
ATOM 2917 O O . LYS B 1 82 ? 6.875 16.359 -3.344 1 78.88 82 LYS B O 1
ATOM 2922 N N . ALA B 1 83 ? 5.301 16.656 -4.918 1 79.5 83 ALA B N 1
ATOM 2923 C CA . ALA B 1 83 ? 5.719 18.031 -5.215 1 79.5 83 ALA B CA 1
ATOM 2924 C C . ALA B 1 83 ? 5.617 18.906 -3.975 1 79.5 83 ALA B C 1
ATOM 2926 O O . ALA B 1 83 ? 6.559 19.641 -3.641 1 79.5 83 ALA B O 1
ATOM 2927 N N . GLU B 1 84 ? 4.473 18.75 -3.27 1 87.25 84 GLU B N 1
ATOM 2928 C CA . GLU B 1 84 ? 4.262 19.562 -2.076 1 87.25 84 GLU B CA 1
ATOM 2929 C C . GLU B 1 84 ? 5.23 19.172 -0.962 1 87.25 84 GLU B C 1
ATOM 2931 O O . GLU B 1 84 ? 5.727 20.031 -0.237 1 87.25 84 GLU B O 1
ATOM 2936 N N . LEU B 1 85 ? 5.449 17.922 -0.887 1 90 85 LEU B N 1
ATOM 2937 C CA . LEU B 1 85 ? 6.387 17.422 0.121 1 90 85 LEU B CA 1
ATOM 2938 C C . LEU B 1 85 ? 7.797 17.938 -0.155 1 90 85 LEU B C 1
ATOM 2940 O O . LEU B 1 85 ? 8.516 18.312 0.771 1 90 85 LEU B O 1
ATOM 2944 N N . SER B 1 86 ? 8.148 17.891 -1.45 1 86.62 86 SER B N 1
ATOM 2945 C CA . SER B 1 86 ? 9.469 18.375 -1.839 1 86.62 86 SER B CA 1
ATOM 2946 C C . SER B 1 86 ? 9.617 19.859 -1.51 1 86.62 86 SER B C 1
ATOM 2948 O O . SER B 1 86 ? 10.68 20.297 -1.054 1 86.62 86 SER B O 1
ATOM 2950 N N . GLU B 1 87 ? 8.562 20.609 -1.749 1 89 87 GLU B N 1
ATOM 2951 C CA . GLU B 1 87 ? 8.57 22.031 -1.42 1 89 87 GLU B CA 1
ATOM 2952 C C . GLU B 1 87 ? 8.75 22.25 0.08 1 89 87 GLU B C 1
ATOM 2954 O O . GLU B 1 87 ? 9.547 23.109 0.498 1 89 87 GLU B O 1
ATOM 2959 N N . LEU B 1 88 ? 8.023 21.5 0.887 1 94 88 LEU B N 1
ATOM 2960 C CA . LEU B 1 88 ? 8.125 21.609 2.338 1 94 88 LEU B CA 1
ATOM 2961 C C . LEU B 1 88 ? 9.523 21.219 2.811 1 94 88 LEU B C 1
ATOM 2963 O O . LEU B 1 88 ? 10.078 21.844 3.713 1 94 88 LEU B O 1
ATOM 2967 N N . TYR B 1 89 ? 10.07 20.219 2.15 1 93.38 89 TYR B N 1
ATOM 2968 C CA . TYR B 1 89 ? 11.414 19.75 2.48 1 93.38 89 TYR B CA 1
ATOM 2969 C C . TYR B 1 89 ? 12.445 20.844 2.244 1 93.38 89 TYR B C 1
ATOM 2971 O O . TYR B 1 89 ? 13.336 21.062 3.074 1 93.38 89 TYR B O 1
ATOM 2979 N N . ALA B 1 90 ? 12.344 21.469 1.087 1 90.19 90 ALA B N 1
ATOM 2980 C CA . ALA B 1 90 ? 13.258 22.562 0.762 1 90.19 90 ALA B CA 1
ATOM 2981 C C . ALA B 1 90 ? 13.195 23.656 1.817 1 90.19 90 ALA B C 1
ATOM 2983 O O . ALA B 1 90 ? 14.227 24.188 2.232 1 90.19 90 ALA B O 1
ATOM 2984 N N . GLU B 1 91 ? 11.977 24.031 2.318 1 93.62 91 GLU B N 1
ATOM 2985 C CA . GLU B 1 91 ? 11.82 25.062 3.344 1 93.62 91 GLU B CA 1
ATOM 2986 C C . GLU B 1 91 ? 12.391 24.594 4.68 1 93.62 91 GLU B C 1
ATOM 2988 O O . GLU B 1 91 ? 13.047 25.375 5.387 1 93.62 91 GLU B O 1
ATOM 2993 N N . ALA B 1 92 ? 12.117 23.375 5.035 1 96.12 92 ALA B N 1
ATOM 2994 C CA . ALA B 1 92 ? 12.641 22.828 6.285 1 96.12 92 ALA B CA 1
ATOM 2995 C C . ALA B 1 92 ? 14.172 22.875 6.305 1 96.12 92 ALA B C 1
ATOM 2997 O O . ALA B 1 92 ? 14.773 23.203 7.332 1 96.12 92 ALA B O 1
ATOM 2998 N N . ARG B 1 93 ? 14.758 22.562 5.172 1 92.88 93 ARG B N 1
ATOM 2999 C CA . ARG B 1 93 ? 16.219 22.609 5.051 1 92.88 93 ARG B CA 1
ATOM 3000 C C . ARG B 1 93 ? 16.719 24.047 5.16 1 92.88 93 ARG B C 1
ATOM 3002 O O . ARG B 1 93 ? 17.703 24.312 5.848 1 92.88 93 ARG B O 1
ATOM 3009 N N . TYR B 1 94 ? 16.078 24.969 4.453 1 89.38 94 TYR B N 1
ATOM 3010 C CA . TYR B 1 94 ? 16.484 26.375 4.516 1 89.38 94 TYR B CA 1
ATOM 3011 C C . TYR B 1 94 ? 16.484 26.875 5.953 1 89.38 94 TYR B C 1
ATOM 3013 O O . TYR B 1 94 ? 17.422 27.531 6.391 1 89.38 94 TYR B O 1
ATOM 3021 N N . TYR B 1 95 ? 15.398 26.578 6.695 1 95.38 95 TYR B N 1
ATOM 3022 C CA . TYR B 1 95 ? 15.258 27.094 8.055 1 95.38 95 TYR B CA 1
ATOM 3023 C C . TYR B 1 95 ? 16 26.219 9.047 1 95.38 95 TYR B C 1
ATOM 3025 O O . TYR B 1 95 ? 15.953 26.453 10.258 1 95.38 95 TYR B O 1
ATOM 3033 N N . LEU B 1 96 ? 16.625 25.141 8.57 1 95.75 96 LEU B N 1
ATOM 3034 C CA . LEU B 1 96 ? 17.453 24.25 9.359 1 95.75 96 LEU B CA 1
ATOM 3035 C C . LEU B 1 96 ? 16.641 23.594 10.477 1 95.75 96 LEU B C 1
ATOM 3037 O O . LEU B 1 96 ? 17.078 23.562 11.633 1 95.75 96 LEU B O 1
ATOM 3041 N N . ILE B 1 97 ? 15.453 23.156 10.172 1 97.12 97 ILE B N 1
ATOM 3042 C CA . ILE B 1 97 ? 14.617 22.453 11.141 1 97.12 97 ILE B CA 1
ATOM 3043 C C . ILE B 1 97 ? 14.867 20.953 11.039 1 97.12 97 ILE B C 1
ATOM 3045 O O . ILE B 1 97 ? 14.109 20.234 10.391 1 97.12 97 ILE B O 1
ATOM 3049 N N . GLN B 1 98 ? 15.758 20.484 11.766 1 96.69 98 GLN B N 1
ATOM 3050 C CA . GLN B 1 98 ? 16.297 19.141 11.609 1 96.69 98 GLN B CA 1
ATOM 3051 C C . GLN B 1 98 ? 15.219 18.094 11.891 1 96.69 98 GLN B C 1
ATOM 3053 O O . GLN B 1 98 ? 15.117 17.094 11.172 1 96.69 98 GLN B O 1
ATOM 3058 N N . ASP B 1 99 ? 14.445 18.375 12.891 1 96.69 99 ASP B N 1
ATOM 3059 C CA . ASP B 1 99 ? 13.422 17.391 13.25 1 96.69 99 ASP B CA 1
ATOM 3060 C C . ASP B 1 99 ? 12.406 17.234 12.125 1 96.69 99 ASP B C 1
ATOM 3062 O O . ASP B 1 99 ? 11.93 16.125 11.859 1 96.69 99 ASP B O 1
ATOM 3066 N N . LEU B 1 100 ? 12.062 18.281 11.539 1 96.31 100 LEU B N 1
ATOM 3067 C CA . LEU B 1 100 ? 11.109 18.234 10.43 1 96.31 100 LEU B CA 1
ATOM 3068 C C . LEU B 1 100 ? 11.734 17.578 9.203 1 96.31 100 LEU B C 1
ATOM 3070 O O . LEU B 1 100 ? 11.086 16.781 8.523 1 96.31 100 LEU B O 1
ATOM 3074 N N . ILE B 1 101 ? 12.977 17.781 8.961 1 94.5 101 ILE B N 1
ATOM 3075 C CA . ILE B 1 101 ? 13.719 17.156 7.871 1 94.5 101 ILE B CA 1
ATOM 3076 C C . ILE B 1 101 ? 13.711 15.641 8.047 1 94.5 101 ILE B C 1
ATOM 3078 O O . ILE B 1 101 ? 13.445 14.898 7.098 1 94.5 101 ILE B O 1
ATOM 3082 N N . ASN B 1 102 ? 13.914 15.32 9.281 1 95.56 102 ASN B N 1
ATOM 3083 C CA . ASN B 1 102 ? 13.977 13.898 9.594 1 95.56 102 ASN B CA 1
ATOM 3084 C C . ASN B 1 102 ? 12.641 13.211 9.352 1 95.56 102 ASN B C 1
ATOM 3086 O O . ASN B 1 102 ? 12.594 12.016 9.047 1 95.56 102 ASN B O 1
ATOM 3090 N N . ILE B 1 103 ? 11.594 13.93 9.453 1 95 103 ILE B N 1
ATOM 3091 C CA . ILE B 1 103 ? 10.258 13.383 9.258 1 95 103 ILE B CA 1
ATOM 3092 C C . ILE B 1 103 ? 9.945 13.305 7.766 1 95 103 ILE B C 1
ATOM 3094 O O . ILE B 1 103 ? 9.406 12.305 7.285 1 95 103 ILE B O 1
ATOM 3098 N N . ILE B 1 104 ? 10.32 14.289 7.012 1 93.31 104 ILE B N 1
ATOM 3099 C CA . ILE B 1 104 ? 9.898 14.438 5.625 1 93.31 104 ILE B CA 1
ATOM 3100 C C . ILE B 1 104 ? 10.773 13.555 4.727 1 93.31 104 ILE B C 1
ATOM 3102 O O . ILE B 1 104 ? 10.273 12.938 3.781 1 93.31 104 ILE B O 1
ATOM 3106 N N . GLU B 1 105 ? 12.023 13.453 4.973 1 89.69 105 GLU B N 1
ATOM 3107 C CA . GLU B 1 105 ? 13.016 12.852 4.082 1 89.69 105 GLU B CA 1
ATOM 3108 C C . GLU B 1 105 ? 12.672 11.398 3.787 1 89.69 105 GLU B C 1
ATOM 3110 O O . GLU B 1 105 ? 12.617 10.992 2.623 1 89.69 105 GLU B O 1
ATOM 3115 N N . PRO B 1 106 ? 12.422 10.672 4.82 1 88.38 106 PRO B N 1
ATOM 3116 C CA . PRO B 1 106 ? 12.078 9.281 4.512 1 88.38 106 PRO B CA 1
ATOM 3117 C C . PRO B 1 106 ? 10.797 9.156 3.691 1 88.38 106 PRO B C 1
ATOM 3119 O O . PRO B 1 106 ? 10.68 8.25 2.865 1 88.38 106 PRO B O 1
ATOM 3122 N N . VAL B 1 107 ? 9.828 9.977 3.928 1 87.38 107 VAL B N 1
ATOM 3123 C CA . VAL B 1 107 ? 8.562 9.945 3.215 1 87.38 107 VAL B CA 1
ATOM 3124 C C . VAL B 1 107 ? 8.781 10.289 1.744 1 87.38 107 VAL B C 1
ATOM 3126 O O . VAL B 1 107 ? 8.211 9.648 0.856 1 87.38 107 VAL B O 1
ATOM 3129 N N . LEU B 1 108 ? 9.609 11.234 1.505 1 83.88 108 LEU B N 1
ATOM 3130 C CA . LEU B 1 108 ? 9.93 11.656 0.145 1 83.88 108 LEU B CA 1
ATOM 3131 C C . LEU B 1 108 ? 10.672 10.547 -0.603 1 83.88 108 LEU B C 1
ATOM 3133 O O . LEU B 1 108 ? 10.398 10.305 -1.78 1 83.88 108 LEU B O 1
ATOM 3137 N N . LYS B 1 109 ? 11.578 9.93 0.104 1 79.5 109 LYS B N 1
ATOM 3138 C CA . LYS B 1 109 ? 12.336 8.836 -0.5 1 79.5 109 LYS B CA 1
ATOM 3139 C C . LYS B 1 109 ? 11.414 7.68 -0.893 1 79.5 109 LYS B C 1
ATOM 3141 O O . LYS B 1 109 ? 11.57 7.098 -1.967 1 79.5 109 LYS B O 1
ATOM 3146 N N . LYS B 1 110 ? 10.484 7.48 -0.044 1 77.12 110 LYS B N 1
ATOM 3147 C CA . LYS B 1 110 ? 9.531 6.406 -0.308 1 77.12 110 LYS B CA 1
ATOM 3148 C C . LYS B 1 110 ? 8.664 6.727 -1.525 1 77.12 110 LYS B C 1
ATOM 3150 O O . LYS B 1 110 ? 8.336 5.832 -2.311 1 77.12 110 LYS B O 1
ATOM 3155 N N . LYS B 1 111 ? 8.391 7.965 -1.594 1 75.44 111 LYS B N 1
ATOM 3156 C CA . LYS B 1 111 ? 7.531 8.367 -2.701 1 75.44 111 LYS B CA 1
ATOM 3157 C C . LYS B 1 111 ? 8.289 8.336 -4.027 1 75.44 111 LYS B C 1
ATOM 3159 O O . LYS B 1 111 ? 7.676 8.297 -5.094 1 75.44 111 LYS B O 1
ATOM 3164 N N . GLU B 1 112 ? 9.602 8.32 -3.988 1 70.5 112 GLU B N 1
ATOM 3165 C CA . GLU B 1 112 ? 10.414 8.273 -5.199 1 70.5 112 GLU B CA 1
ATOM 3166 C C . GLU B 1 112 ? 10.508 6.855 -5.75 1 70.5 112 GLU B C 1
ATOM 3168 O O . GLU B 1 112 ? 10.805 6.66 -6.93 1 70.5 112 GLU B O 1
ATOM 3173 N N . GLU B 1 113 ? 10.195 5.891 -4.867 1 72.5 113 GLU B N 1
ATOM 3174 C CA . GLU B 1 113 ? 10.266 4.508 -5.332 1 72.5 113 GLU B CA 1
ATOM 3175 C C . GLU B 1 113 ? 9.18 4.215 -6.363 1 72.5 113 GLU B C 1
ATOM 3177 O O . GLU B 1 113 ? 8.062 4.715 -6.254 1 72.5 113 GLU B O 1
ATOM 3182 N N . VAL B 1 114 ? 9.641 3.623 -7.418 1 81.69 114 VAL B N 1
ATOM 3183 C CA . VAL B 1 114 ? 8.719 3.193 -8.469 1 81.69 114 VAL B CA 1
ATOM 3184 C C . VAL B 1 114 ? 7.734 2.178 -7.895 1 81.69 114 VAL B C 1
ATOM 3186 O O . VAL B 1 114 ? 8.125 1.244 -7.191 1 81.69 114 VAL B O 1
ATOM 3189 N N . GLN B 1 115 ? 6.496 2.549 -8.031 1 85.94 115 GLN B N 1
ATOM 3190 C CA . GLN B 1 115 ? 5.469 1.626 -7.562 1 85.94 115 GLN B CA 1
ATOM 3191 C C . GLN B 1 115 ? 5.047 0.66 -8.664 1 85.94 115 GLN B C 1
ATOM 3193 O O . GLN B 1 115 ? 4.914 1.055 -9.828 1 85.94 115 GLN B O 1
ATOM 3198 N N . PRO B 1 116 ? 4.941 -0.559 -8.266 1 92.5 116 PRO B N 1
ATOM 3199 C CA . PRO B 1 116 ? 4.457 -1.519 -9.258 1 92.5 116 PRO B CA 1
ATOM 3200 C C . PRO B 1 116 ? 3.043 -1.202 -9.742 1 92.5 116 PRO B C 1
ATOM 3202 O O . PRO B 1 116 ? 2.217 -0.708 -8.977 1 92.5 116 PRO B O 1
ATOM 3205 N N . LYS B 1 117 ? 2.76 -1.498 -11.023 1 91.06 117 LYS B N 1
ATOM 3206 C CA . LYS B 1 117 ? 1.474 -1.216 -11.656 1 91.06 117 LYS B CA 1
ATOM 3207 C C . LYS B 1 117 ? 0.416 -2.227 -11.219 1 91.06 117 LYS B C 1
ATOM 3209 O O . LYS B 1 117 ? -0.764 -1.888 -11.109 1 91.06 117 LYS B O 1
ATOM 3214 N N . CYS B 1 118 ? 0.767 -3.449 -11.023 1 94.69 118 CYS B N 1
ATOM 3215 C CA . CYS B 1 118 ? -0.127 -4.523 -10.602 1 94.69 118 CYS B CA 1
ATOM 3216 C C . CYS B 1 118 ? 0.415 -5.234 -9.367 1 94.69 118 CYS B C 1
ATOM 3218 O O . CYS B 1 118 ? 1.544 -5.727 -9.375 1 94.69 118 CYS B O 1
ATOM 3220 N N . VAL B 1 119 ? -0.405 -5.184 -8.336 1 96.38 119 VAL B N 1
ATOM 3221 C CA . VAL B 1 119 ? 0.024 -5.805 -7.082 1 96.38 119 VAL B CA 1
ATOM 3222 C C . VAL B 1 119 ? -1.053 -6.766 -6.586 1 96.38 119 VAL B C 1
ATOM 3224 O O . VAL B 1 119 ? -2.248 -6.488 -6.711 1 96.38 119 VAL B O 1
ATOM 3227 N N . VAL B 1 120 ? -0.587 -7.914 -6.09 1 97.38 120 VAL B N 1
ATOM 3228 C CA . VAL B 1 120 ? -1.486 -8.922 -5.531 1 97.38 120 VAL B CA 1
ATOM 3229 C C . VAL B 1 120 ? -1.205 -9.094 -4.039 1 97.38 120 VAL B C 1
ATOM 3231 O O . VAL B 1 120 ? -0.159 -9.625 -3.658 1 97.38 120 VAL B O 1
ATOM 3234 N N . PRO B 1 121 ? -2.127 -8.68 -3.213 1 97.62 121 PRO B N 1
ATOM 3235 C CA . PRO B 1 121 ? -1.966 -8.961 -1.784 1 97.62 121 PRO B CA 1
ATOM 3236 C C . PRO B 1 121 ? -2.049 -10.453 -1.464 1 97.62 121 PRO B C 1
ATOM 3238 O O . PRO B 1 121 ? -2.902 -11.156 -2.006 1 97.62 121 PRO B O 1
ATOM 3241 N N . LEU B 1 122 ? -1.12 -10.953 -0.691 1 97.62 122 LEU B N 1
ATOM 3242 C CA . LEU B 1 122 ? -1.168 -12.273 -0.078 1 97.62 122 LEU B CA 1
ATOM 3243 C C . LEU B 1 122 ? -1.653 -12.188 1.365 1 97.62 122 LEU B C 1
ATOM 3245 O O . LEU B 1 122 ? -1.009 -11.555 2.203 1 97.62 122 LEU B O 1
ATOM 3249 N N . LEU B 1 123 ? -2.73 -12.773 1.604 1 96.94 123 LEU B N 1
ATOM 3250 C CA . LEU B 1 123 ? -3.334 -12.656 2.926 1 96.94 123 LEU B CA 1
ATOM 3251 C C . LEU B 1 123 ? -2.428 -13.266 3.992 1 96.94 123 LEU B C 1
ATOM 3253 O O . LEU B 1 123 ? -1.883 -14.359 3.801 1 96.94 123 LEU B O 1
ATOM 3257 N N . THR B 1 124 ? -2.326 -12.57 5.117 1 95.19 124 THR B N 1
ATOM 3258 C CA . THR B 1 124 ? -1.471 -13.039 6.203 1 95.19 124 THR B CA 1
ATOM 3259 C C . THR B 1 124 ? -2.311 -13.5 7.391 1 95.19 124 THR B C 1
ATOM 3261 O O . THR B 1 124 ? -1.806 -14.18 8.289 1 95.19 124 THR B O 1
ATOM 3264 N N . SER B 1 125 ? -3.52 -13.016 7.43 1 94.06 125 SER B N 1
ATOM 3265 C CA . SER B 1 125 ? -4.418 -13.406 8.516 1 94.06 125 SER B CA 1
ATOM 3266 C C . SER B 1 125 ? -5.875 -13.188 8.125 1 94.06 125 SER B C 1
ATOM 3268 O O . SER B 1 125 ? -6.168 -12.516 7.141 1 94.06 125 SER B O 1
ATOM 3270 N N . HIS B 1 126 ? -6.754 -13.828 8.945 1 93.12 126 HIS B N 1
ATOM 3271 C CA . HIS B 1 126 ? -8.188 -13.633 8.742 1 93.12 126 HIS B CA 1
ATOM 3272 C C . HIS B 1 126 ? -8.602 -12.203 9.086 1 93.12 126 HIS B C 1
ATOM 3274 O O . HIS B 1 126 ? -9.477 -11.633 8.438 1 93.12 126 HIS B O 1
ATOM 3280 N N . LYS B 1 127 ? -8.016 -11.703 10.039 1 93.44 127 LYS B N 1
ATOM 3281 C CA . LYS B 1 127 ? -8.281 -10.32 10.43 1 93.44 127 LYS B CA 1
ATOM 3282 C C . LYS B 1 127 ? -7.945 -9.352 9.305 1 93.44 127 LYS B C 1
ATOM 3284 O O . LYS B 1 127 ? -8.711 -8.422 9.031 1 93.44 127 LYS B O 1
ATOM 3289 N N . GLU B 1 128 ? -6.82 -9.547 8.711 1 94.5 128 GLU B N 1
ATOM 3290 C CA . GLU B 1 128 ? -6.426 -8.703 7.59 1 94.5 128 GLU B CA 1
ATOM 3291 C C . GLU B 1 128 ? -7.445 -8.773 6.457 1 94.5 128 GLU B C 1
ATOM 3293 O O . GLU B 1 128 ? -7.746 -7.758 5.82 1 94.5 128 GLU B O 1
ATOM 3298 N N . GLU B 1 129 ? -7.922 -9.977 6.223 1 95.12 129 GLU B N 1
ATOM 3299 C CA . GLU B 1 129 ? -8.938 -10.156 5.191 1 95.12 129 GLU B CA 1
ATOM 3300 C C . GLU B 1 129 ? -10.141 -9.25 5.438 1 95.12 129 GLU B C 1
ATOM 3302 O O . GLU B 1 129 ? -10.586 -8.539 4.535 1 95.12 129 GLU B O 1
ATOM 3307 N N . GLN B 1 130 ? -10.609 -9.266 6.625 1 93.31 130 GLN B N 1
ATOM 3308 C CA . GLN B 1 130 ? -11.766 -8.461 6.992 1 93.31 130 GLN B CA 1
ATOM 3309 C C . GLN B 1 130 ? -11.477 -6.977 6.828 1 93.31 130 GLN B C 1
ATOM 3311 O O . GLN B 1 130 ? -12.32 -6.227 6.32 1 93.31 130 GLN B O 1
ATOM 3316 N N . MET B 1 131 ? -10.312 -6.621 7.246 1 92.25 131 MET B N 1
ATOM 3317 C CA . MET B 1 131 ? -9.93 -5.215 7.168 1 92.25 131 MET B CA 1
ATOM 3318 C C . MET B 1 131 ? -9.828 -4.758 5.719 1 92.25 131 MET B C 1
ATOM 3320 O O . MET B 1 131 ? -10.289 -3.672 5.371 1 92.25 131 MET B O 1
ATOM 3324 N N . LEU B 1 132 ? -9.25 -5.527 4.883 1 93.06 132 LEU B N 1
ATOM 3325 C CA . LEU B 1 132 ? -9.086 -5.191 3.471 1 93.06 132 LEU B CA 1
ATOM 3326 C C . LEU B 1 132 ? -10.445 -5.105 2.775 1 93.06 132 LEU B C 1
ATOM 3328 O O . LEU B 1 132 ? -10.688 -4.184 1.991 1 93.06 132 LEU B O 1
ATOM 3332 N N . LEU B 1 133 ? -11.281 -6.051 3.1 1 92.62 133 LEU B N 1
ATOM 3333 C CA . LEU B 1 133 ? -12.609 -6.059 2.504 1 92.62 133 LEU B CA 1
ATOM 3334 C C . LEU B 1 133 ? -13.398 -4.824 2.918 1 92.62 133 LEU B C 1
ATOM 3336 O O . LEU B 1 133 ? -14.078 -4.207 2.09 1 92.62 133 LEU B O 1
ATOM 3340 N N . ALA B 1 134 ? -13.258 -4.469 4.137 1 87.25 134 ALA B N 1
ATOM 3341 C CA . ALA B 1 134 ? -14.023 -3.354 4.684 1 87.25 134 ALA B CA 1
ATOM 3342 C C . ALA B 1 134 ? -13.508 -2.02 4.152 1 87.25 134 ALA B C 1
ATOM 3344 O O . ALA B 1 134 ? -14.289 -1.085 3.945 1 87.25 134 ALA B O 1
ATOM 3345 N N . SER B 1 135 ? -12.227 -2.029 3.975 1 83.06 135 SER B N 1
ATOM 3346 C CA . SER B 1 135 ? -11.609 -0.752 3.643 1 83.06 135 SER B CA 1
ATOM 3347 C C . SER B 1 135 ? -11.57 -0.532 2.135 1 83.06 135 SER B C 1
ATOM 3349 O O . SER B 1 135 ? -11.352 0.589 1.67 1 83.06 135 SER B O 1
ATOM 3351 N N . SER B 1 136 ? -11.789 -1.553 1.358 1 85.38 136 SER B N 1
ATOM 3352 C CA . SER B 1 136 ? -11.617 -1.438 -0.085 1 85.38 136 SER B CA 1
ATOM 3353 C C . SER B 1 136 ? -12.781 -0.69 -0.727 1 85.38 136 SER B C 1
ATOM 3355 O O . SER B 1 136 ? -13.945 -0.97 -0.43 1 85.38 136 SER B O 1
ATOM 3357 N N . ARG B 1 137 ? -12.445 0.262 -1.567 1 79 137 ARG B N 1
ATOM 3358 C CA . ARG B 1 137 ? -13.453 0.96 -2.357 1 79 137 ARG B CA 1
ATOM 3359 C C . ARG B 1 137 ? -13.75 0.209 -3.652 1 79 137 ARG B C 1
ATOM 3361 O O . ARG B 1 137 ? -14.789 0.438 -4.285 1 79 137 ARG B O 1
ATOM 3368 N N . LYS B 1 138 ? -12.898 -0.682 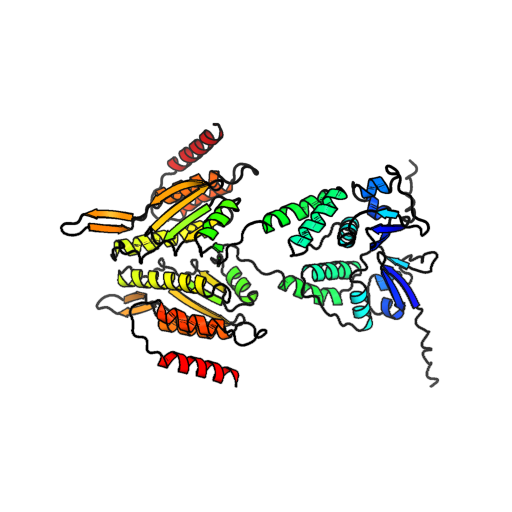-4.066 1 87.88 138 LYS B N 1
ATOM 3369 C CA . LYS B 1 138 ? -13.055 -1.515 -5.258 1 87.88 138 LYS B CA 1
ATOM 3370 C C . LYS B 1 138 ? -13.727 -2.842 -4.914 1 87.88 138 LYS B C 1
ATOM 3372 O O . LYS B 1 138 ? -13.609 -3.33 -3.789 1 87.88 138 LYS B O 1
ATOM 3377 N N . PRO B 1 139 ? -14.477 -3.396 -5.941 1 94.19 139 PRO B N 1
ATOM 3378 C CA . PRO B 1 139 ? -14.859 -4.797 -5.73 1 94.19 139 PRO B CA 1
ATOM 3379 C C . PRO B 1 139 ? -13.648 -5.711 -5.535 1 94.19 139 PRO B C 1
ATOM 3381 O O . PRO B 1 139 ? -12.547 -5.387 -5.98 1 94.19 139 PRO B O 1
ATOM 3384 N N . VAL B 1 140 ? -13.914 -6.793 -4.84 1 96.69 140 VAL B N 1
ATOM 3385 C CA . VAL B 1 140 ? -12.797 -7.645 -4.449 1 96.69 140 VAL B CA 1
ATOM 3386 C C . VAL B 1 140 ? -13.016 -9.062 -4.977 1 96.69 140 VAL B C 1
ATOM 3388 O O . VAL B 1 140 ? -14.133 -9.578 -4.93 1 96.69 140 VAL B O 1
ATOM 3391 N N . ILE B 1 141 ? -12.008 -9.633 -5.551 1 98.25 141 ILE B N 1
ATOM 3392 C CA . ILE B 1 141 ? -11.969 -11.062 -5.852 1 98.25 141 ILE B CA 1
ATOM 3393 C C . ILE B 1 141 ? -10.891 -11.734 -5.008 1 98.25 141 ILE B C 1
ATOM 3395 O O . ILE B 1 141 ? -9.742 -11.281 -4.973 1 98.25 141 ILE B O 1
ATOM 3399 N N . LYS B 1 142 ? -11.258 -12.734 -4.285 1 98.38 142 LYS B N 1
ATOM 3400 C CA . LYS B 1 142 ? -10.312 -13.508 -3.484 1 98.38 142 LYS B CA 1
ATOM 3401 C C . LYS B 1 142 ? -10.203 -14.945 -3.994 1 98.38 142 LYS B C 1
ATOM 3403 O O . LYS B 1 142 ? -11.219 -15.602 -4.23 1 98.38 142 LYS B O 1
ATOM 3408 N N . LEU B 1 143 ? -9.031 -15.406 -4.211 1 98.44 143 LEU B N 1
ATOM 3409 C CA . LEU B 1 143 ? -8.789 -16.812 -4.543 1 98.44 143 LEU B CA 1
ATOM 3410 C C . LEU B 1 143 ? -8.141 -17.531 -3.369 1 98.44 143 LEU B C 1
ATOM 3412 O O . LEU B 1 143 ? -7.078 -17.141 -2.895 1 98.44 143 LEU B O 1
ATOM 3416 N N . THR B 1 144 ? -8.844 -18.516 -2.881 1 97.56 144 THR B N 1
ATOM 3417 C CA . THR B 1 144 ? -8.281 -19.391 -1.87 1 97.56 144 THR B CA 1
ATOM 3418 C C . THR B 1 144 ? -7.695 -20.656 -2.518 1 97.56 144 THR B C 1
ATOM 3420 O O . THR B 1 144 ? -8.375 -21.328 -3.285 1 97.56 144 THR B O 1
ATOM 3423 N N . CYS B 1 145 ? -6.457 -20.938 -2.26 1 95 145 CYS B N 1
ATOM 3424 C CA . CYS B 1 145 ? -5.77 -22.094 -2.824 1 95 145 CYS B CA 1
ATOM 3425 C C . CYS B 1 145 ? -4.977 -22.828 -1.752 1 95 145 CYS B C 1
ATOM 3427 O O . CYS B 1 145 ? -4.133 -22.234 -1.077 1 95 145 CYS B O 1
ATOM 3429 N N . ASN B 1 146 ? -5.215 -24.094 -1.609 1 93.19 146 ASN B N 1
ATOM 3430 C CA . ASN B 1 146 ? -4.508 -24.922 -0.641 1 93.19 146 ASN B CA 1
ATOM 3431 C C . ASN B 1 146 ? -4.387 -26.359 -1.121 1 93.19 146 ASN B C 1
ATOM 3433 O O . ASN B 1 146 ? -5.27 -27.188 -0.855 1 93.19 146 ASN B O 1
ATOM 3437 N N . ARG B 1 147 ? -3.328 -26.703 -1.664 1 90.94 147 ARG B N 1
ATOM 3438 C CA . ARG B 1 147 ? -3.092 -28.047 -2.174 1 90.94 147 ARG B CA 1
ATOM 3439 C C . ARG B 1 147 ? -2.742 -29 -1.044 1 90.94 147 ARG B C 1
ATOM 3441 O O . ARG B 1 147 ? -2.758 -30.219 -1.229 1 90.94 147 ARG B O 1
ATOM 3448 N N . HIS B 1 148 ? -2.412 -28.516 0.07 1 89.62 148 HIS B N 1
ATOM 3449 C CA . HIS B 1 148 ? -1.994 -29.344 1.189 1 89.62 148 HIS B CA 1
ATOM 3450 C C . HIS B 1 148 ? -3.191 -29.797 2.02 1 89.62 148 HIS B C 1
ATOM 3452 O O . HIS B 1 148 ? -3.027 -30.453 3.047 1 89.62 148 HIS B O 1
ATOM 3458 N N . ASN B 1 149 ? -4.344 -29.344 1.592 1 88.81 149 ASN B N 1
ATOM 3459 C CA . ASN B 1 149 ? -5.566 -29.875 2.186 1 88.81 149 ASN B CA 1
ATOM 3460 C C . ASN B 1 149 ? -5.617 -31.406 2.09 1 88.81 149 ASN B C 1
ATOM 3462 O O . ASN B 1 149 ? -5.336 -31.969 1.034 1 88.81 149 ASN B O 1
ATOM 3466 N N . ASN B 1 150 ? -5.977 -32.062 3.191 1 87 150 ASN B N 1
ATOM 3467 C CA . ASN B 1 150 ? -5.973 -33.531 3.27 1 87 150 ASN B CA 1
ATOM 3468 C C . ASN B 1 150 ? -6.91 -34.156 2.236 1 87 150 ASN B C 1
ATOM 3470 O O . ASN B 1 150 ? -6.738 -35.312 1.851 1 87 150 ASN B O 1
ATOM 3474 N N . LYS B 1 151 ? -7.824 -33.438 1.794 1 84.94 151 LYS B N 1
ATOM 3475 C CA . LYS B 1 151 ? -8.812 -33.938 0.842 1 84.94 151 LYS B CA 1
ATOM 3476 C C . LYS B 1 151 ? -8.312 -33.781 -0.592 1 84.94 151 LYS B C 1
ATOM 3478 O O . LYS B 1 151 ? -8.938 -34.312 -1.524 1 84.94 151 LYS B O 1
ATOM 3483 N N . TYR B 1 152 ? -7.184 -33.219 -0.843 1 88.44 152 TYR B N 1
ATOM 3484 C CA . TYR B 1 152 ? -6.656 -33 -2.186 1 88.44 152 TYR B CA 1
ATOM 3485 C C . TYR B 1 152 ? -6.203 -34.312 -2.812 1 88.44 152 TYR B C 1
ATOM 3487 O O . TYR B 1 152 ? -5.441 -35.062 -2.203 1 88.44 152 TYR B O 1
ATOM 3495 N N . SER B 1 153 ? -6.691 -34.594 -3.971 1 85.44 153 SER B N 1
ATOM 3496 C CA . SER B 1 153 ? -6.238 -35.781 -4.723 1 85.44 153 SER B CA 1
ATOM 3497 C C . SER B 1 153 ? -5.168 -35.406 -5.742 1 85.44 153 SER B C 1
ATOM 3499 O O . SER B 1 153 ? -5.445 -34.656 -6.695 1 85.44 153 SER B O 1
ATOM 3501 N N . TYR B 1 154 ? -4.039 -36 -5.562 1 86.12 154 TYR B N 1
ATOM 3502 C CA . TYR B 1 154 ? -2.9 -35.688 -6.422 1 86.12 154 TYR B CA 1
ATOM 3503 C C . TYR B 1 154 ? -2.984 -36.438 -7.738 1 86.12 154 TYR B C 1
ATOM 3505 O O . TYR B 1 154 ? -2.465 -37.562 -7.859 1 86.12 154 TYR B O 1
ATOM 3513 N N . THR B 1 155 ? -3.717 -35.906 -8.664 1 86.06 155 THR B N 1
ATOM 3514 C CA . THR B 1 155 ? -3.844 -36.438 -10.008 1 86.06 155 THR B CA 1
ATOM 3515 C C . THR B 1 155 ? -3.389 -35.438 -11.047 1 86.06 155 THR B C 1
ATOM 3517 O O . THR B 1 155 ? -3.299 -34.219 -10.758 1 86.06 155 THR B O 1
ATOM 3520 N N . ASN B 1 156 ? -3.076 -35.875 -12.234 1 87.69 156 ASN B N 1
ATOM 3521 C CA . ASN B 1 156 ? -2.701 -34.969 -13.328 1 87.69 156 ASN B CA 1
ATOM 3522 C C . ASN B 1 156 ? -3.803 -33.969 -13.633 1 87.69 156 ASN B C 1
ATOM 3524 O O . ASN B 1 156 ? -3.523 -32.781 -13.891 1 87.69 156 ASN B O 1
ATOM 3528 N N . TYR B 1 157 ? -4.941 -34.5 -13.609 1 89.81 157 TYR B N 1
ATOM 3529 C CA . TYR B 1 157 ? -6.086 -33.656 -13.898 1 89.81 157 TYR B CA 1
ATOM 3530 C C . TYR B 1 157 ? -6.242 -32.562 -12.836 1 89.81 157 TYR B C 1
ATOM 3532 O O . TYR B 1 157 ? -6.453 -31.406 -13.164 1 89.81 157 TYR B O 1
ATOM 3540 N N . SER B 1 158 ? -6.078 -32.938 -11.562 1 91.62 158 SER B N 1
ATOM 3541 C CA . SER B 1 158 ? -6.238 -32 -10.461 1 91.62 158 SER B CA 1
ATOM 3542 C C . SER B 1 158 ? -5.141 -30.953 -10.477 1 91.62 158 SER B C 1
ATOM 3544 O O . SER B 1 158 ? -5.414 -29.766 -10.297 1 91.62 158 SER B O 1
ATOM 3546 N N . ASP B 1 159 ? -3.971 -31.344 -10.75 1 94 159 ASP B N 1
ATOM 3547 C CA . ASP B 1 159 ? -2.85 -30.406 -10.781 1 94 159 ASP B CA 1
ATOM 3548 C C . ASP B 1 159 ? -2.979 -29.438 -11.953 1 94 159 ASP B C 1
ATOM 3550 O O . ASP B 1 159 ? -2.719 -28.25 -11.805 1 94 159 ASP B O 1
ATOM 3554 N N . ASP B 1 160 ? -3.338 -29.984 -13.055 1 94.56 160 ASP B N 1
ATOM 3555 C CA . ASP B 1 160 ? -3.516 -29.156 -14.234 1 94.56 160 ASP B CA 1
ATOM 3556 C C . ASP B 1 160 ? -4.586 -28.094 -14.008 1 94.56 160 ASP B C 1
ATOM 3558 O O . ASP B 1 160 ? -4.375 -26.906 -14.305 1 94.56 160 ASP B O 1
ATOM 3562 N N . ASN B 1 161 ? -5.711 -28.516 -13.484 1 95.56 161 ASN B N 1
ATOM 3563 C CA . ASN B 1 161 ? -6.809 -27.578 -13.242 1 95.56 161 ASN B CA 1
ATOM 3564 C C . ASN B 1 161 ? -6.461 -26.562 -12.156 1 95.56 161 ASN B C 1
ATOM 3566 O O . ASN B 1 161 ? -6.887 -25.422 -12.211 1 95.56 161 ASN B O 1
ATOM 3570 N N . PHE B 1 162 ? -5.742 -27.062 -11.156 1 96.75 162 PHE B N 1
ATOM 3571 C CA . PHE B 1 162 ? -5.258 -26.172 -10.117 1 96.75 162 PHE B CA 1
ATOM 3572 C C . PHE B 1 162 ? -4.402 -25.062 -10.711 1 96.75 162 PHE B C 1
ATOM 3574 O O . PHE B 1 162 ? -4.598 -23.875 -10.398 1 96.75 162 PHE B O 1
ATOM 3581 N N . LEU B 1 163 ? -3.516 -25.406 -11.562 1 97.19 163 LEU B N 1
ATOM 3582 C CA . LEU B 1 163 ? -2.629 -24.469 -12.234 1 97.19 163 LEU B CA 1
ATOM 3583 C C . LEU B 1 163 ? -3.422 -23.5 -13.109 1 97.19 163 LEU B C 1
ATOM 3585 O O . LEU B 1 163 ? -3.131 -22.297 -13.148 1 97.19 163 LEU B O 1
ATOM 3589 N N . LYS B 1 164 ? -4.375 -24.016 -13.812 1 96.69 164 LYS B N 1
ATOM 3590 C CA . LYS B 1 164 ? -5.215 -23.172 -14.664 1 96.69 164 LYS B CA 1
ATOM 3591 C C . LYS B 1 164 ? -5.941 -22.109 -13.844 1 96.69 164 LYS B C 1
ATOM 3593 O O . LYS B 1 164 ? -6.09 -20.969 -14.289 1 96.69 164 LYS B O 1
ATOM 3598 N N . ASN B 1 165 ? -6.422 -22.5 -12.672 1 97.62 165 ASN B N 1
ATOM 3599 C CA . ASN B 1 165 ? -7.059 -21.531 -11.781 1 97.62 165 ASN B CA 1
ATOM 3600 C C . ASN B 1 165 ? -6.09 -20.422 -11.367 1 97.62 165 ASN B C 1
ATOM 3602 O O . ASN B 1 165 ? -6.445 -19.25 -11.383 1 97.62 165 ASN B O 1
ATOM 3606 N N . LEU B 1 166 ? -4.898 -20.812 -11.016 1 97.75 166 LEU B N 1
ATOM 3607 C CA . LEU B 1 166 ? -3.873 -19.844 -10.633 1 97.75 166 LEU B CA 1
ATOM 3608 C C . LEU B 1 166 ? -3.535 -18.922 -11.797 1 97.75 166 LEU B C 1
ATOM 3610 O O . LEU B 1 166 ? -3.371 -17.703 -11.602 1 97.75 166 LEU B O 1
ATOM 3614 N N . GLU B 1 167 ? -3.414 -19.469 -12.922 1 96.94 167 GLU B N 1
ATOM 3615 C CA . GLU B 1 167 ? -3.094 -18.688 -14.117 1 96.94 167 GLU B CA 1
ATOM 3616 C C . GLU B 1 167 ? -4.207 -17.688 -14.445 1 96.94 167 GLU B C 1
ATOM 3618 O O . GLU B 1 167 ? -3.938 -16.562 -14.859 1 96.94 167 GLU B O 1
ATOM 3623 N N . LEU B 1 168 ? -5.406 -18.172 -14.359 1 97.12 168 LEU B N 1
ATOM 3624 C CA . LEU B 1 168 ? -6.531 -17.266 -14.586 1 97.12 168 LEU B CA 1
ATOM 3625 C C . LEU B 1 168 ? -6.508 -16.109 -13.594 1 97.12 168 LEU B C 1
ATOM 3627 O O . LEU B 1 168 ? -6.789 -14.969 -13.969 1 97.12 168 LEU B O 1
ATOM 3631 N N . PHE B 1 169 ? -6.195 -16.406 -12.367 1 98.12 169 PHE B N 1
ATOM 3632 C CA . PHE B 1 169 ? -6.102 -15.367 -11.344 1 98.12 169 PHE B CA 1
ATOM 3633 C C . PHE B 1 169 ? -5.09 -14.305 -11.742 1 98.12 169 PHE B C 1
ATOM 3635 O O . PHE B 1 169 ? -5.363 -13.109 -11.633 1 98.12 169 PHE B O 1
ATOM 3642 N N . ASP B 1 170 ? -3.945 -14.758 -12.164 1 97.69 170 ASP B N 1
ATOM 3643 C CA . ASP B 1 170 ? -2.914 -13.828 -12.617 1 97.69 170 ASP B CA 1
ATOM 3644 C C . ASP B 1 170 ? -3.404 -13 -13.797 1 97.69 170 ASP B C 1
ATOM 3646 O O . ASP B 1 170 ? -3.176 -11.789 -13.852 1 97.69 170 ASP B O 1
ATOM 3650 N N . LYS B 1 171 ? -4.02 -13.656 -14.727 1 96.12 171 LYS B N 1
ATOM 3651 C CA . LYS B 1 171 ? -4.535 -12.977 -15.914 1 96.12 171 LYS B CA 1
ATOM 3652 C C . LYS B 1 171 ? -5.543 -11.898 -15.531 1 96.12 171 LYS B C 1
ATOM 3654 O O . LYS B 1 171 ? -5.48 -10.773 -16.047 1 96.12 171 LYS B O 1
ATOM 3659 N N . LEU B 1 172 ? -6.457 -12.258 -14.68 1 96.81 172 LEU B N 1
ATOM 3660 C CA . LEU B 1 172 ? -7.465 -11.297 -14.234 1 96.81 172 LEU B CA 1
ATOM 3661 C C . LEU B 1 172 ? -6.82 -10.141 -13.484 1 96.81 172 LEU B C 1
ATOM 3663 O O . LEU B 1 172 ? -7.262 -8.992 -13.602 1 96.81 172 LEU B O 1
ATOM 3667 N N . SER B 1 173 ? -5.797 -10.438 -12.695 1 97.31 173 SER B N 1
ATOM 3668 C CA . SER B 1 173 ? -5.074 -9.391 -11.977 1 97.31 173 SER B CA 1
ATOM 3669 C C . SER B 1 173 ? -4.445 -8.391 -12.938 1 97.31 173 SER B C 1
ATOM 3671 O O . SER B 1 173 ? -4.523 -7.18 -12.719 1 97.31 173 SER B O 1
ATOM 3673 N N . LEU B 1 174 ? -3.85 -8.867 -13.953 1 95.88 174 LEU B N 1
ATOM 3674 C CA . LEU B 1 174 ? -3.201 -8.008 -14.938 1 95.88 174 LEU B CA 1
ATOM 3675 C C . LEU B 1 174 ? -4.234 -7.203 -15.719 1 95.88 174 LEU B C 1
ATOM 3677 O O . LEU B 1 174 ? -3.998 -6.039 -16.047 1 95.88 174 LEU B O 1
ATOM 3681 N N . GLN B 1 175 ? -5.328 -7.812 -15.953 1 94.06 175 GLN B N 1
ATOM 3682 C CA . GLN B 1 175 ? -6.34 -7.188 -16.797 1 94.06 175 GLN B CA 1
ATOM 3683 C C . GLN B 1 175 ? -7.172 -6.184 -16 1 94.06 175 GLN B C 1
ATOM 3685 O O . GLN B 1 175 ? -7.516 -5.113 -16.516 1 94.06 175 GLN B O 1
ATOM 3690 N N . PHE B 1 176 ? -7.477 -6.523 -14.766 1 93.38 176 PHE B N 1
ATOM 3691 C CA . PHE B 1 176 ? -8.469 -5.738 -14.047 1 93.38 176 PHE B CA 1
ATOM 3692 C C . PHE B 1 176 ? -7.883 -5.176 -12.758 1 93.38 176 PHE B C 1
ATOM 3694 O O . PHE B 1 176 ? -8.617 -4.723 -11.883 1 93.38 176 PHE B O 1
ATOM 3701 N N . GLY B 1 177 ? -6.598 -5.211 -12.633 1 91.44 177 GLY B N 1
ATOM 3702 C CA . GLY B 1 177 ? -5.957 -4.797 -11.391 1 91.44 177 GLY B CA 1
ATOM 3703 C C . GLY B 1 177 ? -6.254 -3.357 -11.016 1 91.44 177 GLY B C 1
ATOM 3704 O O . GLY B 1 177 ? -6.137 -2.979 -9.852 1 91.44 177 GLY B O 1
ATOM 3705 N N . ASN B 1 178 ? -6.645 -2.576 -11.984 1 88.06 178 ASN B N 1
ATOM 3706 C CA . ASN B 1 178 ? -6.969 -1.179 -11.727 1 88.06 178 ASN B CA 1
ATOM 3707 C C . ASN B 1 178 ? -8.398 -1.021 -11.227 1 88.06 178 ASN B C 1
ATOM 3709 O O . ASN B 1 178 ? -8.727 -0.036 -10.562 1 88.06 178 ASN B O 1
ATOM 3713 N N . ARG B 1 179 ? -9.242 -1.94 -11.461 1 90.19 179 ARG B N 1
ATOM 3714 C CA . ARG B 1 179 ? -10.664 -1.829 -11.156 1 90.19 179 ARG B CA 1
ATOM 3715 C C . ARG B 1 179 ? -11.07 -2.793 -10.047 1 90.19 179 ARG B C 1
ATOM 3717 O O . ARG B 1 179 ? -12.117 -2.625 -9.422 1 90.19 179 ARG B O 1
ATOM 3724 N N . LEU B 1 180 ? -10.305 -3.797 -9.859 1 94.56 180 LEU B N 1
ATOM 3725 C CA . LEU B 1 180 ? -10.57 -4.832 -8.867 1 94.56 180 LEU B CA 1
ATOM 3726 C C . LEU B 1 180 ? -9.398 -4.977 -7.898 1 94.56 180 LEU B C 1
ATOM 3728 O O . LEU B 1 180 ? -8.258 -4.711 -8.258 1 94.56 180 LEU B O 1
ATOM 3732 N N . LEU B 1 181 ? -9.75 -5.25 -6.715 1 95.62 181 LEU B N 1
ATOM 3733 C CA . LEU B 1 181 ? -8.742 -5.75 -5.785 1 95.62 181 LEU B CA 1
ATOM 3734 C C . LEU B 1 181 ? -8.727 -7.273 -5.77 1 95.62 181 LEU B C 1
ATOM 3736 O O . LEU B 1 181 ? -9.688 -7.906 -5.324 1 95.62 181 LEU B O 1
ATOM 3740 N N . LEU B 1 182 ? -7.688 -7.84 -6.309 1 98.06 182 LEU B N 1
ATOM 3741 C CA . LEU B 1 182 ? -7.555 -9.289 -6.324 1 98.06 182 LEU B CA 1
ATOM 3742 C C . LEU B 1 182 ? -6.625 -9.766 -5.211 1 98.06 182 LEU B C 1
ATOM 3744 O O . LEU B 1 182 ? -5.469 -9.344 -5.141 1 98.06 182 LEU B O 1
ATOM 3748 N N . ILE B 1 183 ? -7.129 -10.648 -4.375 1 98.19 183 ILE B N 1
ATOM 3749 C CA . ILE B 1 183 ? -6.402 -11.117 -3.199 1 98.19 183 ILE B CA 1
ATOM 3750 C C . ILE B 1 183 ? -6.176 -12.625 -3.301 1 98.19 183 ILE B C 1
ATOM 3752 O O . ILE B 1 183 ? -7.074 -13.367 -3.693 1 98.19 183 ILE B O 1
ATOM 3756 N N . LYS B 1 184 ? -5.016 -13.023 -2.959 1 98.31 184 LYS B N 1
ATOM 3757 C CA . LYS B 1 184 ? -4.707 -14.445 -2.906 1 98.31 184 LYS B CA 1
ATOM 3758 C C . LYS B 1 184 ? -4.605 -14.938 -1.463 1 98.31 184 LYS B C 1
ATOM 3760 O O . LYS B 1 184 ? -3.9 -14.336 -0.648 1 98.31 184 LYS B O 1
ATOM 3765 N N . ASP B 1 185 ? -5.344 -15.945 -1.157 1 97.81 185 ASP B N 1
ATOM 3766 C CA . ASP B 1 185 ? -5.359 -16.562 0.164 1 97.81 185 ASP B CA 1
ATOM 3767 C C . ASP B 1 185 ? -4.738 -17.953 0.126 1 97.81 185 ASP B C 1
ATOM 3769 O O . ASP B 1 185 ? -5.363 -18.906 -0.352 1 97.81 185 ASP B O 1
ATOM 3773 N N . VAL B 1 186 ? -3.561 -18.078 0.716 1 95.56 186 VAL B N 1
ATOM 3774 C CA . VAL B 1 186 ? -2.873 -19.375 0.703 1 95.56 186 VAL B CA 1
ATOM 3775 C C . VAL B 1 186 ? -2.803 -19.938 2.121 1 95.56 186 VAL B C 1
ATOM 3777 O O . VAL B 1 186 ? -2.156 -20.953 2.357 1 95.56 186 VAL B O 1
ATOM 3780 N N . ILE B 1 187 ? -3.441 -19.312 3.012 1 91.69 187 ILE B N 1
ATOM 3781 C CA . ILE B 1 187 ? -3.367 -19.766 4.398 1 91.69 187 ILE B CA 1
ATOM 3782 C C . ILE B 1 187 ? -4.664 -20.469 4.781 1 91.69 187 ILE B C 1
ATOM 3784 O O . ILE B 1 187 ? -4.73 -21.141 5.812 1 91.69 187 ILE B O 1
ATOM 3788 N N . GLY B 1 188 ? -5.641 -20.266 4.004 1 86.5 188 GLY B N 1
ATOM 3789 C CA . GLY B 1 188 ? -6.906 -20.922 4.285 1 86.5 188 GLY B CA 1
ATOM 3790 C C . GLY B 1 188 ? -6.793 -22.438 4.312 1 86.5 188 GLY B C 1
ATOM 3791 O O . GLY B 1 188 ? -6.055 -23.031 3.521 1 86.5 188 GLY B O 1
ATOM 3792 N N . THR B 1 189 ? -7.512 -23.016 5.227 1 83.81 189 THR B N 1
ATOM 3793 C CA . THR B 1 189 ? -7.348 -24.453 5.398 1 83.81 189 THR B CA 1
ATOM 3794 C C . THR B 1 189 ? -8.641 -25.188 5.066 1 83.81 189 THR B C 1
ATOM 3796 O O . THR B 1 189 ? -8.664 -26.422 5 1 83.81 189 THR B O 1
ATOM 3799 N N . VAL B 1 190 ? -9.617 -24.469 4.723 1 85 190 VAL B N 1
ATOM 3800 C CA . VAL B 1 190 ? -10.922 -25.125 4.578 1 85 190 VAL B CA 1
ATOM 3801 C C . VAL B 1 190 ? -11.102 -25.578 3.135 1 85 190 VAL B C 1
ATOM 3803 O O . VAL B 1 190 ? -11.477 -26.734 2.891 1 85 190 VAL B O 1
ATOM 3806 N N . GLU B 1 191 ? -10.836 -24.75 2.203 1 90.69 191 GLU B N 1
ATOM 3807 C CA . GLU B 1 191 ? -11.078 -25.047 0.795 1 90.69 191 GLU B CA 1
ATOM 3808 C C . GLU B 1 191 ? -9.766 -25.328 0.066 1 90.69 191 GLU B C 1
ATOM 3810 O O . GLU B 1 191 ? -8.727 -24.766 0.404 1 90.69 191 GLU B O 1
ATOM 3815 N N . ILE B 1 192 ? -9.852 -26.234 -0.881 1 94.5 192 ILE B N 1
ATOM 3816 C CA . ILE B 1 192 ? -8.711 -26.531 -1.739 1 94.5 192 ILE B CA 1
ATOM 3817 C C . ILE B 1 192 ? -8.523 -25.406 -2.762 1 94.5 192 ILE B C 1
ATOM 3819 O O . ILE B 1 192 ? -7.414 -24.906 -2.945 1 94.5 192 ILE B O 1
ATOM 3823 N N . CYS B 1 193 ? -9.578 -25.078 -3.402 1 96.62 193 CYS B N 1
ATOM 3824 C CA . CYS B 1 193 ? -9.578 -24.047 -4.438 1 96.62 193 CYS B CA 1
ATOM 3825 C C . CYS B 1 193 ? -10.961 -23.438 -4.602 1 96.62 193 CYS B C 1
ATOM 3827 O O . CYS B 1 193 ? -11.906 -24.125 -4.996 1 96.62 193 CYS B O 1
ATOM 3829 N N . CYS B 1 194 ? -11.055 -22.219 -4.227 1 97.75 194 CYS B N 1
ATOM 3830 C CA . CYS B 1 194 ? -12.352 -21.562 -4.262 1 97.75 194 CYS B CA 1
ATOM 3831 C C . CYS B 1 194 ? -12.195 -20.078 -4.566 1 97.75 194 CYS B C 1
ATOM 3833 O O . CYS B 1 194 ? -11.281 -19.422 -4.055 1 97.75 194 CYS B O 1
ATOM 3835 N N . TRP B 1 195 ? -13.086 -19.547 -5.48 1 98.31 195 TRP B N 1
ATOM 3836 C CA . TRP B 1 195 ? -13.141 -18.125 -5.828 1 98.31 195 TRP B CA 1
ATOM 3837 C C . TRP B 1 195 ? -14.266 -17.422 -5.074 1 98.31 195 TRP B C 1
ATOM 3839 O O . TRP B 1 195 ? -15.375 -17.953 -4.973 1 98.31 195 TRP B O 1
ATOM 3849 N N . TYR B 1 196 ? -13.938 -16.297 -4.473 1 98.12 196 TYR B N 1
ATOM 3850 C CA . TYR B 1 196 ? -14.93 -15.477 -3.779 1 98.12 196 TYR B CA 1
ATOM 3851 C C . TYR B 1 196 ? -15.016 -14.086 -4.391 1 98.12 196 TYR B C 1
ATOM 3853 O O . TYR B 1 196 ? -14 -13.492 -4.754 1 98.12 196 TYR B O 1
ATOM 3861 N N . PHE B 1 197 ? -16.203 -13.578 -4.527 1 97.5 197 PHE B N 1
ATOM 3862 C CA . PHE B 1 197 ? -16.453 -12.273 -5.125 1 97.5 197 PHE B CA 1
ATOM 3863 C C . PHE B 1 197 ? -17.188 -11.367 -4.145 1 97.5 197 PHE B C 1
ATOM 3865 O O . PHE B 1 197 ? -18.219 -11.75 -3.576 1 97.5 197 PHE B O 1
ATOM 3872 N N . TYR B 1 198 ? -16.656 -10.195 -3.922 1 96.69 198 TYR B N 1
ATOM 3873 C CA . TYR B 1 198 ? -17.219 -9.258 -2.965 1 96.69 198 TYR B CA 1
ATOM 3874 C C . TYR B 1 198 ? -17.531 -7.922 -3.629 1 96.69 198 TYR B C 1
ATOM 3876 O O . TYR B 1 198 ? -16.719 -7.387 -4.379 1 96.69 198 TYR B O 1
ATOM 3884 N N . GLY B 1 199 ? -18.656 -7.398 -3.4 1 91.56 199 GLY B N 1
ATOM 3885 C CA . GLY B 1 199 ? -19.094 -6.051 -3.744 1 91.56 199 GLY B CA 1
ATOM 3886 C C . GLY B 1 199 ? -19.547 -5.242 -2.545 1 91.56 199 GLY B C 1
ATOM 3887 O O . GLY B 1 199 ? -20.328 -5.727 -1.726 1 91.56 199 GLY B O 1
ATOM 3888 N N . HIS B 1 200 ? -19.062 -3.998 -2.441 1 86 200 HIS B N 1
ATOM 3889 C CA . HIS B 1 200 ? -19.391 -3.152 -1.304 1 86 200 HIS B CA 1
ATOM 3890 C C . HIS B 1 200 ? -19.234 -3.906 0.012 1 86 200 HIS B C 1
ATOM 3892 O O . HIS B 1 200 ? -20.141 -3.904 0.849 1 86 200 HIS B O 1
ATOM 3898 N N . SER B 1 201 ? -18.188 -4.75 0.063 1 86.75 201 SER B N 1
ATOM 3899 C CA . SER B 1 201 ? -17.75 -5.445 1.267 1 86.75 201 SER B CA 1
ATOM 3900 C C . SER B 1 201 ? -18.656 -6.617 1.595 1 86.75 201 SER B C 1
ATOM 3902 O O . SER B 1 201 ? -18.656 -7.117 2.723 1 86.75 201 SER B O 1
ATOM 3904 N N . GLN B 1 202 ? -19.484 -6.969 0.651 1 91.81 202 GLN B N 1
ATOM 3905 C CA . GLN B 1 202 ? -20.375 -8.117 0.836 1 91.81 202 GLN B CA 1
ATOM 3906 C C . GLN B 1 202 ? -20.062 -9.211 -0.184 1 91.81 202 GLN B C 1
ATOM 3908 O O . GLN B 1 202 ? -19.828 -8.922 -1.356 1 91.81 202 GLN B O 1
ATOM 3913 N N . LYS B 1 203 ? -20.125 -10.383 0.337 1 95.56 203 LYS B N 1
ATOM 3914 C CA . LYS B 1 203 ? -19.922 -11.508 -0.58 1 95.56 203 LYS B CA 1
ATOM 3915 C C . LYS B 1 203 ? -21.094 -11.641 -1.547 1 95.56 203 LYS B C 1
ATOM 3917 O O . LYS B 1 203 ? -22.234 -11.797 -1.123 1 95.56 203 LYS B O 1
ATOM 3922 N N . ILE B 1 204 ? -20.859 -11.625 -2.787 1 94.56 204 ILE B N 1
ATOM 3923 C CA . ILE B 1 204 ? -21.891 -11.641 -3.83 1 94.56 204 ILE B CA 1
ATOM 3924 C C . ILE B 1 204 ? -21.984 -13.047 -4.434 1 94.56 204 ILE B C 1
ATOM 3926 O O . ILE B 1 204 ? -23.062 -13.484 -4.828 1 94.56 204 ILE B O 1
ATOM 3930 N N . ALA B 1 205 ? -20.828 -13.641 -4.582 1 96.81 205 ALA B N 1
ATOM 3931 C CA . ALA B 1 205 ? -20.797 -14.953 -5.227 1 96.81 205 ALA B CA 1
ATOM 3932 C 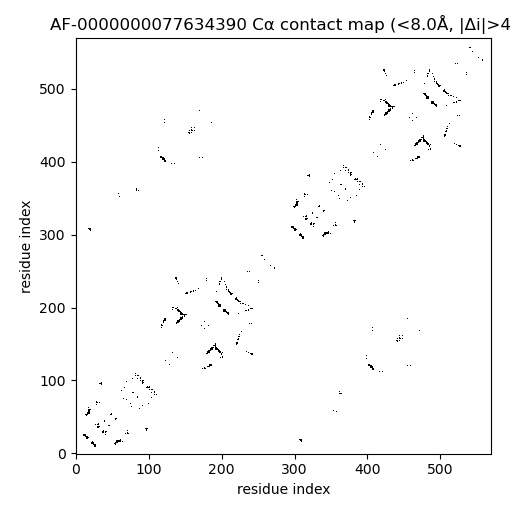C . ALA B 1 205 ? -19.578 -15.766 -4.773 1 96.81 205 ALA B C 1
ATOM 3934 O O . ALA B 1 205 ? -18.656 -15.219 -4.164 1 96.81 205 ALA B O 1
ATOM 3935 N N . GLU B 1 206 ? -19.641 -17 -4.961 1 97.31 206 GLU B N 1
ATOM 3936 C CA . GLU B 1 206 ? -18.547 -17.938 -4.73 1 97.31 206 GLU B CA 1
ATOM 3937 C C . GLU B 1 206 ? -18.531 -19.031 -5.785 1 97.31 206 GLU B C 1
ATOM 3939 O O . GLU B 1 206 ? -19.578 -19.484 -6.234 1 97.31 206 GLU B O 1
ATOM 3944 N N . VAL B 1 207 ? -17.406 -19.344 -6.305 1 97.69 207 VAL B N 1
ATOM 3945 C CA . VAL B 1 207 ? -17.219 -20.438 -7.258 1 97.69 207 VAL B CA 1
ATOM 3946 C C . VAL B 1 207 ? -16.25 -21.469 -6.691 1 97.69 207 VAL B C 1
ATOM 3948 O O . VAL B 1 207 ? -15.047 -21.25 -6.668 1 97.69 207 VAL B O 1
ATOM 3951 N N . CYS B 1 208 ? -16.766 -22.594 -6.285 1 95.5 208 CYS B N 1
ATOM 3952 C CA . CYS B 1 208 ? -15.938 -23.688 -5.773 1 95.5 208 CYS B CA 1
ATOM 3953 C C . CYS B 1 208 ? -15.367 -24.531 -6.918 1 95.5 208 CYS B C 1
ATOM 3955 O O . CYS B 1 208 ? -16.109 -24.953 -7.809 1 95.5 208 CYS B O 1
ATOM 3957 N N . CYS B 1 209 ? -14.086 -24.828 -6.855 1 96.12 209 CYS B N 1
ATOM 3958 C CA . CYS B 1 209 ? -13.422 -25.516 -7.949 1 96.12 209 CYS B CA 1
ATOM 3959 C C . CYS B 1 209 ? -13.188 -26.984 -7.602 1 96.12 209 CYS B C 1
ATOM 3961 O O . CYS B 1 209 ? -12.273 -27.609 -8.133 1 96.12 209 CYS B O 1
ATOM 3963 N N . THR B 1 210 ? -13.875 -27.516 -6.633 1 94.25 210 THR B N 1
ATOM 3964 C CA . THR B 1 210 ? -13.695 -28.922 -6.273 1 94.25 210 THR B CA 1
ATOM 3965 C C . THR B 1 210 ? -15.008 -29.672 -6.383 1 94.25 210 THR B C 1
ATOM 3967 O O . THR B 1 210 ? -16.078 -29.109 -6.164 1 94.25 210 THR B O 1
ATOM 3970 N N . SER B 1 211 ? -14.93 -30.875 -6.832 1 90.25 211 SER B N 1
ATOM 3971 C CA . SER B 1 211 ? -16.062 -31.797 -6.883 1 90.25 211 SER B CA 1
ATOM 3972 C C . SER B 1 211 ? -15.695 -33.156 -6.324 1 90.25 211 SER B C 1
ATOM 3974 O O . SER B 1 211 ? -14.531 -33.562 -6.375 1 90.25 211 SER B O 1
ATOM 3976 N N . ILE B 1 212 ? -16.609 -33.719 -5.672 1 87.81 212 ILE B N 1
ATOM 3977 C CA . ILE B 1 212 ? -16.391 -35.062 -5.125 1 87.81 212 ILE B CA 1
ATOM 3978 C C . ILE B 1 212 ? -16.781 -36.094 -6.156 1 87.81 212 ILE B C 1
ATOM 3980 O O . ILE B 1 212 ? -17.875 -36.031 -6.742 1 87.81 212 ILE B O 1
ATOM 3984 N N . VAL B 1 213 ? -15.867 -36.906 -6.465 1 83.06 213 VAL B N 1
ATOM 3985 C CA . VAL B 1 213 ? -16.156 -38 -7.395 1 83.06 213 VAL B CA 1
ATOM 3986 C C . VAL B 1 213 ? -16.047 -39.344 -6.672 1 83.06 213 VAL B C 1
ATOM 3988 O O . VAL B 1 213 ? -15.125 -39.562 -5.871 1 83.06 213 VAL B O 1
ATOM 3991 N N . TYR B 1 214 ? -17.031 -40.125 -6.758 1 81.62 214 TYR B N 1
ATOM 3992 C CA . TYR B 1 214 ? -17.062 -41.438 -6.133 1 81.62 214 TYR B CA 1
ATOM 3993 C C . TYR B 1 214 ? -16.609 -42.531 -7.109 1 81.62 214 TYR B C 1
ATOM 3995 O O . TYR B 1 214 ? -17.203 -42.719 -8.172 1 81.62 214 TYR B O 1
ATOM 4003 N N . GLY B 1 215 ? -15.352 -42.906 -6.984 1 68.38 215 GLY B N 1
ATOM 4004 C CA . GLY B 1 215 ? -14.906 -44.062 -7.762 1 68.38 215 GLY B CA 1
ATOM 4005 C C . GLY B 1 215 ? -15.312 -45.375 -7.152 1 68.38 215 GLY B C 1
ATOM 4006 O O . GLY B 1 215 ? -16.125 -45.438 -6.227 1 68.38 215 GLY B O 1
ATOM 4007 N N . THR B 1 216 ? -14.922 -46.406 -7.77 1 73.62 216 THR B N 1
ATOM 4008 C CA . THR B 1 216 ? -15.281 -47.75 -7.344 1 73.62 216 THR B CA 1
ATOM 4009 C C . THR B 1 216 ? -14.922 -47.969 -5.879 1 73.62 216 THR B C 1
ATOM 4011 O O . THR B 1 216 ? -15.711 -48.531 -5.117 1 73.62 216 THR B O 1
ATOM 4014 N N . ASP B 1 217 ? -13.75 -47.656 -5.391 1 67 217 ASP B N 1
ATOM 4015 C CA . ASP B 1 217 ? -13.375 -48.031 -4.031 1 67 217 ASP B CA 1
ATOM 4016 C C . ASP B 1 217 ? -13.023 -46.812 -3.201 1 67 217 ASP B C 1
ATOM 4018 O O . ASP B 1 217 ? -12.766 -46.906 -2.002 1 67 217 ASP B O 1
ATOM 4022 N N . LYS B 1 218 ? -12.984 -45.562 -3.887 1 72.44 218 LYS B N 1
ATOM 4023 C CA . LYS B 1 218 ? -12.484 -44.5 -3.045 1 72.44 218 LYS B CA 1
ATOM 4024 C C . LYS B 1 218 ? -13.078 -43.156 -3.469 1 72.44 218 LYS B C 1
ATOM 4026 O O . LYS B 1 218 ? -13.359 -42.938 -4.648 1 72.44 218 LYS B O 1
ATOM 4031 N N . LYS B 1 219 ? -13.484 -42.469 -2.465 1 80.5 219 LYS B N 1
ATOM 4032 C CA . LYS B 1 219 ? -13.906 -41.094 -2.631 1 80.5 219 LYS B CA 1
ATOM 4033 C C . LYS B 1 219 ? -12.719 -40.188 -2.965 1 80.5 219 LYS B C 1
ATOM 4035 O O . LYS B 1 219 ? -11.656 -40.281 -2.342 1 80.5 219 LYS B O 1
ATOM 4040 N N . HIS B 1 220 ? -12.844 -39.469 -4.199 1 82.62 220 HIS B N 1
ATOM 4041 C CA . HIS B 1 220 ? -11.773 -38.562 -4.594 1 82.62 220 HIS B CA 1
ATOM 4042 C C . HIS B 1 220 ? -12.289 -37.125 -4.75 1 82.62 220 HIS B C 1
ATOM 4044 O O . HIS B 1 220 ? -13.438 -36.906 -5.145 1 82.62 220 HIS B O 1
ATOM 4050 N N . THR B 1 221 ? -11.523 -36.25 -4.27 1 88 221 THR B N 1
ATOM 4051 C CA . THR B 1 221 ? -11.812 -34.844 -4.516 1 88 221 THR B CA 1
ATOM 4052 C C . THR B 1 221 ? -11.094 -34.344 -5.762 1 88 221 THR B C 1
ATOM 4054 O O . THR B 1 221 ? -9.859 -34.375 -5.824 1 88 221 THR B O 1
ATOM 4057 N N . LYS B 1 222 ? -11.836 -34.062 -6.742 1 90.25 222 LYS B N 1
ATOM 4058 C CA . LYS B 1 222 ? -11.289 -33.562 -8.008 1 90.25 222 LYS B CA 1
ATOM 4059 C C . LYS B 1 222 ? -11.328 -32.031 -8.07 1 90.25 222 LYS B C 1
ATOM 4061 O O . LYS B 1 222 ? -12.297 -31.422 -7.637 1 90.25 222 LYS B O 1
ATOM 4066 N N . VAL B 1 223 ? -10.203 -31.469 -8.594 1 94.88 223 VAL B N 1
ATOM 4067 C CA . VAL B 1 223 ? -10.164 -30.016 -8.805 1 94.88 223 VAL B CA 1
ATOM 4068 C C . VAL B 1 223 ? -10.656 -29.688 -10.211 1 94.88 223 VAL B C 1
ATOM 4070 O O . VAL B 1 223 ? -10.234 -30.312 -11.188 1 94.88 223 VAL B O 1
ATOM 4073 N N . GLU B 1 224 ? -11.602 -28.75 -10.273 1 95.88 224 GLU B N 1
ATOM 4074 C CA . GLU B 1 224 ? -12.172 -28.312 -11.547 1 95.88 224 GLU B CA 1
ATOM 4075 C C . GLU B 1 224 ? -11.688 -26.922 -11.922 1 95.88 224 GLU B C 1
ATOM 4077 O O . GLU B 1 224 ? -11.047 -26.234 -11.109 1 95.88 224 GLU B O 1
ATOM 4082 N N . TYR B 1 225 ? -11.883 -26.578 -13.164 1 96.75 225 TYR B N 1
ATOM 4083 C CA . TYR B 1 225 ? -11.555 -25.25 -13.68 1 96.75 225 TYR B CA 1
ATOM 4084 C C . TYR B 1 225 ? -12.758 -24.625 -14.375 1 96.75 225 TYR B C 1
ATOM 4086 O O . TYR B 1 225 ? -12.82 -24.594 -15.609 1 96.75 225 TYR B O 1
ATOM 4094 N N . PRO B 1 226 ? -13.703 -24.156 -13.586 1 96.88 226 PRO B N 1
ATOM 4095 C CA . PRO B 1 226 ? -14.891 -23.531 -14.172 1 96.88 226 PRO B CA 1
ATOM 4096 C C . PRO B 1 226 ? -14.617 -22.109 -14.688 1 96.88 226 PRO B C 1
ATOM 4098 O O . PRO B 1 226 ? -15.172 -21.141 -14.156 1 96.88 226 PRO B O 1
ATOM 4101 N N . GLU B 1 227 ? -13.938 -21.984 -15.773 1 96.38 227 GLU B N 1
ATOM 4102 C CA . GLU B 1 227 ? -13.461 -20.719 -16.328 1 96.38 227 GLU B CA 1
ATOM 4103 C C . GLU B 1 227 ? -14.625 -19.781 -16.656 1 96.38 227 GLU B C 1
ATOM 4105 O O . GLU B 1 227 ? -14.609 -18.609 -16.281 1 96.38 227 GLU B O 1
ATOM 4110 N N . ALA B 1 228 ? -15.555 -20.312 -17.359 1 94.81 228 ALA B N 1
ATOM 4111 C CA . ALA B 1 228 ? -16.688 -19.516 -17.812 1 94.81 228 ALA B CA 1
ATOM 4112 C C . ALA B 1 228 ? -17.438 -18.891 -16.641 1 94.81 228 ALA B C 1
ATOM 4114 O O . ALA B 1 228 ? -17.781 -17.719 -16.672 1 94.81 228 ALA B O 1
ATOM 4115 N N . ARG B 1 229 ? -17.688 -19.719 -15.641 1 96.44 229 ARG B N 1
ATOM 4116 C CA . ARG B 1 229 ? -18.406 -19.25 -14.469 1 96.44 229 ARG B CA 1
ATOM 4117 C C . ARG B 1 229 ? -17.609 -18.172 -13.742 1 96.44 229 ARG B C 1
ATOM 4119 O O . ARG B 1 229 ? -18.188 -17.172 -13.273 1 96.44 229 ARG B O 1
ATOM 4126 N N . ILE B 1 230 ? -16.312 -18.359 -13.562 1 97.31 230 ILE B N 1
ATOM 4127 C CA . ILE B 1 230 ? -15.438 -17.391 -12.906 1 97.31 230 ILE B CA 1
ATOM 4128 C C . ILE B 1 230 ? -15.484 -16.062 -13.656 1 97.31 230 ILE B C 1
ATOM 4130 O O . ILE B 1 230 ? -15.617 -15 -13.039 1 97.31 230 ILE B O 1
ATOM 4134 N N . PHE B 1 231 ? -15.383 -16.125 -14.93 1 94.88 231 PHE B N 1
ATOM 4135 C CA . PHE B 1 231 ? -15.391 -14.922 -15.75 1 94.88 231 PHE B CA 1
ATOM 4136 C C . PHE B 1 231 ? -16.734 -14.195 -15.625 1 94.88 231 PHE B C 1
ATOM 4138 O O . PHE B 1 231 ? -16.766 -12.969 -15.516 1 94.88 231 PHE B O 1
ATOM 4145 N N . GLU B 1 232 ? -17.766 -14.953 -15.664 1 93.75 232 GLU B N 1
ATOM 4146 C CA . GLU B 1 232 ? -19.094 -14.383 -15.492 1 93.75 232 GLU B CA 1
ATOM 4147 C C . GLU B 1 232 ? -19.203 -13.633 -14.164 1 93.75 232 GLU B C 1
ATOM 4149 O O . GLU B 1 232 ? -19.688 -12.5 -14.125 1 93.75 232 GLU B O 1
ATOM 4154 N N . GLU B 1 233 ? -18.797 -14.281 -13.148 1 95.75 233 GLU B N 1
ATOM 4155 C CA . GLU B 1 233 ? -18.875 -13.656 -11.836 1 95.75 233 GLU B CA 1
ATOM 4156 C C . GLU B 1 233 ? -17.938 -12.445 -11.742 1 95.75 233 GLU B C 1
ATOM 4158 O O . GLU B 1 233 ? -18.234 -11.484 -11.039 1 95.75 233 GLU B O 1
ATOM 4163 N N . THR B 1 234 ? -16.781 -12.484 -12.438 1 94.88 234 THR B N 1
ATOM 4164 C CA . THR B 1 234 ? -15.859 -11.352 -12.5 1 94.88 234 THR B CA 1
ATOM 4165 C C . THR B 1 234 ? -16.547 -10.141 -13.125 1 94.88 234 THR B C 1
ATOM 4167 O O . THR B 1 234 ? -16.469 -9.031 -12.594 1 94.88 234 THR B O 1
ATOM 4170 N N . LEU B 1 235 ? -17.172 -10.383 -14.227 1 91.81 235 LEU B N 1
ATOM 4171 C CA . LEU B 1 235 ? -17.875 -9.297 -14.891 1 91.81 235 LEU B CA 1
ATOM 4172 C C . LEU B 1 235 ? -19 -8.758 -14.008 1 91.81 235 LEU B C 1
ATOM 4174 O O . LEU B 1 235 ? -19.234 -7.547 -13.953 1 91.81 235 LEU B O 1
ATOM 4178 N N . ASN B 1 236 ? -19.703 -9.695 -13.328 1 91 236 ASN B N 1
ATOM 4179 C CA . ASN B 1 236 ? -20.797 -9.312 -12.445 1 91 236 ASN B CA 1
ATOM 4180 C C . ASN B 1 236 ? -20.312 -8.422 -11.305 1 91 236 ASN B C 1
ATOM 4182 O O . ASN B 1 236 ? -20.953 -7.422 -10.977 1 91 236 ASN B O 1
ATOM 4186 N N . VAL B 1 237 ? -19.25 -8.797 -10.734 1 93.69 237 VAL B N 1
ATOM 4187 C CA . VAL B 1 237 ? -18.781 -8.07 -9.555 1 93.69 237 VAL B CA 1
ATOM 4188 C C . VAL B 1 237 ? -18.25 -6.699 -9.961 1 93.69 237 VAL B C 1
ATOM 4190 O O . VAL B 1 237 ? -18.281 -5.754 -9.172 1 93.69 237 VAL B O 1
ATOM 4193 N N . LEU B 1 238 ? -17.75 -6.543 -11.156 1 90.69 238 LEU B N 1
ATOM 4194 C CA . LEU B 1 238 ? -17.25 -5.277 -11.68 1 90.69 238 LEU B CA 1
ATOM 4195 C C . LEU B 1 238 ? -18.344 -4.219 -11.703 1 90.69 238 LEU B C 1
ATOM 4197 O O . LEU B 1 238 ? -18.062 -3.021 -11.727 1 90.69 238 LEU B O 1
ATOM 4201 N N . LEU B 1 239 ? -19.531 -4.707 -11.656 1 84.75 239 LEU B N 1
ATOM 4202 C CA . LEU B 1 239 ? -20.672 -3.797 -11.664 1 84.75 239 LEU B CA 1
ATOM 4203 C C . LEU B 1 239 ? -20.797 -3.08 -10.328 1 84.75 239 LEU B C 1
ATOM 4205 O O . LEU B 1 239 ? -21.484 -2.061 -10.227 1 84.75 239 LEU B O 1
ATOM 4209 N N . TYR B 1 240 ? -20.297 -3.609 -9.297 1 78.31 240 TYR B N 1
ATOM 4210 C CA . TYR B 1 240 ? -20.406 -3.031 -7.961 1 78.31 240 TYR B CA 1
ATOM 4211 C C . TYR B 1 240 ? -19.375 -1.92 -7.762 1 78.31 240 TYR B C 1
ATOM 4213 O O . TYR B 1 240 ? -19.219 -1.402 -6.656 1 78.31 240 TYR B O 1
ATOM 4221 N N . LYS B 1 241 ? -18.547 -1.547 -8.68 1 66.56 241 LYS B N 1
ATOM 4222 C CA . LYS B 1 241 ? -17.594 -0.457 -8.555 1 66.56 241 LYS B CA 1
ATOM 4223 C C . LYS B 1 241 ? -18.281 0.844 -8.148 1 66.56 241 LYS B C 1
ATOM 4225 O O . LYS B 1 241 ? -19.406 1.104 -8.555 1 66.56 241 LYS B O 1
ATOM 4230 N N . ASN B 1 242 ? -17.953 1.351 -7.07 1 53.47 242 ASN B N 1
ATOM 4231 C CA . ASN B 1 242 ? -18.547 2.592 -6.59 1 53.47 242 ASN B CA 1
ATOM 4232 C C . ASN B 1 242 ? -18.922 3.514 -7.746 1 53.47 242 ASN B C 1
ATOM 4234 O O . ASN B 1 242 ? -18.172 3.637 -8.719 1 53.47 242 ASN B O 1
ATOM 4238 N N . LEU B 1 243 ? -20.234 3.762 -7.848 1 45.41 243 LEU B N 1
ATOM 4239 C CA . LEU B 1 243 ? -21.188 4.566 -8.617 1 45.41 243 LEU B CA 1
ATOM 4240 C C . LEU B 1 243 ? -20.625 5.961 -8.875 1 45.41 243 LEU B C 1
ATOM 4242 O O . LEU B 1 243 ? -21.297 6.809 -9.461 1 45.41 243 LEU B O 1
ATOM 4246 N N . ASP B 1 244 ? -19.594 6.332 -8.25 1 42.81 244 ASP B N 1
ATOM 4247 C CA . ASP B 1 244 ? -19.594 7.742 -8.625 1 42.81 244 ASP B CA 1
ATOM 4248 C C . ASP B 1 244 ? -19.547 7.906 -10.141 1 42.81 244 ASP B C 1
ATOM 4250 O O . ASP B 1 244 ? -19.875 8.977 -10.672 1 42.81 244 ASP B O 1
ATOM 4254 N N . LYS B 1 245 ? -18.375 7.301 -10.875 1 42.38 245 LYS B N 1
ATOM 4255 C CA . LYS B 1 245 ? -18.328 7.699 -12.281 1 42.38 245 LYS B CA 1
ATOM 4256 C C . LYS B 1 245 ? -19.156 6.762 -13.148 1 42.38 245 LYS B C 1
ATOM 4258 O O . LYS B 1 245 ? -19.453 5.629 -12.75 1 42.38 245 LYS B O 1
ATOM 4263 N N . GLY B 1 246 ? -19.703 7.168 -14.305 1 39.72 246 GLY B N 1
ATOM 4264 C CA . GLY B 1 246 ? -20.516 6.652 -15.383 1 39.72 246 GLY B CA 1
ATOM 4265 C C . GLY B 1 246 ? -20.109 5.262 -15.836 1 39.72 246 GLY B C 1
ATOM 4266 O O . GLY B 1 246 ? -19.109 4.719 -15.359 1 39.72 246 GLY B O 1
ATOM 4267 N N . PRO B 1 247 ? -20.828 4.641 -16.672 1 39.12 247 PRO B N 1
ATOM 4268 C CA . PRO B 1 247 ? -20.688 3.326 -17.297 1 39.12 247 PRO B CA 1
ATOM 4269 C C . PRO B 1 247 ? -19.281 3.076 -17.844 1 39.12 247 PRO B C 1
ATOM 4271 O O . PRO B 1 247 ? -18.703 3.939 -18.516 1 39.12 247 PRO B O 1
ATOM 4274 N N . ASP B 1 248 ? -18.406 2.443 -17.25 1 43.28 248 ASP B N 1
ATOM 4275 C CA . ASP B 1 248 ? -17 2.191 -17.562 1 43.28 248 ASP B CA 1
ATOM 4276 C C . ASP B 1 248 ? -16.844 1.633 -18.969 1 43.28 248 ASP B C 1
ATOM 4278 O O . ASP B 1 248 ? -17.312 0.532 -19.266 1 43.28 248 ASP B O 1
ATOM 4282 N N . ALA B 1 249 ? -16.625 2.27 -19.969 1 43.38 249 ALA B N 1
ATOM 4283 C CA . ALA B 1 249 ? -16.25 1.876 -21.328 1 43.38 249 ALA B CA 1
ATOM 4284 C C . ALA B 1 249 ? -15.203 0.759 -21.297 1 43.38 249 ALA B C 1
ATOM 4286 O O . ALA B 1 249 ? -15.203 -0.111 -22.172 1 43.38 249 ALA B O 1
ATOM 4287 N N . GLU B 1 250 ? -14.422 0.699 -20.375 1 42.12 250 GLU B N 1
ATOM 4288 C CA . GLU B 1 250 ? -13.328 -0.27 -20.391 1 42.12 250 GLU B CA 1
ATOM 4289 C C . GLU B 1 250 ? -13.844 -1.684 -20.125 1 42.12 250 GLU B C 1
ATOM 4291 O O . GLU B 1 250 ? -13.273 -2.656 -20.625 1 42.12 250 GLU B O 1
ATOM 4296 N N . LEU B 1 251 ? -14.852 -1.784 -19.344 1 43.5 251 LEU B N 1
ATOM 4297 C CA . LEU B 1 251 ? -15.469 -3.094 -19.156 1 43.5 251 LEU B CA 1
ATOM 4298 C C . LEU B 1 251 ? -15.93 -3.67 -20.5 1 43.5 251 LEU B C 1
ATOM 4300 O O . LEU B 1 251 ? -15.758 -4.863 -20.75 1 43.5 251 LEU B O 1
ATOM 4304 N N . ILE B 1 252 ? -16.344 -2.791 -21.344 1 45 252 ILE B N 1
ATOM 4305 C CA . ILE B 1 252 ? -16.766 -3.221 -22.672 1 45 252 ILE B CA 1
ATOM 4306 C C . ILE B 1 252 ? -15.57 -3.732 -23.469 1 45 252 ILE B C 1
ATOM 4308 O O . ILE B 1 252 ? -15.648 -4.773 -24.125 1 45 252 ILE B O 1
ATOM 4312 N N . LYS B 1 253 ? -14.562 -3.055 -23.328 1 44.94 253 LYS B N 1
ATOM 4313 C CA . LYS B 1 253 ? -13.383 -3.439 -24.094 1 44.94 253 LYS B CA 1
ATOM 4314 C C . LYS B 1 253 ? -12.781 -4.742 -23.578 1 44.94 253 LYS B C 1
ATOM 4316 O O . LYS B 1 253 ? -12.312 -5.57 -24.359 1 44.94 253 LYS B O 1
ATOM 4321 N N . ALA B 1 254 ? -12.75 -4.887 -22.312 1 43.34 254 ALA B N 1
ATOM 4322 C CA . ALA B 1 254 ? -12.164 -6.086 -21.719 1 43.34 254 ALA B CA 1
ATOM 4323 C C . ALA B 1 254 ? -12.969 -7.328 -22.094 1 43.34 254 ALA B C 1
ATOM 4325 O O . ALA B 1 254 ? -12.398 -8.414 -22.266 1 43.34 254 ALA B O 1
ATOM 4326 N N . THR B 1 255 ? -14.234 -7.188 -22.109 1 41.78 255 THR B N 1
ATOM 4327 C CA . THR B 1 255 ? -15.07 -8.305 -22.547 1 41.78 255 THR B CA 1
ATOM 4328 C C . THR B 1 255 ? -14.844 -8.602 -24.016 1 41.78 255 THR B C 1
ATOM 4330 O O . THR B 1 255 ? -14.93 -9.758 -24.438 1 41.78 255 THR B O 1
ATOM 4333 N N . ARG B 1 256 ? -14.641 -7.586 -24.766 1 41.31 256 ARG B N 1
ATOM 4334 C CA . ARG B 1 256 ? -14.438 -7.812 -26.188 1 41.31 256 ARG B CA 1
ATOM 4335 C C . ARG B 1 256 ? -13.07 -8.422 -26.469 1 41.31 256 ARG B C 1
ATOM 4337 O O . ARG B 1 256 ? -12.922 -9.258 -27.359 1 41.31 256 ARG B O 1
ATOM 4344 N N . GLY B 1 257 ? -12.062 -7.828 -25.828 1 37.94 257 GLY B N 1
ATOM 4345 C CA . GLY B 1 257 ? -10.711 -8.266 -26.141 1 37.94 257 GLY B CA 1
ATOM 4346 C C . GLY B 1 257 ? -10.383 -9.633 -25.578 1 37.94 257 GLY B C 1
ATOM 4347 O O . GLY B 1 257 ? -9.352 -10.227 -25.938 1 37.94 257 GLY B O 1
ATOM 4348 N N . GLY B 1 258 ? -10.883 -10 -24.391 1 36.31 258 GLY B N 1
ATOM 4349 C CA . GLY B 1 258 ? -10.547 -11.32 -23.891 1 36.31 258 GLY B CA 1
ATOM 4350 C C . GLY B 1 258 ? -10.977 -12.438 -24.828 1 36.31 258 GLY B C 1
ATOM 4351 O O . GLY B 1 258 ? -10.562 -13.586 -24.656 1 36.31 258 GLY B O 1
ATOM 4352 N N . ALA B 1 259 ? -12.078 -12.297 -25.547 1 34.72 259 ALA B N 1
ATOM 4353 C CA . ALA B 1 259 ? -12.477 -13.336 -26.484 1 34.72 259 ALA B CA 1
ATOM 4354 C C . ALA B 1 259 ? -11.414 -13.539 -27.562 1 34.72 259 ALA B C 1
ATOM 4356 O O . ALA B 1 259 ? -11.258 -14.648 -28.094 1 34.72 259 ALA B O 1
ATOM 4357 N N . ALA B 1 260 ? -10.828 -12.43 -28.031 1 33.72 260 ALA B N 1
ATOM 4358 C CA . ALA B 1 260 ? -10 -12.648 -29.219 1 33.72 260 ALA B CA 1
ATOM 4359 C C . ALA B 1 260 ? -8.703 -13.367 -28.859 1 33.72 260 ALA B C 1
ATOM 4361 O O . ALA B 1 260 ? -8.07 -13.984 -29.719 1 33.72 260 ALA B O 1
ATOM 4362 N N . ALA B 1 261 ? -8.031 -12.992 -27.734 1 32.84 261 ALA B N 1
ATOM 4363 C CA . ALA B 1 261 ? -6.676 -13.539 -27.734 1 32.84 261 ALA B CA 1
ATOM 4364 C C . ALA B 1 261 ? -6.695 -15.039 -27.453 1 32.84 261 ALA B C 1
ATOM 4366 O O . ALA B 1 261 ? -5.645 -15.648 -27.219 1 32.84 261 ALA B O 1
ATOM 4367 N N . ILE B 1 262 ? -7.766 -15.508 -26.891 1 29.11 262 ILE B N 1
ATOM 4368 C CA . ILE B 1 262 ? -7.59 -16.953 -27 1 29.11 262 ILE B CA 1
ATOM 4369 C C . ILE B 1 262 ? -7.633 -17.359 -28.469 1 29.11 262 ILE B C 1
ATOM 4371 O O . ILE B 1 262 ? -8.594 -17.062 -29.172 1 29.11 262 ILE B O 1
ATOM 4375 N N . PRO B 1 263 ? -6.547 -17.578 -29.203 1 29.84 263 PRO B N 1
ATOM 4376 C CA . PRO B 1 263 ? -6.66 -18.031 -30.594 1 29.84 263 PRO B CA 1
ATOM 4377 C C . PRO B 1 263 ? -7.895 -18.891 -30.828 1 29.84 263 PRO B C 1
ATOM 4379 O O . PRO B 1 263 ? -8.508 -18.812 -31.906 1 29.84 263 PRO B O 1
ATOM 4382 N N . GLY B 1 264 ? -7.859 -20.141 -30.234 1 30.39 264 GLY B N 1
ATOM 4383 C CA . GLY B 1 264 ? -8.617 -21.172 -30.906 1 30.39 264 GLY B CA 1
ATOM 4384 C C . GLY B 1 264 ? -10.109 -20.906 -30.938 1 30.39 264 GLY B C 1
ATOM 4385 O O . GLY B 1 264 ? -10.781 -21.25 -31.906 1 30.39 264 GLY B O 1
ATOM 4386 N N . GLY B 1 265 ? -10.828 -21.016 -29.719 1 29.11 265 GLY B N 1
ATOM 4387 C CA . GLY B 1 265 ? -12.219 -21.438 -29.859 1 29.11 265 GLY B CA 1
ATOM 4388 C C . GLY B 1 265 ? -13.117 -20.344 -30.422 1 29.11 265 GLY B C 1
ATOM 4389 O O . GLY B 1 265 ? -12.766 -19.156 -30.391 1 29.11 265 GLY B O 1
ATOM 4390 N N . TYR B 1 266 ? -14.047 -20.609 -31.391 1 31.11 266 TYR B N 1
ATOM 4391 C CA . TYR B 1 266 ? -15.164 -20.031 -32.125 1 31.11 266 TYR B CA 1
ATOM 4392 C C . TYR B 1 266 ? -16.094 -19.25 -31.219 1 31.11 266 TYR B C 1
ATOM 4394 O O . TYR B 1 266 ? -17.141 -19.75 -30.828 1 31.11 266 TYR B O 1
ATOM 4402 N N . HIS B 1 267 ? -15.727 -18.703 -30.078 1 33.94 267 HIS B N 1
ATOM 4403 C CA . HIS B 1 267 ? -16.906 -18.219 -29.375 1 33.94 267 HIS B CA 1
ATOM 4404 C C . HIS B 1 267 ? -17.609 -17.125 -30.188 1 33.94 267 HIS B C 1
ATOM 4406 O O . HIS B 1 267 ? -16.953 -16.25 -30.766 1 33.94 267 HIS B O 1
ATOM 4412 N N . SER B 1 268 ? -18.875 -17.406 -30.703 1 35.31 268 SER B N 1
ATOM 4413 C CA . SER B 1 268 ? -19.812 -16.594 -31.469 1 35.31 268 SER B CA 1
ATOM 4414 C C . SER B 1 268 ? -20.031 -15.25 -30.812 1 35.31 268 SER B C 1
ATOM 4416 O O . SER B 1 268 ? -20 -15.133 -29.578 1 35.31 268 SER B O 1
ATOM 4418 N N . ASP B 1 269 ? -19.953 -14.18 -31.547 1 38.97 269 ASP B N 1
ATOM 4419 C CA . ASP B 1 269 ? -20.25 -12.758 -31.422 1 38.97 269 ASP B CA 1
ATOM 4420 C C . ASP B 1 269 ? -21.531 -12.531 -30.641 1 38.97 269 ASP B C 1
ATOM 4422 O O . ASP B 1 269 ? -21.75 -11.445 -30.094 1 38.97 269 ASP B O 1
ATOM 4426 N N . ASP B 1 270 ? -22.547 -13.453 -30.75 1 40.97 270 ASP B N 1
ATOM 4427 C CA . ASP B 1 270 ? -23.938 -13.234 -30.328 1 40.97 270 ASP B CA 1
ATOM 4428 C C . ASP B 1 270 ? -24.031 -13.117 -28.812 1 40.97 270 ASP B C 1
ATOM 4430 O O . ASP B 1 270 ? -24.891 -12.398 -28.297 1 40.97 270 ASP B O 1
ATOM 4434 N N . ASP B 1 271 ? -23.203 -13.773 -28.047 1 41.94 271 ASP B N 1
ATOM 4435 C CA . ASP B 1 271 ? -23.438 -13.898 -26.609 1 41.94 271 ASP B CA 1
ATOM 4436 C C . ASP B 1 271 ? -22.984 -12.648 -25.875 1 41.94 271 ASP B C 1
ATOM 4438 O O . ASP B 1 271 ? -23.391 -12.414 -24.734 1 41.94 271 ASP B O 1
ATOM 4442 N N . MET B 1 272 ? -22.234 -11.812 -26.469 1 41.78 272 MET B N 1
ATOM 4443 C CA . MET B 1 272 ? -21.797 -10.578 -25.844 1 41.78 272 MET B CA 1
ATOM 4444 C C . MET B 1 272 ? -22.922 -9.547 -25.812 1 41.78 272 MET B C 1
ATOM 4446 O O . MET B 1 272 ? -23.094 -8.852 -24.797 1 41.78 272 MET B O 1
ATOM 4450 N N . GLU B 1 273 ? -23.625 -9.453 -26.891 1 44.56 273 GLU B N 1
ATOM 4451 C CA . GLU B 1 273 ? -24.734 -8.516 -26.953 1 44.56 273 GLU B CA 1
ATOM 4452 C C . GLU B 1 273 ? -25.781 -8.836 -25.891 1 44.56 273 GLU B C 1
ATOM 4454 O O . GLU B 1 273 ? -26.312 -7.926 -25.25 1 44.56 273 GLU B O 1
ATOM 4459 N N . ASP B 1 274 ? -26.047 -10.047 -25.75 1 47.56 274 ASP B N 1
ATOM 4460 C CA . ASP B 1 274 ? -27.047 -10.445 -24.766 1 47.56 274 ASP B CA 1
ATOM 4461 C C . ASP B 1 274 ? -26.594 -10.125 -23.344 1 47.56 274 ASP B C 1
ATOM 4463 O O . ASP B 1 274 ? -27.391 -9.711 -22.5 1 47.56 274 ASP B O 1
ATOM 4467 N N . TRP B 1 275 ? -25.312 -10.227 -23.141 1 44.34 275 TRP B N 1
ATOM 4468 C CA . TRP B 1 275 ? -24.797 -9.938 -21.812 1 44.34 275 TRP B CA 1
ATOM 4469 C C . TRP B 1 275 ? -24.875 -8.438 -21.516 1 44.34 275 TRP B C 1
ATOM 4471 O O . TRP B 1 275 ? -25.312 -8.039 -20.438 1 44.34 275 TRP B O 1
ATOM 4481 N N . LEU B 1 276 ? -24.625 -7.555 -22.422 1 45.09 276 LEU B N 1
ATOM 4482 C CA . LEU B 1 276 ? -24.766 -6.113 -22.25 1 45.09 276 LEU B CA 1
ATOM 4483 C C . LEU B 1 276 ? -26.219 -5.746 -21.953 1 45.09 276 LEU B C 1
ATOM 4485 O O . LEU B 1 276 ? -26.484 -4.887 -21.109 1 45.09 276 LEU B O 1
ATOM 4489 N N . GLU B 1 277 ? -27.062 -6.355 -22.625 1 50.31 277 GLU B N 1
ATOM 4490 C CA . GLU B 1 277 ? -28.484 -6.078 -22.375 1 50.31 277 GLU B CA 1
ATOM 4491 C C . GLU B 1 277 ? -28.875 -6.453 -20.953 1 50.31 277 GLU B C 1
ATOM 4493 O O . GLU B 1 277 ? -29.656 -5.746 -20.312 1 50.31 277 GLU B O 1
ATOM 4498 N N . ARG B 1 278 ? -28.359 -7.465 -20.516 1 46.44 278 ARG B N 1
ATOM 4499 C CA . ARG B 1 278 ? -28.734 -7.891 -19.172 1 46.44 278 ARG B CA 1
ATOM 4500 C C . ARG B 1 278 ? -28.188 -6.938 -18.125 1 46.44 278 ARG B C 1
ATOM 4502 O O . ARG B 1 278 ? -28.875 -6.598 -17.156 1 46.44 278 ARG B O 1
ATOM 4509 N N . VAL B 1 279 ? -27.094 -6.492 -18.359 1 45.22 279 VAL B N 1
ATOM 4510 C CA . VAL B 1 279 ? -26.469 -5.527 -17.453 1 45.22 279 VAL B CA 1
ATOM 4511 C C . VAL B 1 279 ? -27.297 -4.238 -17.422 1 45.22 279 VAL B C 1
ATOM 4513 O O . VAL B 1 279 ? -27.531 -3.672 -16.359 1 45.22 279 VAL B O 1
ATOM 4516 N N . GLU B 1 280 ? -27.766 -3.83 -18.547 1 45.94 280 GLU B N 1
ATOM 4517 C CA . GLU B 1 280 ? -28.594 -2.629 -18.625 1 45.94 280 GLU B CA 1
ATOM 4518 C C . GLU B 1 280 ? -29.922 -2.82 -17.875 1 45.94 280 GLU B C 1
ATOM 4520 O O . GLU B 1 280 ? -30.406 -1.899 -17.219 1 45.94 280 GLU B O 1
ATOM 4525 N N . ARG B 1 281 ? -30.5 -3.957 -17.984 1 48.75 281 ARG B N 1
ATOM 4526 C CA . ARG B 1 281 ? -31.781 -4.207 -17.312 1 48.75 281 ARG B CA 1
ATOM 4527 C C . ARG B 1 281 ? -31.625 -4.137 -15.805 1 48.75 281 ARG B C 1
ATOM 4529 O O . ARG B 1 281 ? -32.531 -3.686 -15.102 1 48.75 281 ARG B O 1
ATOM 4536 N N . LEU B 1 282 ? -30.688 -4.629 -15.305 1 38.78 282 LEU B N 1
ATOM 4537 C CA . LEU B 1 282 ? -30.5 -4.676 -13.852 1 38.78 282 LEU B CA 1
ATOM 4538 C C . LEU B 1 282 ? -30.25 -3.283 -13.289 1 38.78 282 LEU B C 1
ATOM 4540 O O . LEU B 1 282 ? -30.594 -3.006 -12.141 1 38.78 282 LEU B O 1
ATOM 4544 N N . ARG B 1 283 ? -29.781 -2.391 -14.031 1 36.31 283 ARG B N 1
ATOM 4545 C CA . ARG B 1 283 ? -29.609 -1 -13.617 1 36.31 283 ARG B CA 1
ATOM 4546 C C . ARG B 1 283 ? -30.953 -0.287 -13.539 1 36.31 283 ARG B C 1
ATOM 4548 O O . ARG B 1 283 ? -31.125 0.648 -12.75 1 36.31 283 ARG B O 1
ATOM 4555 N N . ARG B 1 284 ? -31.984 -0.677 -14.367 1 42.03 284 ARG B N 1
ATOM 4556 C CA . ARG B 1 284 ? -33.281 0.007 -14.375 1 42.03 284 ARG B CA 1
ATOM 4557 C C . ARG B 1 284 ? -34.125 -0.423 -13.195 1 42.03 284 ARG B C 1
ATOM 4559 O O . ARG B 1 284 ? -35.156 0.192 -12.914 1 42.03 284 ARG B O 1
ATOM 4566 N N . LYS B 1 285 ? -33.844 -1.552 -12.617 1 38.22 285 LYS B N 1
ATOM 4567 C CA . LYS B 1 285 ? -34.688 -1.832 -11.461 1 38.22 285 LYS B CA 1
ATOM 4568 C C . LYS B 1 285 ? -34.062 -1.316 -10.172 1 38.22 285 LYS B C 1
ATOM 4570 O O . LYS B 1 285 ? -32.875 -1.487 -9.961 1 38.22 285 LYS B O 1
#

Secondary structure (DSSP, 8-state):
------------EEEEEETTEEEEEEHHHHHSSSSHHHHHHTTSS-----TTSEEEE-S--TTHHHHHHHHHHS-----S-HHHHHHHHHHHHHTT-HHHHHHHHHHHHHHS----SSEEEBP--HHHHHHHHHH-SS-EEEEEE-TTSTT----HHHHHHHHHHHHHHHHHHHHHTTT-EEEEE-S--S-SEEEEEEETTEEEEEEE-EEEEE-SS-EEEEE---HHHHHHHHHHHGGGS-TTS---HHHHHHHHHHHHSS-S----THHHHHHHHHHHHHHH-/------------EEEEEETTEEEEEEHHHHHSSSSHHHHHHTTSS---B-TTSEEEE-S--TTHHHHHHHHHHS-----S-HHHHHHHHHHHHHTT-HHHHHHHHHHHHHHHSPPPSSEEEBP--HHHHHHHHHH-SS-EEEEEE-TTSTT----HHHHHHHHHHHHHHHHHHHHHTTT-EEEEE-S--S-SEEEEEEETTEEEEEEE-EEEEE-SS-EEEEE---HHHHHHHHHHHGGGS-TTS---HHHHHHHHHHHHSS-S----THHHHHHHHHHHHHHH-

InterPro domains:
  IPR000210 BTB/POZ domain [PS50097] (12-80)
  IPR000210 BTB/POZ domain [SM00225] (12-112)
  IPR003131 Potassium channel tetramerisation-type BTB domain [PF02214] (14-100)
  IPR011333 SKP1/BTB/POZ domain superfamily [G3DSA:3.30.710.10] (6-115)
  IPR011333 SKP1/BTB/POZ domain superfamily [SSF54695] (12-106)
  IPR045068 BTB/POZ domain-containing adapter for CUL3-mediated RhoA degradation protein 1-3 [PTHR11145] (7-260)

Radius of gyration: 32.15 Å; Cα contacts (8 Å, |Δi|>4): 832; chains: 2; bounding box: 84×98×80 Å

pLDDT: mean 80.3, std 20.85, range [26.42, 98.44]

Organism: Acanthosepion pharaonis (NCBI:txid158019)

Nearest PDB structures (foldseek):
  4uij-assembly4_D  TM=9.706E-01  e=2.391E-12  Homo sapiens
  5fta-assembly1_D  TM=9.783E-01  e=4.913E-12  Homo sapiens
  6m8r-assembly1_F  TM=8.976E-01  e=5.081E-08  Homo sapiens
  8pnr-assembly2_E  TM=8.933E-01  e=8.721E-08  Homo sapiens
  6ocr-assembly2_F  TM=8.917E-01  e=1.177E-07  Homo sapiens

Solvent-accessible surface area (backbone atoms only — not comparable to full-atom values): 32069 Å² total; per-residue (Å²): 133,83,73,78,69,76,72,75,68,76,63,53,73,42,40,36,29,24,26,51,39,77,44,79,50,35,51,56,45,44,50,65,50,89,29,49,54,18,39,41,72,68,67,79,33,96,68,68,54,46,96,87,53,31,35,71,40,94,42,77,31,88,51,41,62,57,51,50,47,25,54,66,73,68,52,78,86,79,64,89,45,67,34,56,40,47,49,46,46,55,51,28,56,70,37,42,35,61,71,59,40,64,59,45,51,60,54,54,54,62,64,52,64,67,69,75,88,25,67,34,33,43,56,87,43,73,68,54,50,54,45,41,43,66,47,42,72,44,14,34,39,37,41,34,44,20,78,81,36,87,65,56,43,96,40,54,63,23,41,49,22,49,49,50,49,54,50,49,50,51,51,48,36,70,72,36,40,89,62,33,44,48,35,39,31,66,72,53,73,83,51,48,38,34,39,37,33,24,32,85,62,33,81,75,49,71,50,72,25,62,46,80,42,79,53,96,88,46,84,38,39,41,41,44,63,62,58,68,62,52,51,50,51,51,60,55,35,60,68,43,38,61,72,81,66,75,88,63,66,59,61,56,49,53,63,56,52,60,58,59,70,50,76,78,74,80,76,69,78,69,63,57,58,56,50,54,52,50,54,53,54,59,69,75,98,136,83,75,78,72,76,70,80,66,78,69,54,72,43,40,34,30,24,60,81,38,67,35,36,47,36,51,56,45,44,49,67,52,89,27,49,55,18,37,41,73,70,64,78,33,96,69,68,54,46,96,86,51,31,34,72,41,98,44,78,31,87,53,41,64,56,53,50,44,25,52,66,71,68,50,76,64,66,61,88,45,65,69,57,41,50,52,45,42,54,50,29,57,71,38,43,34,60,72,58,39,64,58,46,50,61,56,52,55,57,67,66,37,62,73,74,90,23,67,34,35,44,56,87,44,72,66,54,50,53,45,44,42,67,59,42,72,44,14,33,38,36,40,34,44,22,80,81,35,88,65,56,44,95,40,54,65,22,41,49,22,50,49,50,49,54,49,49,50,52,51,49,36,70,73,35,42,89,63,33,43,48,35,39,30,64,71,53,75,83,52,49,40,33,40,37,34,23,33,83,62,34,81,74,50,70,49,74,24,62,45,80,42,79,52,93,88,46,82,39,38,42,40,44,61,61,58,69,60,53,50,50,51,51,60,56,36,60,68,44,37,64,70,81,67,74,86,61,66,58,61,56,47,53,62,57,53,62,58,58,71,49,76,76,73,80,77,69,78,68,63,55,58,55,50,53,52,51,58,54,54,60,69,75,101

Foldseek 3Di:
DPPPPPPPPPFDWAWEQEVNDIDIDGLCLQCVDDWLSVCQSVVVDDFDADPVRYGYDDHDCPCVVQVSVCSVPNDHDDDPDLVRLVNVLVVCVVRVVPSVNVVSVVVNVVVPDDDDPFDEAEDDDPVVVLVCLQPDLAKEKEKEAECPAPQHDDDPQQVVLSVVLVVVLVVCRVLCVVRYHYYYYDPDHPAHIKMWIDANSHTDDIDHQWDWDDDDPDIHIGGHRPPVVVVVVVLVSSLRNDPPDDDDVSSLVVVVVVVVPVPDDPPDPPVSVVVVVVSVVVVVD/DPPPPPPPPPFDKAWEQECNDIDIDGLCLQCVDPWLSVCQSVPVDDFDADPVRYGYDDHDPPCVVQVSVCSVPNDGDDDPDLVRLVRVLVVCVVRVVVSVNVVSVVVSVVVPDDDDPFDEAEDDDPVVVLVCLQPDLAKEKEKEAECPAPQHDDDPQQVVLSVVLVVVLVVCRVLCVVRYHYYYYDPDHPAHIKMWIDANSHTDDIDHQWDWDDDDPDIHIGGHRPPVVVVVVVLVSSLRNPPPDDDPVSSVVSVVVVVVPVPDDPPDPPVSVVVVVVSVVVVVD

Sequence (570 aa):
MSGEQKVNTPSKYVKLNVGGSLHYTTIDTLTKHDTKLKAMFTGKMDVVPDSEGFTVIERSGKHFDTILNFLRDGSVALSESKAELSELYAEARYYLIQDLINIIEPVLKKKEEVQPKCVVPLLTSHKEEQMLLASSRKPVIKLTCNRHNNKYSYTNYSDDNFLKNLELFDKLSLQFGNRLLLIKDVIGTVEICCWYFYGHSQKIAEVCCTSIVYGTDKKHTKVEYPEARIFEETLNVLLYKNLDKGPDAELIKATRGGAAAIPGGYHSDDDMEDWLERVERLRRKMSGEQKVNTPSKYVKLNVGGSLHYTTIDTLTKHDTKLKAMFTGKMDVVPDSEGFTVIERSGKHFDTILNFLRDGSVALSESKAELSELYAEARYYLIQDLINIIEPVLKKKEEVQPKCVVPLLTSHKEEQMLLASSRKPVIKLTCNRHNNKYSYTNYSDDNFLKNLELFDKLSLQFGNRLLLIKDVIGTVEICCWYFYGHSQKIAEVCCTSIVYGTDKKHTKVEYPEARIFEETLNVLLYKNLDKGPDAELIKATRGGAAAIPGGYHSDDDMEDWLERVERLRRK